Protein AF-0000000086682062 (afdb_homodimer)

Secondary structure (DSSP, 8-state):
-------TT-TTTT-GGGTTS-HHHHHHHHHHSEEEEE-TT-EEE-TTS---EEEEEEES-EEEEEE-TTS-EEEEEEE-TT-EE-HHHHHH-PPPSSEEEESS-EEEEEEEHHHHHHHHHH-HHHHHHHHHHHHHHHHHHHHHHHHHHH--HHHHHHHHHHHHHTT--SSSEEE---HHHHHHHHTS-HHHHHHHHHHHHHTTSEEEETTEEEES-HHHHHHHTT----/-------TT-TTTT-GGGTTS-HHHHHHHHHHSEEEEE-TT-EEE-TTS---EEEEEEES-EEEEEE-TTS-EEEEEEE-TT-EE-HHHHHH-PPPSSEEEESS-EEEEEEEHHHHHHHHHH-HHHHHHHHHHHHHHHHHHHHHHHHHHH--HHHHHHHHHHHHHTT--SSSEEE---HHHHHHHHTS-HHHHHHHHHHHHHTTSEEEETTEEEES-HHHHHHHTT----

Solvent-accessible surface area (backbone atoms only — not comparable to full-atom values): 23877 Å² total; per-residue (Å²): 134,77,80,72,70,65,56,95,80,44,84,59,46,79,17,61,50,54,64,77,48,52,70,70,56,47,51,50,50,57,70,65,29,43,82,45,76,39,49,56,70,35,66,77,47,46,54,64,36,82,39,55,41,36,37,37,33,66,38,45,32,33,38,32,29,42,71,46,95,86,63,53,59,26,33,76,47,74,46,44,56,46,40,69,45,49,57,51,17,53,45,46,71,41,46,24,84,42,24,32,29,20,73,27,62,23,37,31,35,36,32,38,36,68,58,50,54,51,50,42,73,76,30,66,70,35,46,51,30,43,32,29,51,48,28,51,50,46,50,50,42,50,49,54,44,35,40,62,49,76,36,55,66,55,23,32,44,26,38,49,52,49,60,70,49,54,86,59,81,57,74,60,39,77,39,88,51,36,67,61,54,47,8,24,50,39,43,48,50,49,66,60,41,50,49,37,50,49,55,36,32,77,71,55,33,27,47,74,58,87,64,30,36,35,38,55,30,64,68,61,32,32,52,57,37,70,42,77,82,126,132,80,80,73,70,66,55,95,80,44,85,59,49,79,18,59,50,54,64,79,49,52,71,71,56,48,50,50,51,57,68,65,27,43,82,44,77,38,50,57,70,34,67,79,47,47,55,64,35,81,38,54,40,34,38,37,33,66,39,47,32,34,38,30,28,41,70,45,96,86,65,52,59,26,32,77,48,76,46,42,56,44,40,70,46,50,58,50,16,54,43,47,70,41,46,24,85,42,23,32,29,20,73,27,63,24,36,30,35,38,31,39,37,68,58,51,53,51,49,43,71,75,31,65,73,38,45,52,29,43,33,31,51,48,28,50,50,46,50,49,43,50,50,56,45,36,41,61,50,76,37,55,66,54,24,32,42,26,38,48,52,49,58,68,48,54,87,59,82,58,71,59,39,78,40,90,50,37,66,60,54,47,9,25,51,39,44,48,50,49,69,60,41,50,49,36,50,50,53,37,31,78,69,54,34,28,46,75,59,88,65,30,36,34,37,54,28,62,69,62,31,31,52,57,37,69,40,76,80,126

pLDDT: mean 86.31, std 11.51, range [27.45, 97.81]

InterPro domains:
  IPR000595 Cyclic nucleotide-binding domain [PF00027] (36-121)
  IPR000595 Cyclic nucleotide-binding domain [PS50042] (17-120)
  IPR000595 Cyclic nucleotide-binding domain [SM00100] (17-135)
  IPR000595 Cyclic nucleotide-binding domain [cd00038] (17-131)
  IPR012318 Crp-type HTH domain [PF13545] (155-223)
  IPR012318 Crp-type HTH domain [PS51063] (151-219)
  IPR012318 Crp-type HTH domain [SM00419] (169-217)
  IPR014710 RmlC-like jelly roll fold [G3DSA:2.60.120.10] (9-152)
  IPR018490 Cyclic nucleotide-binding domain superfamily [SSF51206] (10-145)
  IPR036388 Winged helix-like DNA-binding domain superfamily [G3DSA:1.10.10.10] (153-226)
  IPR036390 Winged helix DNA-binding domain superfamily [SSF46785] (153-226)
  IPR050397 Global Transcriptional Regulators in Environmental Response [PTHR24567] (16-218)

Organism: NCBI:txid175570

Nearest PDB structures (foldseek):
  4cyd-assembly2_C  TM=9.426E-01  e=1.698E-22  Corynebacterium glutamicum
  4cyd-assembly2_A  TM=9.479E-01  e=8.596E-22  Corynebacterium glutamicum
  7pza-assembly1_A  TM=8.512E-01  e=4.227E-19  Sinorhizobium meliloti 1021
  4byy-assembly1_B  TM=8.714E-01  e=4.047E-18  Corynebacterium glutamicum
  3h3z-assembly1_A  TM=6.942E-01  e=2.621E-16  Ruegeria pomeroyi DSS-3

Foldseek 3Di:
DDQPDPDPPQQLPPPLLCSPPDPVLSVVQQVQWDKDKDAAFDWPDAFQAFLWWKKAWRAAKKWKWDADPVRDIATADIDGPRYIDSVVCLVPVGHHHIIMGTNHTTMIIIHTSVRVVVSCVVDVVSVVSVVVVVVVVVVSVVVLVVLVVVADLLLLLLVRVLVQQPPDPDLKGKRSAFLCNSCSNSVHDSVVSVVSLVVCVVVVQWDDDPRMIMGRNNPVSCVSNVHDDD/DDQPDPDPPQQLPPPQLCSPPDPVLSVVQQVQWDKDKDAAFDWPDAFQAFLWWKKAWRAAKKWKWDADPVRDIATADIDGPRYIDSVVCLVVVGHHHIIMGTNHTTMIIIHTSVRVVVSCVVDVVSVVSVVVVVVVVVVSVVVLVVLVVVADLLLLLLVNVLVQQPPDPDLKGKRSAFLCRSCSNSVHDSVVSVVSLVVCVVVVQWDDDVRMIMGRNNPVSCVSNVHDDD

Sequence (460 aa):
MEARLPDPGDALSGVDMFATLEPEIRQRVVAAAVPRTYRKGQLLFVENDPGESLIVLRRGAIMVFRTAPTGERAVLSVMRPPEVLGEVSLLDGLPRSLSAEAIEDTTALALSRGAFIELLHLNPRILDAVMRSFGALVRRLTEQNADHVFLDLPGRVAKTLVRLAGDSSAPMVTIELNQSQLAEMAGGSRQSVNQAIGSFSSRGWLRTEGRRIVVTDLPALRRRAGMTDRMEARLPDPGDALSGVDMFATLEPEIRQRVVAAAVPRTYRKGQLLFVENDPGESLIVLRRGAIMVFRTAPTGERAVLSVMRPPEVLGEVSLLDGLPRSLSAEAIEDTTALALSRGAFIELLHLNPRILDAVMRSFGALVRRLTEQNADHVFLDLPGRVAKTLVRLAGDSSAPMVTIELNQSQLAEMAGGSRQSVNQAIGSFSSRGWLRTEGRRIVVTDLPALRRRAGMTDR

Radius of gyration: 22.85 Å; Cα contacts (8 Å, |Δi|>4): 878; chains: 2; bounding box: 53×56×52 Å

Structure (mmCIF, N/CA/C/O backbone):
data_AF-0000000086682062-model_v1
#
loop_
_entity.id
_entity.type
_entity.pdbx_description
1 polymer 'Crp/Fnr family transcriptional regulator'
#
loop_
_atom_site.group_PDB
_atom_site.id
_atom_site.type_symbol
_atom_site.label_atom_id
_atom_site.label_alt_id
_atom_site.label_comp_id
_atom_site.label_asym_id
_atom_site.label_entity_id
_atom_site.label_seq_id
_atom_site.pdbx_PDB_ins_code
_atom_site.Cartn_x
_atom_site.Cartn_y
_atom_site.Cartn_z
_atom_site.occupancy
_atom_site.B_iso_or_equiv
_atom_site.auth_seq_id
_atom_site.auth_comp_id
_atom_site.auth_asym_id
_atom_site.auth_atom_id
_atom_site.pdbx_PDB_model_num
ATOM 1 N N . MET A 1 1 ? 21.266 -3 -27.672 1 27.45 1 MET A N 1
ATOM 2 C CA . MET A 1 1 ? 21.703 -3.744 -26.484 1 27.45 1 MET A CA 1
ATOM 3 C C . MET A 1 1 ? 20.797 -4.953 -26.25 1 27.45 1 MET A C 1
ATOM 5 O O . MET A 1 1 ? 19.594 -4.801 -26.031 1 27.45 1 MET A O 1
ATOM 9 N N . GLU A 1 2 ? 21.078 -6.152 -26.625 1 27.64 2 GLU A N 1
ATOM 10 C CA . GLU A 1 2 ? 20.297 -7.379 -26.812 1 27.64 2 GLU A CA 1
ATOM 11 C C . GLU A 1 2 ? 19.781 -7.91 -25.484 1 27.64 2 GLU A C 1
ATOM 13 O O . GLU A 1 2 ? 20.531 -8.062 -24.531 1 27.64 2 GLU A O 1
ATOM 18 N N . ALA A 1 3 ? 18.641 -7.605 -25.078 1 35.91 3 ALA A N 1
ATOM 19 C CA . ALA A 1 3 ? 17.984 -8.266 -23.938 1 35.91 3 ALA A CA 1
ATOM 20 C C . ALA A 1 3 ? 18.359 -9.742 -23.875 1 35.91 3 ALA A C 1
ATOM 22 O O . ALA A 1 3 ? 18.016 -10.516 -24.781 1 35.91 3 ALA A O 1
ATOM 23 N N . ARG A 1 4 ? 19.547 -10.094 -23.422 1 38.75 4 ARG A N 1
ATOM 24 C CA . ARG A 1 4 ? 19.938 -11.5 -23.391 1 38.75 4 ARG A CA 1
ATOM 25 C C . ARG A 1 4 ? 18.844 -12.359 -22.781 1 38.75 4 ARG A C 1
ATOM 27 O O . ARG A 1 4 ? 18.25 -11.984 -21.766 1 38.75 4 ARG A O 1
ATOM 34 N N . LEU A 1 5 ? 18.281 -13.305 -23.391 1 40.25 5 LEU A N 1
ATOM 35 C CA . LEU A 1 5 ? 17.312 -14.32 -23.031 1 40.25 5 LEU A CA 1
ATOM 36 C C . LEU A 1 5 ? 17.719 -15.031 -21.734 1 40.25 5 LEU A C 1
ATOM 38 O O . LEU A 1 5 ? 18.906 -15.336 -21.547 1 40.25 5 LEU A O 1
ATOM 42 N N . PRO A 1 6 ? 16.969 -14.859 -20.594 1 46.38 6 PRO A N 1
ATOM 43 C CA . PRO A 1 6 ? 17.344 -15.594 -19.391 1 46.38 6 PRO A CA 1
ATOM 44 C C . PRO A 1 6 ? 17.844 -17.016 -19.688 1 46.38 6 PRO A C 1
ATOM 46 O O . PRO A 1 6 ? 17.406 -17.609 -20.672 1 46.38 6 PRO A O 1
ATOM 49 N N . ASP A 1 7 ? 19.047 -17.359 -19.484 1 48.03 7 ASP A N 1
ATOM 50 C CA . ASP A 1 7 ? 19.547 -18.734 -19.531 1 48.03 7 ASP A CA 1
ATOM 51 C C . ASP A 1 7 ? 18.547 -19.703 -18.906 1 48.03 7 ASP A C 1
ATOM 53 O O . ASP A 1 7 ? 18.016 -19.438 -17.828 1 48.03 7 ASP A O 1
ATOM 57 N N . PRO A 1 8 ? 17.844 -20.562 -19.625 1 52.31 8 PRO A N 1
ATOM 58 C CA . PRO A 1 8 ? 16.891 -21.547 -19.125 1 52.31 8 PRO A CA 1
ATOM 59 C C . PRO A 1 8 ? 17.219 -22.016 -17.703 1 52.31 8 PRO A C 1
ATOM 61 O O . PRO A 1 8 ? 16.328 -22.391 -16.953 1 52.31 8 PRO A O 1
ATOM 64 N N . GLY A 1 9 ? 18.422 -21.891 -17.25 1 61.31 9 GLY A N 1
ATOM 65 C CA . GLY A 1 9 ? 18.891 -22.328 -15.945 1 61.31 9 GLY A CA 1
ATOM 66 C C . GLY A 1 9 ? 18.906 -21.219 -14.906 1 61.31 9 GLY A C 1
ATOM 67 O O . GLY A 1 9 ? 19.25 -21.469 -13.75 1 61.31 9 GLY A O 1
ATOM 68 N N . ASP A 1 10 ? 18.547 -20.094 -15.32 1 73.12 10 ASP A N 1
ATOM 69 C CA . ASP A 1 10 ? 18.656 -18.984 -14.375 1 73.12 10 ASP A CA 1
ATOM 70 C C . ASP A 1 10 ? 17.422 -18.906 -13.484 1 73.12 10 ASP A C 1
ATOM 72 O O . ASP A 1 10 ? 16.344 -18.484 -13.93 1 73.12 10 ASP A O 1
ATOM 76 N N . ALA A 1 11 ? 17.594 -19.328 -12.297 1 79.5 11 ALA A N 1
ATOM 77 C CA . ALA A 1 11 ? 16.516 -19.422 -11.305 1 79.5 11 ALA A CA 1
ATOM 78 C C . ALA A 1 11 ? 15.945 -18.047 -10.992 1 79.5 11 ALA A C 1
ATOM 80 O O . ALA A 1 11 ? 14.859 -17.922 -10.43 1 79.5 11 ALA A O 1
ATOM 81 N N . LEU A 1 12 ? 16.641 -16.984 -11.445 1 83.94 12 LEU A N 1
ATOM 82 C CA . LEU A 1 12 ? 16.188 -15.633 -11.133 1 83.94 12 LEU A CA 1
ATOM 83 C C . LEU A 1 12 ? 15.617 -14.945 -12.375 1 83.94 12 LEU A C 1
ATOM 85 O O . LEU A 1 12 ? 15.297 -13.75 -12.336 1 83.94 12 LEU A O 1
ATOM 89 N N . SER A 1 13 ? 15.508 -15.766 -13.414 1 81.06 13 SER A N 1
ATOM 90 C CA . SER A 1 13 ? 15.008 -15.195 -14.656 1 81.06 13 SER A CA 1
ATOM 91 C C . SER A 1 13 ? 13.633 -14.57 -14.469 1 81.06 13 SER A C 1
ATOM 93 O O . SER A 1 13 ? 12.742 -15.18 -13.875 1 81.06 13 SER A O 1
ATOM 95 N N . GLY A 1 14 ? 13.508 -13.305 -14.867 1 81.56 14 GLY A N 1
ATOM 96 C CA . GLY A 1 14 ? 12.219 -12.633 -14.836 1 81.56 14 GLY A CA 1
ATOM 97 C C . GLY A 1 14 ? 11.945 -11.922 -13.531 1 81.56 14 GLY A C 1
ATOM 98 O O . GLY A 1 14 ? 10.945 -11.211 -13.391 1 81.56 14 GLY A O 1
ATOM 99 N N . VAL A 1 15 ? 12.82 -12.141 -12.594 1 86.5 15 VAL A N 1
ATOM 100 C CA . VAL A 1 15 ? 12.641 -11.461 -11.312 1 86.5 15 VAL A CA 1
ATOM 101 C C . VAL A 1 15 ? 13.117 -10.016 -11.422 1 86.5 15 VAL A C 1
ATOM 103 O O . VAL A 1 15 ? 14.32 -9.758 -11.484 1 86.5 15 VAL A O 1
ATOM 106 N N . ASP A 1 16 ? 12.203 -9.117 -11.312 1 81.81 16 ASP A N 1
ATOM 107 C CA . ASP A 1 16 ? 12.469 -7.703 -11.586 1 81.81 16 ASP A CA 1
ATOM 108 C C . ASP A 1 16 ? 13.578 -7.172 -10.68 1 81.81 16 ASP A C 1
ATOM 110 O O . ASP A 1 16 ? 14.477 -6.469 -11.141 1 81.81 16 ASP A O 1
ATOM 114 N N . MET A 1 17 ? 13.547 -7.539 -9.5 1 82.44 17 MET A N 1
ATOM 115 C CA . MET A 1 17 ? 14.477 -7.004 -8.516 1 82.44 17 MET A CA 1
ATOM 116 C C . MET A 1 17 ? 15.914 -7.367 -8.875 1 82.44 17 MET A C 1
ATOM 118 O O . MET A 1 17 ? 16.859 -6.656 -8.5 1 82.44 17 MET A O 1
ATOM 122 N N . PHE A 1 18 ? 16.047 -8.414 -9.711 1 86.25 18 PHE A N 1
ATOM 123 C CA . PHE A 1 18 ? 17.391 -8.883 -10.023 1 86.25 18 PHE A CA 1
ATOM 124 C C . PHE A 1 18 ? 17.703 -8.719 -11.508 1 86.25 18 PHE A C 1
ATOM 126 O O . PHE A 1 18 ? 18.703 -9.234 -12 1 86.25 18 PHE A O 1
ATOM 133 N N . ALA A 1 19 ? 16.812 -8.078 -12.172 1 81.44 19 ALA A N 1
ATOM 134 C CA . ALA A 1 19 ? 16.875 -8.023 -13.633 1 81.44 19 ALA A CA 1
ATOM 135 C C . ALA A 1 19 ? 18.125 -7.305 -14.109 1 81.44 19 ALA A C 1
ATOM 137 O O . ALA A 1 19 ? 18.656 -7.602 -15.188 1 81.44 19 ALA A O 1
ATOM 138 N N . THR A 1 20 ? 18.672 -6.43 -13.344 1 77.88 20 THR A N 1
ATOM 139 C CA . THR A 1 20 ? 19.766 -5.605 -13.828 1 77.88 20 THR A CA 1
ATOM 140 C C . THR A 1 20 ? 21.109 -6.16 -13.352 1 77.88 20 THR A C 1
ATOM 142 O O . THR A 1 20 ? 22.156 -5.605 -13.664 1 77.88 20 THR A O 1
ATOM 145 N N . LEU A 1 21 ? 21.047 -7.18 -12.633 1 82.88 21 LEU A N 1
ATOM 146 C CA . LEU A 1 21 ? 22.297 -7.754 -12.117 1 82.88 21 LEU A CA 1
ATOM 147 C C . LEU A 1 21 ? 23.062 -8.461 -13.219 1 82.88 21 LEU A C 1
ATOM 149 O O . LEU A 1 21 ? 22.469 -9.102 -14.094 1 82.88 21 LEU A O 1
ATOM 153 N N . GLU A 1 22 ? 24.359 -8.312 -13.141 1 84.5 22 GLU A N 1
ATOM 154 C CA . GLU A 1 22 ? 25.219 -9.078 -14.031 1 84.5 22 GLU A CA 1
ATOM 155 C C . GLU A 1 22 ? 25.062 -10.578 -13.797 1 84.5 22 GLU A C 1
ATOM 157 O O . GLU A 1 22 ? 24.797 -11.008 -12.68 1 84.5 22 GLU A O 1
ATOM 162 N N . PRO A 1 23 ? 25.312 -11.328 -14.859 1 86.25 23 PRO A N 1
ATOM 163 C CA . PRO A 1 23 ? 25.125 -12.781 -14.758 1 86.25 23 PRO A CA 1
ATOM 164 C C . PRO A 1 23 ? 25.938 -13.406 -13.625 1 86.25 23 PRO A C 1
ATOM 166 O O . PRO A 1 23 ? 25.438 -14.289 -12.93 1 86.25 23 PRO A O 1
ATOM 169 N N . GLU A 1 24 ? 27.125 -12.898 -13.422 1 86.56 24 GLU A N 1
ATOM 170 C CA . GLU A 1 24 ? 27.969 -13.469 -12.375 1 86.56 24 GLU A CA 1
ATOM 171 C C . GLU A 1 24 ? 27.391 -13.203 -10.992 1 86.56 24 GLU A C 1
ATOM 173 O O . GLU A 1 24 ? 27.438 -14.07 -10.117 1 86.56 24 GLU A O 1
ATOM 178 N N . ILE A 1 25 ? 26.844 -12.078 -10.828 1 85.25 25 ILE A N 1
ATOM 179 C CA . ILE A 1 25 ? 26.25 -11.711 -9.555 1 85.25 25 ILE A CA 1
ATOM 180 C C . ILE A 1 25 ? 24.953 -12.5 -9.344 1 85.25 25 ILE A C 1
ATOM 182 O O . ILE A 1 25 ? 24.672 -12.961 -8.234 1 85.25 25 ILE A O 1
ATOM 186 N N . ARG A 1 26 ? 24.203 -12.672 -10.359 1 87.31 26 ARG A N 1
ATOM 187 C CA . ARG A 1 26 ? 22.984 -13.461 -10.281 1 87.31 26 ARG A CA 1
ATOM 188 C C . ARG A 1 26 ? 23.281 -14.891 -9.828 1 87.31 26 ARG A C 1
ATOM 190 O O . ARG A 1 26 ? 22.562 -15.445 -8.992 1 87.31 26 ARG A O 1
ATOM 197 N N . GLN A 1 27 ? 24.328 -15.398 -10.406 1 87.62 27 GLN A N 1
ATOM 198 C CA . GLN A 1 27 ? 24.719 -16.75 -10.039 1 87.62 27 GLN A CA 1
ATOM 199 C C . GLN A 1 27 ? 25.109 -16.828 -8.562 1 87.62 27 GLN A C 1
ATOM 201 O O . GLN A 1 27 ? 24.828 -17.828 -7.891 1 87.62 27 GLN A O 1
ATOM 206 N N . ARG A 1 28 ? 25.688 -15.828 -8.086 1 85.94 28 ARG A N 1
ATOM 207 C CA . ARG A 1 28 ? 26.062 -15.781 -6.672 1 85.94 28 ARG A CA 1
ATOM 208 C C . ARG A 1 28 ? 24.812 -15.734 -5.781 1 85.94 28 ARG A C 1
ATOM 210 O O . ARG A 1 28 ? 24.797 -16.359 -4.715 1 85.94 28 ARG A O 1
ATOM 217 N N . VAL A 1 29 ? 23.859 -15 -6.238 1 87.19 29 VAL A N 1
ATOM 218 C CA . VAL A 1 29 ? 22.609 -14.914 -5.492 1 87.19 29 VAL A CA 1
ATOM 219 C C . VAL A 1 29 ? 21.953 -16.297 -5.418 1 87.19 29 VAL A C 1
ATOM 221 O O . VAL A 1 29 ? 21.531 -16.734 -4.348 1 87.19 29 VAL A O 1
ATOM 224 N N . VAL A 1 30 ? 21.922 -16.938 -6.531 1 89.06 30 VAL A N 1
ATOM 225 C CA . VAL A 1 30 ? 21.312 -18.266 -6.594 1 89.06 30 VAL A CA 1
ATOM 226 C C . VAL A 1 30 ? 22.078 -19.219 -5.691 1 89.06 30 VAL A C 1
ATOM 228 O O . VAL A 1 30 ? 21.484 -20.016 -4.969 1 89.06 30 VAL A O 1
ATOM 231 N N . ALA A 1 31 ? 23.344 -19.078 -5.73 1 89.62 31 ALA A N 1
ATOM 232 C CA . ALA A 1 31 ? 24.188 -19.969 -4.938 1 89.62 31 ALA A CA 1
ATOM 233 C C . ALA A 1 31 ? 23.984 -19.719 -3.445 1 89.62 31 ALA A C 1
ATOM 235 O O . ALA A 1 31 ? 24.109 -20.656 -2.639 1 89.62 31 ALA A O 1
ATOM 236 N N . ALA A 1 32 ? 23.656 -18.562 -3.111 1 91.19 32 ALA A N 1
ATOM 237 C CA . ALA A 1 32 ? 23.484 -18.203 -1.708 1 91.19 32 ALA A CA 1
ATOM 238 C C . ALA A 1 32 ? 22.078 -18.547 -1.219 1 91.19 32 ALA A C 1
ATOM 240 O O . ALA A 1 32 ? 21.828 -18.562 -0.012 1 91.19 32 ALA A O 1
ATOM 241 N N . ALA A 1 33 ? 21.203 -18.75 -2.146 1 94.5 33 ALA A N 1
ATOM 242 C CA . ALA A 1 33 ? 19.812 -19.016 -1.787 1 94.5 33 ALA A CA 1
ATOM 243 C C . ALA A 1 33 ? 19.594 -20.5 -1.471 1 94.5 33 ALA A C 1
ATOM 245 O O . ALA A 1 33 ? 20.375 -21.359 -1.91 1 94.5 33 ALA A O 1
ATOM 246 N N . VAL A 1 34 ? 18.609 -20.859 -0.681 1 96.12 34 VAL A N 1
ATOM 247 C CA . VAL A 1 34 ? 18.266 -22.219 -0.288 1 96.12 34 VAL A CA 1
ATOM 248 C C . VAL A 1 34 ? 16.953 -22.641 -0.953 1 96.12 34 VAL A C 1
ATOM 250 O O . VAL A 1 34 ? 15.938 -21.969 -0.813 1 96.12 34 VAL A O 1
ATOM 253 N N . PRO A 1 35 ? 16.953 -23.766 -1.627 1 96.06 35 PRO A N 1
ATOM 254 C CA . PRO A 1 35 ? 15.695 -24.25 -2.201 1 96.06 35 PRO A CA 1
ATOM 255 C C . PRO A 1 35 ? 14.68 -24.672 -1.138 1 96.06 35 PRO A C 1
ATOM 257 O O . PRO A 1 35 ? 15.055 -25.25 -0.113 1 96.06 35 PRO A O 1
ATOM 260 N N . ARG A 1 36 ? 13.43 -24.266 -1.349 1 97.12 36 ARG A N 1
ATOM 261 C CA . ARG A 1 36 ? 12.32 -24.625 -0.469 1 97.12 36 ARG A CA 1
ATOM 262 C C . ARG A 1 36 ? 11.156 -25.203 -1.264 1 97.12 36 ARG A C 1
ATOM 264 O O . ARG A 1 36 ? 10.906 -24.781 -2.398 1 97.12 36 ARG A O 1
ATOM 271 N N . THR A 1 37 ? 10.469 -26.156 -0.654 1 97.81 37 THR A N 1
ATOM 272 C CA . THR A 1 37 ? 9.234 -26.703 -1.202 1 97.81 37 THR A CA 1
ATOM 273 C C . THR A 1 37 ? 8.094 -26.594 -0.19 1 97.81 37 THR A C 1
ATOM 275 O O . THR A 1 37 ? 8.297 -26.828 1.005 1 97.81 37 THR A O 1
ATOM 278 N N . TYR A 1 38 ? 6.977 -26.25 -0.687 1 97.5 38 TYR A N 1
ATOM 279 C CA . TYR A 1 38 ? 5.766 -26.141 0.121 1 97.5 38 TYR A CA 1
ATOM 280 C C . TYR A 1 38 ? 4.605 -26.891 -0.531 1 97.5 38 TYR A C 1
ATOM 282 O O . TYR A 1 38 ? 4.359 -26.734 -1.73 1 97.5 38 TYR A O 1
ATOM 290 N N . ARG A 1 39 ? 3.922 -27.641 0.26 1 97.44 39 ARG A N 1
ATOM 291 C CA . ARG A 1 39 ? 2.713 -28.297 -0.234 1 97.44 39 ARG A CA 1
ATOM 292 C C . ARG A 1 39 ? 1.53 -27.344 -0.232 1 97.44 39 ARG A C 1
ATOM 294 O O . ARG A 1 39 ? 1.5 -26.391 0.55 1 97.44 39 ARG A O 1
ATOM 301 N N . LYS A 1 40 ? 0.621 -27.656 -1.102 1 93.19 40 LYS A N 1
ATOM 302 C CA . LYS A 1 40 ? -0.631 -26.906 -1.058 1 93.19 40 LYS A CA 1
ATOM 303 C C . LYS A 1 40 ? -1.188 -26.859 0.362 1 93.19 40 LYS A C 1
ATOM 305 O O . LYS A 1 40 ? -1.26 -27.875 1.047 1 93.19 40 LYS A O 1
ATOM 310 N N . GLY A 1 41 ? -1.478 -25.656 0.777 1 93.25 41 GLY A N 1
ATOM 311 C CA . GLY A 1 41 ? -2.062 -25.469 2.096 1 93.25 41 GLY A CA 1
ATOM 312 C C . GLY A 1 41 ? -1.035 -25.141 3.162 1 93.25 41 GLY A C 1
ATOM 313 O O . GLY A 1 41 ? -1.39 -24.719 4.266 1 93.25 41 GLY A O 1
ATOM 314 N N . GLN A 1 42 ? 0.194 -25.328 2.822 1 97.38 42 GLN A N 1
ATOM 315 C CA . GLN A 1 42 ? 1.252 -25.109 3.801 1 97.38 42 GLN A CA 1
ATOM 316 C C . GLN A 1 42 ? 1.561 -23.609 3.941 1 97.38 42 GLN A C 1
ATOM 318 O O . GLN A 1 42 ? 1.635 -22.891 2.945 1 97.38 42 GLN A O 1
ATOM 323 N N . LEU A 1 43 ? 1.703 -23.156 5.199 1 97 43 LEU A N 1
ATOM 324 C CA . LEU A 1 43 ? 2.121 -21.781 5.48 1 97 43 LEU A CA 1
ATOM 325 C C . LEU A 1 43 ? 3.625 -21.625 5.289 1 97 43 LEU A C 1
ATOM 327 O O . LEU A 1 43 ? 4.41 -22.422 5.801 1 97 43 LEU A O 1
ATOM 331 N N . LEU A 1 44 ? 3.959 -20.672 4.504 1 96.88 44 LEU A N 1
ATOM 332 C CA . LEU A 1 44 ? 5.371 -20.312 4.418 1 96.88 44 LEU A CA 1
ATOM 333 C C . LEU A 1 44 ? 5.816 -19.562 5.672 1 96.88 44 LEU A C 1
ATOM 335 O O . LEU A 1 44 ? 6.902 -19.812 6.195 1 96.88 44 LEU A O 1
ATOM 339 N N . PHE A 1 45 ? 5.074 -18.625 6.137 1 96.12 45 PHE A N 1
ATOM 340 C CA . PHE A 1 45 ? 5.273 -17.859 7.355 1 96.12 45 PHE A CA 1
ATOM 341 C C . PHE A 1 45 ? 3.967 -17.219 7.812 1 96.12 45 PHE A C 1
ATOM 343 O O . PHE A 1 45 ? 2.996 -17.172 7.051 1 96.12 45 PHE A O 1
ATOM 350 N N . VAL A 1 46 ? 4 -16.781 9.047 1 95.56 46 VAL A N 1
ATOM 351 C CA . VAL A 1 46 ? 2.824 -16.156 9.641 1 95.56 46 VAL A CA 1
ATOM 352 C C . VAL A 1 46 ? 3.162 -14.742 10.086 1 95.56 46 VAL A C 1
ATOM 354 O O . VAL A 1 46 ? 4.312 -14.445 10.414 1 95.56 46 VAL A O 1
ATOM 357 N N . GLU A 1 47 ? 2.133 -13.922 9.945 1 93.94 47 GLU A N 1
ATOM 358 C CA . GLU A 1 47 ? 2.277 -12.555 10.43 1 93.94 47 GLU A CA 1
ATOM 359 C C . GLU A 1 47 ? 2.984 -12.523 11.789 1 93.94 47 GLU A C 1
ATOM 361 O O . GLU A 1 47 ? 2.709 -13.352 12.656 1 93.94 47 GLU A O 1
ATOM 366 N N . ASN A 1 48 ? 3.963 -11.586 11.945 1 93.81 48 ASN A N 1
ATOM 367 C CA . ASN A 1 48 ? 4.703 -11.305 13.164 1 93.81 48 ASN A CA 1
ATOM 368 C C . ASN A 1 48 ? 5.852 -12.289 13.367 1 93.81 48 ASN A C 1
ATOM 370 O O . ASN A 1 48 ? 6.641 -12.148 14.305 1 93.81 48 ASN A O 1
ATOM 374 N N . ASP A 1 49 ? 5.938 -13.312 12.523 1 93.88 49 ASP A N 1
ATOM 375 C CA . ASP A 1 49 ? 7.176 -14.086 12.484 1 93.88 49 ASP A CA 1
ATOM 376 C C . ASP A 1 49 ? 8.367 -13.195 12.156 1 93.88 49 ASP A C 1
ATOM 378 O O . ASP A 1 49 ? 8.211 -12.148 11.516 1 93.88 49 ASP A O 1
ATOM 382 N N . PRO A 1 50 ? 9.547 -13.609 12.609 1 93.12 50 PRO A N 1
ATOM 383 C CA . PRO A 1 50 ? 10.719 -12.883 12.117 1 93.12 50 PRO A CA 1
ATOM 384 C C . PRO A 1 50 ? 10.859 -12.945 10.594 1 93.12 50 PRO A C 1
ATOM 386 O O . PRO A 1 50 ? 10.602 -13.984 9.992 1 93.12 50 PRO A O 1
ATOM 389 N N . GLY A 1 51 ? 11.039 -11.812 9.992 1 90.94 51 GLY A N 1
ATOM 390 C CA . GLY A 1 51 ? 11.305 -11.742 8.562 1 90.94 51 GLY A CA 1
ATOM 391 C C . GLY A 1 51 ? 12.766 -11.945 8.219 1 90.94 51 GLY A C 1
ATOM 392 O O . GLY A 1 51 ? 13.539 -10.984 8.188 1 90.94 51 GLY A O 1
ATOM 393 N N . GLU A 1 52 ? 13.188 -13.172 7.82 1 91.19 52 GLU A N 1
ATOM 394 C CA . GLU A 1 52 ? 14.617 -13.461 7.723 1 91.19 52 GLU A CA 1
ATOM 395 C C . GLU A 1 52 ? 15 -13.883 6.309 1 91.19 52 GLU A C 1
ATOM 397 O O . GLU A 1 52 ? 16.156 -14.227 6.051 1 91.19 52 GLU A O 1
ATOM 402 N N . SER A 1 53 ? 14.023 -13.867 5.473 1 94.44 53 SER A N 1
ATOM 403 C CA . SER A 1 53 ? 14.383 -14.328 4.137 1 94.44 53 SER A CA 1
ATOM 404 C C . SER A 1 53 ? 13.484 -13.695 3.078 1 94.44 53 SER A C 1
ATOM 406 O O . SER A 1 53 ? 12.328 -13.375 3.35 1 94.44 53 SER A O 1
ATOM 408 N N . LEU A 1 54 ? 14.07 -13.43 1.957 1 94.25 54 LEU A N 1
ATOM 409 C CA . LEU A 1 54 ? 13.352 -13.156 0.72 1 94.25 54 LEU A CA 1
ATOM 410 C C . LEU A 1 54 ? 12.977 -14.453 0.009 1 94.25 54 LEU A C 1
ATOM 412 O O . LEU A 1 54 ? 13.82 -15.328 -0.185 1 94.25 54 LEU A O 1
ATOM 416 N N . ILE A 1 55 ? 11.758 -14.578 -0.379 1 95.75 55 ILE A N 1
ATOM 417 C CA . ILE A 1 55 ? 11.305 -15.789 -1.056 1 95.75 55 ILE A CA 1
ATOM 418 C C . ILE A 1 55 ? 11.078 -15.492 -2.537 1 95.75 55 ILE A C 1
ATOM 420 O O . ILE A 1 55 ? 10.234 -14.672 -2.895 1 95.75 55 ILE A O 1
ATOM 424 N N . VAL A 1 56 ? 11.836 -16.141 -3.361 1 94.81 56 VAL A N 1
ATOM 425 C CA . VAL A 1 56 ? 11.688 -16.047 -4.812 1 94.81 56 VAL A CA 1
ATOM 426 C C . VAL A 1 56 ? 10.914 -17.25 -5.336 1 94.81 56 VAL A C 1
ATOM 428 O O . VAL A 1 56 ? 11.398 -18.375 -5.285 1 94.81 56 VAL A O 1
ATOM 431 N N . LEU A 1 57 ? 9.766 -16.953 -5.906 1 95 57 LEU A N 1
ATOM 432 C CA . LEU A 1 57 ? 8.922 -18.047 -6.359 1 95 57 LEU A CA 1
ATOM 433 C C . LEU A 1 57 ? 9.43 -18.625 -7.684 1 95 57 LEU A C 1
ATOM 435 O O . LEU A 1 57 ? 9.727 -17.859 -8.609 1 95 57 LEU A O 1
ATOM 439 N N . ARG A 1 58 ? 9.484 -19.922 -7.715 1 93.62 58 ARG A N 1
ATOM 440 C CA . ARG A 1 58 ? 9.906 -20.594 -8.938 1 93.62 58 ARG A C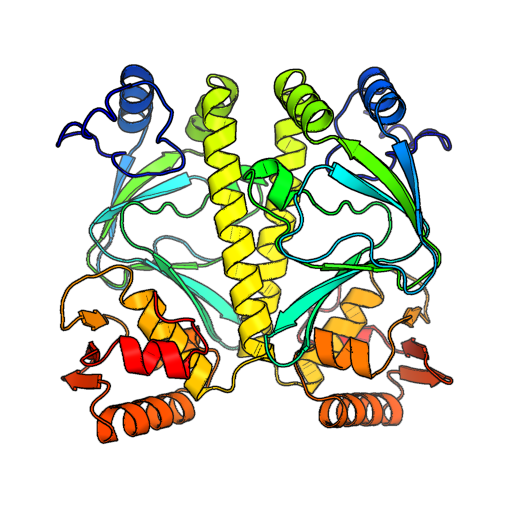A 1
ATOM 441 C C . ARG A 1 58 ? 8.727 -21.297 -9.602 1 93.62 58 ARG A C 1
ATOM 443 O O . ARG A 1 58 ? 8.641 -21.344 -10.836 1 93.62 58 ARG A O 1
ATOM 450 N N . ARG A 1 59 ? 7.949 -21.938 -8.82 1 93.38 59 ARG A N 1
ATOM 451 C CA . ARG A 1 59 ? 6.727 -22.609 -9.258 1 93.38 59 ARG A CA 1
ATOM 452 C C . ARG A 1 59 ? 5.637 -22.5 -8.203 1 93.38 59 ARG A C 1
ATOM 454 O O . ARG A 1 59 ? 5.934 -22.422 -7.004 1 93.38 59 ARG A O 1
ATOM 461 N N . GLY A 1 60 ? 4.375 -22.562 -8.734 1 92.12 60 GLY A N 1
ATOM 462 C CA . GLY A 1 60 ? 3.248 -22.594 -7.82 1 92.12 60 GLY A CA 1
ATOM 463 C C . GLY A 1 60 ? 2.617 -21.234 -7.598 1 92.12 60 GLY A C 1
ATOM 464 O O . GLY A 1 60 ? 2.672 -20.375 -8.477 1 92.12 60 GLY A O 1
ATOM 465 N N . ALA A 1 61 ? 1.864 -21.094 -6.461 1 91.06 61 ALA A N 1
ATOM 466 C CA . ALA A 1 61 ? 1.139 -19.859 -6.145 1 91.06 61 ALA A CA 1
ATOM 467 C C . ALA A 1 61 ? 0.995 -19.688 -4.637 1 91.06 61 ALA A C 1
ATOM 469 O O . ALA A 1 61 ? 0.746 -20.656 -3.91 1 91.06 61 ALA A O 1
ATOM 470 N N . ILE A 1 62 ? 1.229 -18.484 -4.211 1 93.62 62 ILE A N 1
ATOM 471 C CA . ILE A 1 62 ? 1.172 -18.156 -2.791 1 93.62 62 ILE A CA 1
ATOM 472 C C . ILE A 1 62 ? 0.112 -17.078 -2.551 1 93.62 62 ILE A C 1
ATOM 474 O O . ILE A 1 62 ? 0.053 -16.094 -3.273 1 93.62 62 ILE A O 1
ATOM 478 N N . MET A 1 63 ? -0.694 -17.328 -1.604 1 92.5 63 MET A N 1
ATOM 479 C CA . MET A 1 63 ? -1.652 -16.328 -1.14 1 92.5 63 MET A CA 1
ATOM 480 C C . MET A 1 63 ? -1.116 -15.586 0.079 1 92.5 63 MET A C 1
ATOM 482 O O . MET A 1 63 ? -0.635 -16.219 1.028 1 92.5 63 MET A O 1
ATOM 486 N N . VAL A 1 64 ? -1.156 -14.281 0.003 1 94.19 64 VAL A N 1
ATOM 487 C CA . VAL A 1 64 ? -0.725 -13.477 1.138 1 94.19 64 VAL A CA 1
ATOM 488 C C . VAL A 1 64 ? -1.93 -12.773 1.757 1 94.19 64 VAL A C 1
ATOM 490 O O . VAL A 1 64 ? -2.795 -12.258 1.04 1 94.19 64 VAL A O 1
ATOM 493 N N . PHE A 1 65 ? -1.968 -12.805 3.115 1 93.12 65 PHE A N 1
ATOM 494 C CA . PHE A 1 65 ? -3.174 -12.305 3.766 1 93.12 65 PHE A CA 1
ATOM 495 C C . PHE A 1 65 ? -2.867 -11.828 5.18 1 93.12 65 PHE A C 1
ATOM 497 O O . PHE A 1 65 ? -1.818 -12.156 5.738 1 93.12 65 PHE A O 1
ATOM 504 N N . ARG A 1 66 ? -3.707 -11 5.652 1 92.94 66 ARG A N 1
ATOM 505 C CA . ARG A 1 66 ? -3.742 -10.602 7.055 1 92.94 66 ARG A CA 1
ATOM 506 C C . ARG A 1 66 ? -4.863 -11.32 7.801 1 92.94 66 ARG A C 1
ATOM 508 O O . ARG A 1 66 ? -5.898 -11.641 7.211 1 92.94 66 ARG A O 1
ATOM 515 N N . THR A 1 67 ? -4.625 -11.531 9.062 1 91.25 67 THR A N 1
ATOM 516 C CA . THR A 1 67 ? -5.652 -12.164 9.891 1 91.25 67 THR A CA 1
ATOM 517 C C . THR A 1 67 ? -6.113 -11.211 10.992 1 91.25 67 THR A C 1
ATOM 519 O O . THR A 1 67 ? -5.293 -10.648 11.719 1 91.25 67 THR A O 1
ATOM 522 N N . ALA A 1 68 ? -7.387 -11.023 11.102 1 87.5 68 ALA A N 1
ATOM 523 C CA . ALA A 1 68 ? -7.949 -10.242 12.195 1 87.5 68 ALA A CA 1
ATOM 524 C C . ALA A 1 68 ? -7.969 -11.055 13.492 1 87.5 68 ALA A C 1
ATOM 526 O O . ALA A 1 68 ? -7.859 -12.281 13.469 1 87.5 68 ALA A O 1
ATOM 527 N N . PRO A 1 69 ? -8.156 -10.328 14.586 1 83.5 69 PRO A N 1
ATOM 528 C CA . PRO A 1 69 ? -8.273 -11.062 15.844 1 83.5 69 PRO A CA 1
ATOM 529 C C . PRO A 1 69 ? -9.43 -12.047 15.852 1 83.5 69 PRO A C 1
ATOM 531 O O . PRO A 1 69 ? -9.375 -13.07 16.547 1 83.5 69 PRO A O 1
ATOM 534 N N . THR A 1 70 ? -10.453 -11.844 15.125 1 84.12 70 THR A N 1
ATOM 535 C CA . THR A 1 70 ? -11.625 -12.711 15.039 1 84.12 70 THR A CA 1
ATOM 536 C C . THR A 1 70 ? -11.312 -13.961 14.219 1 84.12 70 THR A C 1
ATOM 538 O O . THR A 1 70 ? -12.102 -14.898 14.188 1 84.12 70 THR A O 1
ATOM 541 N N . GLY A 1 71 ? -10.164 -13.938 13.5 1 86.56 71 GLY A N 1
ATOM 542 C CA . GLY A 1 71 ? -9.805 -15.055 12.648 1 86.56 71 GLY A CA 1
ATOM 543 C C . GLY A 1 71 ? -10.109 -14.82 11.188 1 86.56 71 GLY A C 1
ATOM 544 O O . GLY A 1 71 ? -9.68 -15.586 10.32 1 86.56 71 GLY A O 1
ATOM 545 N N . GLU A 1 72 ? -10.898 -13.773 10.938 1 86.5 72 GLU A N 1
ATOM 546 C CA . GLU A 1 72 ? -11.195 -13.422 9.547 1 86.5 72 GLU A CA 1
ATOM 547 C C . GLU A 1 72 ? -9.922 -13.062 8.789 1 86.5 72 GLU A C 1
ATOM 5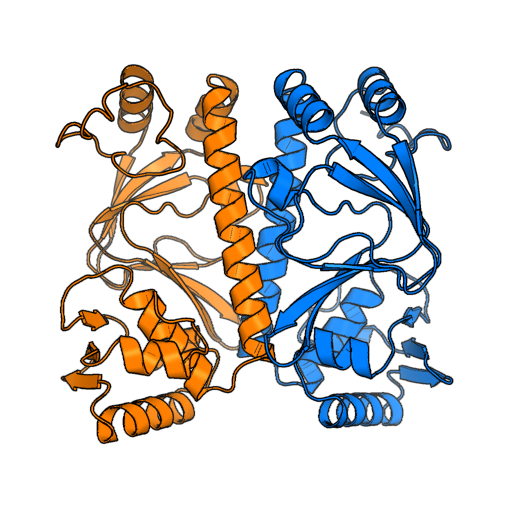49 O O . GLU A 1 72 ? -9.023 -12.422 9.336 1 86.5 72 GLU A O 1
ATOM 554 N N . ARG A 1 73 ? -9.938 -13.469 7.488 1 89 73 ARG A N 1
ATOM 555 C CA . ARG A 1 73 ? -8.758 -13.203 6.664 1 89 73 ARG A CA 1
ATOM 556 C C . ARG A 1 73 ? -9.062 -12.141 5.609 1 89 73 ARG A C 1
ATOM 558 O O . ARG A 1 73 ? -10.156 -12.109 5.043 1 89 73 ARG A O 1
ATOM 565 N N . ALA A 1 74 ? -8.133 -11.273 5.445 1 89.19 74 ALA A N 1
ATOM 566 C CA . ALA A 1 74 ? -8.109 -10.352 4.312 1 89.19 74 ALA A CA 1
ATOM 567 C C . ALA A 1 74 ? -6.973 -10.695 3.352 1 89.19 74 ALA A C 1
ATOM 569 O O . ALA A 1 74 ? -5.805 -10.445 3.646 1 89.19 74 ALA A O 1
ATOM 570 N N . VAL A 1 75 ? -7.352 -11.258 2.209 1 89.56 75 VAL A N 1
ATOM 571 C CA . VAL A 1 75 ? -6.352 -11.625 1.212 1 89.56 75 VAL A CA 1
ATOM 572 C C . VAL A 1 75 ? -5.957 -10.398 0.396 1 89.56 75 VAL A C 1
ATOM 574 O O . VAL A 1 75 ? -6.824 -9.695 -0.139 1 89.56 75 VAL A O 1
ATOM 577 N N . LEU A 1 76 ? -4.703 -10.188 0.29 1 88.31 76 LEU A N 1
ATOM 578 C CA . LEU A 1 76 ? -4.227 -8.992 -0.398 1 88.31 76 LEU A CA 1
ATOM 579 C C . LEU A 1 76 ? -3.791 -9.32 -1.821 1 88.31 76 LEU A C 1
ATOM 581 O O . LEU A 1 76 ? -3.969 -8.516 -2.734 1 88.31 76 LEU A O 1
ATOM 585 N N . SER A 1 77 ? -3.184 -10.484 -1.983 1 88.56 77 SER A N 1
ATOM 586 C CA . SER A 1 77 ? -2.682 -10.828 -3.311 1 88.56 77 SER A CA 1
ATOM 587 C C . SER A 1 77 ? -2.393 -12.32 -3.424 1 88.56 77 SER A C 1
ATOM 589 O O . SER A 1 77 ? -2.33 -13.023 -2.414 1 88.56 77 SER A O 1
ATOM 591 N N . VAL A 1 78 ? -2.357 -12.734 -4.637 1 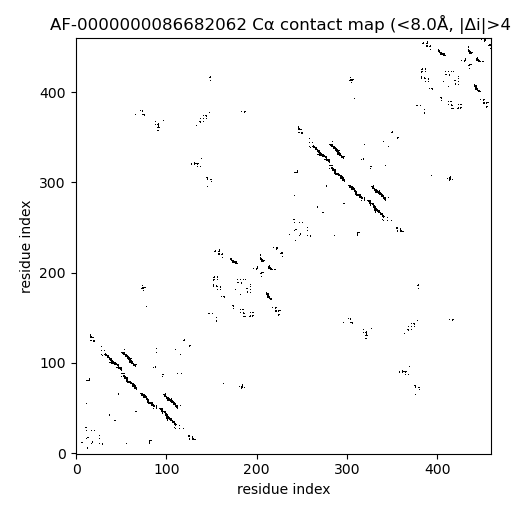88.38 78 VAL A N 1
ATOM 592 C CA . VAL A 1 78 ? -1.8 -14.031 -5.008 1 88.38 78 VAL A CA 1
ATOM 593 C C . VAL A 1 78 ? -0.534 -13.828 -5.84 1 88.38 78 VAL A C 1
ATOM 595 O O . VAL A 1 78 ? -0.554 -13.125 -6.852 1 88.38 78 VAL A O 1
ATOM 598 N N . MET A 1 79 ? 0.455 -14.453 -5.355 1 90 79 MET A N 1
ATOM 599 C CA . MET A 1 79 ? 1.751 -14.289 -6.004 1 90 79 MET A CA 1
ATOM 600 C C . MET A 1 79 ? 2.107 -15.523 -6.828 1 90 79 MET A C 1
ATOM 602 O O . MET A 1 79 ? 1.852 -16.656 -6.406 1 90 79 MET A O 1
ATOM 606 N N . ARG A 1 80 ? 2.693 -15.227 -7.973 1 88.38 80 ARG A N 1
ATOM 607 C CA . ARG A 1 80 ? 3.174 -16.266 -8.883 1 88.38 80 ARG A CA 1
ATOM 608 C C . ARG A 1 80 ? 4.566 -15.93 -9.406 1 88.38 80 ARG A C 1
ATOM 610 O O . ARG A 1 80 ? 4.977 -14.766 -9.391 1 88.38 80 ARG A O 1
ATOM 617 N N . PRO A 1 81 ? 5.301 -17.016 -9.836 1 88.75 81 PRO A N 1
ATOM 618 C CA . PRO A 1 81 ? 6.574 -16.688 -10.484 1 88.75 81 PRO A CA 1
ATOM 619 C C . PRO A 1 81 ? 6.43 -15.672 -11.609 1 88.75 81 PRO A C 1
ATOM 621 O O . PRO A 1 81 ? 5.414 -15.656 -12.305 1 88.75 81 PRO A O 1
ATOM 624 N N . PRO A 1 82 ? 7.402 -14.844 -11.695 1 88.94 82 PRO A N 1
ATOM 625 C CA . PRO A 1 82 ? 8.688 -14.773 -10.992 1 88.94 82 PRO A CA 1
ATOM 626 C C . PRO A 1 82 ? 8.68 -13.758 -9.852 1 88.94 82 PRO A C 1
ATOM 628 O O . PRO A 1 82 ? 9.672 -13.055 -9.641 1 88.94 82 PRO A O 1
ATOM 631 N N . GLU A 1 83 ? 7.566 -13.625 -9.141 1 88.94 83 GLU A N 1
ATOM 632 C CA . GLU A 1 83 ? 7.41 -12.625 -8.086 1 88.94 83 GLU A CA 1
ATOM 633 C C . GLU A 1 83 ? 8.164 -13.031 -6.824 1 88.94 83 GLU A C 1
ATOM 635 O O . GLU A 1 83 ? 8.508 -14.203 -6.652 1 88.94 83 GLU A O 1
ATOM 640 N N . VAL A 1 84 ? 8.453 -12.031 -6.012 1 91.75 84 VAL A N 1
ATOM 641 C CA . VAL A 1 84 ? 9.164 -12.211 -4.75 1 91.75 84 VAL A CA 1
ATOM 642 C C . VAL A 1 84 ? 8.281 -11.766 -3.588 1 91.75 84 VAL A C 1
ATOM 644 O O . VAL A 1 84 ? 7.418 -10.906 -3.754 1 91.75 84 VAL A O 1
ATOM 647 N N . LEU A 1 85 ? 8.461 -12.5 -2.461 1 91.88 85 LEU A N 1
ATOM 648 C CA . LEU A 1 85 ? 7.734 -12.062 -1.273 1 91.88 85 LEU A CA 1
ATOM 649 C C . LEU A 1 85 ? 8.664 -11.977 -0.069 1 91.88 85 LEU A C 1
ATOM 651 O O . LEU A 1 85 ? 9.711 -12.625 -0.038 1 91.88 85 LEU A O 1
ATOM 655 N N . GLY A 1 86 ? 8.25 -11.141 0.872 1 90.06 86 GLY A N 1
ATOM 656 C CA . GLY A 1 86 ? 8.969 -10.977 2.123 1 90.06 86 GLY A CA 1
ATOM 657 C C . GLY A 1 86 ? 9.898 -9.773 2.119 1 90.06 86 GLY A C 1
ATOM 658 O O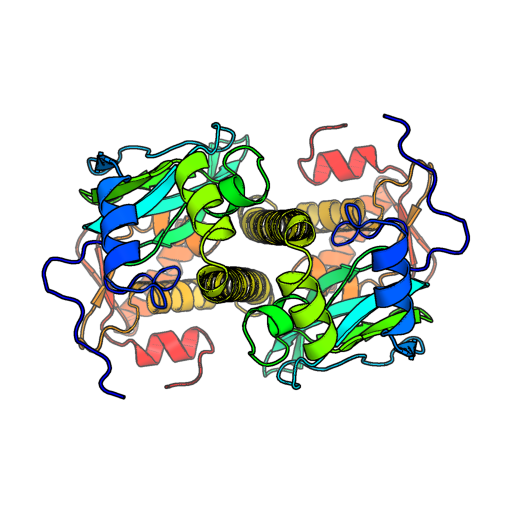 . GLY A 1 86 ? 10.625 -9.547 3.086 1 90.06 86 GLY A O 1
ATOM 659 N N . GLU A 1 87 ? 9.867 -9.016 1.128 1 87.06 87 GLU A N 1
ATOM 660 C CA . GLU A 1 87 ? 10.836 -7.941 0.935 1 87.06 87 GLU A CA 1
ATOM 661 C C . GLU A 1 87 ? 10.641 -6.832 1.968 1 87.06 87 GLU A C 1
ATOM 663 O O . GLU A 1 87 ? 11.609 -6.176 2.367 1 87.06 87 GLU A O 1
ATOM 668 N N . VAL A 1 88 ? 9.43 -6.656 2.404 1 88.62 88 VAL A N 1
ATOM 669 C CA . VAL A 1 88 ? 9.141 -5.535 3.295 1 88.62 88 VAL A CA 1
ATOM 670 C C . VAL A 1 88 ? 9.867 -5.723 4.621 1 88.62 88 VAL A C 1
ATOM 672 O O . VAL A 1 88 ? 10.562 -4.816 5.09 1 88.62 88 VAL A O 1
ATOM 675 N N . SER A 1 89 ? 9.781 -6.863 5.203 1 90.5 89 SER A N 1
ATOM 676 C CA . SER A 1 89 ? 10.438 -7.145 6.477 1 90.5 89 SER A CA 1
ATOM 677 C C . SER A 1 89 ? 11.953 -7.051 6.355 1 90.5 89 SER A C 1
ATOM 679 O O . SER A 1 89 ? 12.633 -6.672 7.309 1 90.5 89 SER A O 1
ATOM 681 N N . LEU A 1 90 ? 12.477 -7.414 5.246 1 85.5 90 LEU A N 1
ATOM 682 C CA . LEU A 1 90 ? 13.922 -7.348 5.047 1 85.5 90 LEU A CA 1
ATOM 683 C C . LEU A 1 90 ? 14.398 -5.898 5.012 1 85.5 90 LEU A C 1
ATOM 685 O O . LEU A 1 90 ? 15.508 -5.598 5.453 1 85.5 90 LEU A O 1
ATOM 689 N N . LEU A 1 91 ? 13.602 -5.129 4.523 1 78.5 91 LEU A N 1
ATOM 690 C CA . LEU A 1 91 ? 13.992 -3.742 4.301 1 78.5 91 LEU A CA 1
ATOM 691 C C . LEU A 1 91 ? 13.836 -2.918 5.574 1 78.5 91 LEU A C 1
ATOM 693 O O . LEU A 1 91 ? 14.656 -2.035 5.852 1 78.5 91 LEU A O 1
ATOM 697 N N . ASP A 1 92 ? 12.797 -3.207 6.332 1 82.5 92 ASP A N 1
ATOM 698 C CA . ASP A 1 92 ? 12.57 -2.34 7.484 1 82.5 92 ASP A CA 1
ATOM 699 C C . ASP A 1 92 ? 12.992 -3.027 8.781 1 82.5 92 ASP A C 1
ATOM 701 O O . ASP A 1 92 ? 12.992 -2.41 9.844 1 82.5 92 ASP A O 1
ATOM 705 N N . GLY A 1 93 ? 13.297 -4.289 8.742 1 85.5 93 GLY A N 1
ATOM 706 C CA . GLY A 1 93 ? 13.812 -5.023 9.891 1 85.5 93 GLY A CA 1
ATOM 707 C C . GLY A 1 93 ? 12.734 -5.422 10.875 1 85.5 93 GLY A C 1
ATOM 708 O O . GLY A 1 93 ? 13.031 -5.883 11.977 1 85.5 93 GLY A O 1
ATOM 709 N N . LEU A 1 94 ? 11.516 -5.223 10.547 1 90.44 94 LEU A N 1
ATOM 710 C CA . LEU A 1 94 ? 10.391 -5.574 11.406 1 90.44 94 LEU A CA 1
ATOM 711 C C . LEU A 1 94 ? 9.867 -6.965 11.07 1 90.44 94 LEU A C 1
ATOM 713 O O . LEU A 1 94 ? 10.227 -7.539 10.039 1 90.44 94 LEU A O 1
ATOM 717 N N . PRO A 1 95 ? 9.062 -7.535 11.953 1 94.75 95 PRO A N 1
ATOM 718 C CA . PRO A 1 95 ? 8.5 -8.859 11.688 1 94.75 95 PRO A CA 1
ATOM 719 C C . PRO A 1 95 ? 7.621 -8.891 10.445 1 94.75 95 PRO A C 1
ATOM 721 O O . PRO A 1 95 ? 7.266 -7.836 9.906 1 94.75 95 PRO A O 1
ATOM 724 N N . ARG A 1 96 ? 7.316 -10.133 10 1 95.56 96 ARG A N 1
ATOM 725 C CA . ARG A 1 96 ? 6.457 -10.312 8.836 1 95.56 96 ARG A CA 1
ATOM 726 C C . ARG A 1 96 ? 5.152 -9.539 8.992 1 95.56 96 ARG A C 1
ATOM 728 O O . ARG A 1 96 ? 4.5 -9.617 10.031 1 95.56 96 ARG A O 1
ATOM 735 N N . SER A 1 97 ? 4.824 -8.812 7.965 1 92.31 97 SER A N 1
ATOM 736 C CA . SER A 1 97 ? 3.617 -7.996 8.016 1 92.31 97 SER A CA 1
ATOM 737 C C . SER A 1 97 ? 2.387 -8.805 7.613 1 92.31 97 SER A C 1
ATOM 739 O O . SER A 1 97 ? 1.257 -8.414 7.922 1 92.31 97 SER A O 1
ATOM 741 N N . LEU A 1 98 ? 2.598 -9.844 6.891 1 94.88 98 LEU A N 1
ATOM 742 C CA . LEU A 1 98 ? 1.531 -10.688 6.355 1 94.88 98 LEU A CA 1
ATOM 743 C C . LEU A 1 98 ? 1.858 -12.164 6.547 1 94.88 98 LEU A C 1
ATOM 745 O O . LEU A 1 98 ? 3.01 -12.516 6.805 1 94.88 98 LEU A O 1
ATOM 749 N N . SER A 1 99 ? 0.792 -12.938 6.469 1 96.44 99 SER A N 1
ATOM 750 C CA . SER A 1 99 ? 0.965 -14.383 6.34 1 96.44 99 SER A CA 1
ATOM 751 C C . SER A 1 99 ? 0.989 -14.812 4.879 1 96.44 99 SER A C 1
ATOM 753 O O . SER A 1 99 ? 0.484 -14.102 4.008 1 96.44 99 SER A O 1
ATOM 755 N N . ALA A 1 100 ? 1.649 -15.906 4.633 1 96.75 100 ALA A N 1
ATOM 756 C CA . ALA A 1 100 ? 1.741 -16.469 3.287 1 96.75 100 ALA A CA 1
ATOM 757 C C . ALA A 1 100 ? 1.439 -17.953 3.291 1 96.75 100 ALA A C 1
ATOM 759 O O . ALA A 1 100 ? 1.991 -18.703 4.102 1 96.75 100 ALA A O 1
ATOM 760 N N . GLU A 1 101 ? 0.552 -18.359 2.439 1 95.75 101 GLU A N 1
ATOM 761 C CA . GLU A 1 101 ? 0.141 -19.75 2.332 1 95.75 101 GLU A CA 1
ATOM 762 C C . GLU A 1 101 ? 0.222 -20.25 0.89 1 95.75 101 GLU A C 1
ATOM 764 O O . GLU A 1 101 ? -0.201 -19.547 -0.034 1 95.75 101 GLU A O 1
ATOM 769 N N . ALA A 1 102 ? 0.81 -21.469 0.711 1 95.69 102 ALA A N 1
ATOM 770 C CA . ALA A 1 102 ? 0.808 -22.078 -0.618 1 95.69 102 ALA A CA 1
ATOM 771 C C . ALA A 1 102 ? -0.593 -22.547 -1.006 1 95.69 102 ALA A C 1
ATOM 773 O O . ALA A 1 102 ? -1.22 -23.312 -0.278 1 95.69 102 ALA A O 1
ATOM 774 N N . ILE A 1 103 ? -1.019 -22.047 -2.172 1 89.81 103 ILE A N 1
ATOM 775 C CA . ILE A 1 103 ? -2.336 -22.484 -2.613 1 89.81 103 ILE A CA 1
ATOM 776 C C . ILE A 1 103 ? -2.184 -23.516 -3.73 1 89.81 103 ILE A C 1
ATOM 778 O O . ILE A 1 103 ? -3.178 -24.047 -4.242 1 89.81 103 ILE A O 1
ATOM 782 N N . GLU A 1 104 ? -1.018 -23.766 -4.176 1 89.75 104 GLU A N 1
ATOM 783 C CA . GLU A 1 104 ? -0.533 -24.859 -5.02 1 89.75 104 GLU A CA 1
ATOM 784 C C . GLU A 1 104 ? 0.786 -25.422 -4.496 1 89.75 104 GLU A C 1
ATOM 786 O O . GLU A 1 104 ? 1.466 -24.766 -3.693 1 89.75 104 GLU A O 1
ATOM 791 N N . ASP A 1 105 ? 1.058 -26.672 -4.941 1 95.44 105 ASP A N 1
ATOM 792 C CA . ASP A 1 105 ? 2.43 -27.109 -4.695 1 95.44 105 ASP A CA 1
ATOM 793 C C . ASP A 1 105 ? 3.43 -26.094 -5.242 1 95.44 105 ASP A C 1
ATOM 795 O O . ASP A 1 105 ? 3.342 -25.688 -6.402 1 95.44 105 ASP A O 1
ATOM 799 N N . THR A 1 106 ? 4.316 -25.641 -4.293 1 95.69 106 THR A N 1
ATOM 800 C CA . THR A 1 106 ? 5.137 -24.484 -4.613 1 95.69 106 THR A CA 1
ATOM 801 C C . THR A 1 106 ? 6.613 -24.781 -4.371 1 95.69 106 THR A C 1
ATOM 803 O O . THR A 1 106 ? 6.969 -25.422 -3.383 1 95.69 106 THR A O 1
ATOM 806 N N . THR A 1 107 ? 7.43 -24.391 -5.344 1 96.88 107 THR A N 1
ATOM 807 C CA . THR A 1 107 ? 8.875 -24.375 -5.152 1 96.88 107 THR A CA 1
ATOM 808 C C . THR A 1 107 ? 9.398 -22.938 -5.164 1 96.88 107 THR A C 1
ATOM 810 O O . THR A 1 107 ? 8.883 -22.094 -5.895 1 96.88 107 THR A O 1
ATOM 813 N N . ALA A 1 108 ? 10.43 -22.672 -4.297 1 96.31 108 ALA A N 1
ATOM 814 C CA . ALA A 1 108 ? 10.961 -21.312 -4.152 1 96.31 108 ALA A CA 1
ATOM 815 C C . ALA A 1 108 ? 12.445 -21.344 -3.775 1 96.31 108 ALA A C 1
ATOM 817 O O . ALA A 1 108 ? 13 -22.406 -3.508 1 96.31 108 ALA A O 1
ATOM 818 N N . LEU A 1 109 ? 13.102 -20.234 -3.938 1 95.62 109 LEU A N 1
ATOM 819 C CA . LEU A 1 109 ? 14.43 -19.969 -3.389 1 95.62 109 LEU A CA 1
ATOM 820 C C . LEU A 1 109 ? 14.352 -18.969 -2.244 1 95.62 109 LEU A C 1
ATOM 822 O O . LEU A 1 109 ? 13.734 -17.906 -2.381 1 95.62 109 LEU A O 1
ATOM 826 N N . ALA A 1 110 ? 14.906 -19.359 -1.145 1 96.19 110 ALA A N 1
ATOM 827 C CA . ALA A 1 110 ? 14.953 -18.453 0.005 1 96.19 110 ALA A CA 1
ATOM 828 C C . ALA A 1 110 ? 16.328 -17.812 0.143 1 96.19 110 ALA A C 1
ATOM 830 O O . ALA A 1 110 ? 17.344 -18.516 0.272 1 96.19 110 ALA A O 1
ATOM 831 N N . LEU A 1 111 ? 16.359 -16.531 0.026 1 94.75 111 LEU A N 1
ATOM 832 C CA . LEU A 1 111 ? 17.578 -15.758 0.234 1 94.75 111 LEU A CA 1
ATOM 833 C C . LEU A 1 111 ? 17.578 -15.102 1.61 1 94.75 111 LEU A C 1
ATOM 835 O O . LEU A 1 111 ? 16.656 -14.359 1.948 1 94.75 111 LEU A O 1
ATOM 839 N N . SER A 1 112 ? 18.594 -15.367 2.406 1 94.5 112 SER A N 1
ATOM 840 C CA . SER A 1 112 ? 18.641 -14.812 3.756 1 94.5 112 SER A CA 1
ATOM 841 C C . SER A 1 112 ? 18.703 -13.289 3.727 1 94.5 112 SER A C 1
ATOM 843 O O . SER A 1 112 ? 19.203 -12.703 2.768 1 94.5 112 SER A O 1
ATOM 845 N N . ARG A 1 113 ? 18.141 -12.688 4.809 1 90.94 113 ARG A N 1
ATOM 846 C CA . ARG A 1 113 ? 18.219 -11.234 4.93 1 90.94 113 ARG A CA 1
ATOM 847 C C . ARG A 1 113 ? 19.656 -10.75 4.809 1 90.94 113 ARG A C 1
ATOM 849 O O . ARG A 1 113 ? 19.922 -9.773 4.109 1 90.94 113 ARG A O 1
ATOM 856 N N . GLY A 1 114 ? 20.578 -11.414 5.512 1 88.81 114 GLY A N 1
ATOM 857 C CA . GLY A 1 114 ? 21.969 -11.039 5.441 1 88.81 114 GLY A CA 1
ATOM 858 C C . GLY A 1 114 ? 22.531 -11.055 4.027 1 88.81 114 GLY A C 1
ATOM 859 O O . GLY A 1 114 ? 23.188 -10.102 3.605 1 88.81 114 GLY A O 1
ATOM 860 N N . ALA A 1 115 ? 22.219 -12.094 3.287 1 89.75 115 ALA A N 1
ATOM 861 C CA . ALA A 1 115 ? 22.672 -12.211 1.904 1 89.75 115 ALA A CA 1
ATOM 862 C C . ALA A 1 115 ? 22.062 -11.117 1.031 1 89.75 115 ALA A C 1
ATOM 864 O O . ALA A 1 115 ? 22.734 -10.547 0.169 1 89.75 115 ALA A O 1
ATOM 865 N N . PHE A 1 116 ? 20.844 -10.859 1.262 1 88.75 116 PHE A N 1
ATOM 866 C CA . PHE A 1 116 ? 20.125 -9.852 0.493 1 88.75 116 PHE A CA 1
ATOM 867 C C . PHE A 1 116 ? 20.703 -8.461 0.754 1 88.75 116 PHE A C 1
ATOM 869 O O . PHE A 1 116 ? 20.953 -7.707 -0.184 1 88.75 116 PHE A O 1
ATOM 876 N N . ILE A 1 117 ? 20.891 -8.148 1.967 1 82.44 117 ILE A N 1
ATOM 877 C CA . ILE A 1 117 ? 21.422 -6.844 2.342 1 82.44 117 ILE A CA 1
ATOM 878 C C . ILE A 1 117 ? 22.844 -6.691 1.797 1 82.44 117 ILE A C 1
ATOM 880 O O . ILE A 1 117 ? 23.219 -5.625 1.303 1 82.44 117 ILE A O 1
ATOM 884 N N . GLU A 1 118 ? 23.641 -7.73 1.884 1 84.88 118 GLU A N 1
ATOM 885 C CA . GLU A 1 118 ? 24.984 -7.715 1.32 1 84.88 118 GLU A CA 1
ATOM 886 C C . GLU A 1 118 ? 24.953 -7.469 -0.185 1 84.88 118 GLU A C 1
ATOM 888 O O . GLU A 1 118 ? 25.766 -6.703 -0.711 1 84.88 118 GLU A O 1
ATOM 893 N N . LEU A 1 119 ? 24.047 -8.148 -0.81 1 84.56 119 LEU A N 1
ATOM 894 C CA . LEU A 1 119 ? 23.875 -7.973 -2.248 1 84.56 119 LEU A CA 1
ATOM 895 C C . LEU A 1 119 ? 23.562 -6.52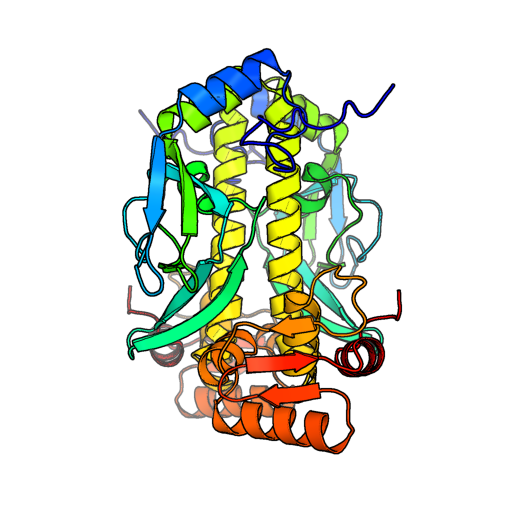3 -2.582 1 84.56 119 LEU A C 1
ATOM 897 O O . LEU A 1 119 ? 24.109 -5.961 -3.529 1 84.56 119 LEU A O 1
ATOM 901 N N . LEU A 1 120 ? 22.734 -5.91 -1.831 1 80.69 120 LEU A N 1
ATOM 902 C CA . LEU A 1 120 ? 22.328 -4.523 -2.039 1 80.69 120 LEU A CA 1
ATOM 903 C C . LEU A 1 120 ? 23.516 -3.576 -1.844 1 80.69 120 LEU A C 1
ATOM 905 O O . LEU A 1 120 ? 23.703 -2.639 -2.623 1 80.69 120 LEU A O 1
ATOM 909 N N . HIS A 1 121 ? 24.281 -3.824 -0.875 1 78.19 121 HIS A N 1
ATOM 910 C CA . HIS A 1 121 ? 25.391 -2.943 -0.535 1 78.19 121 HIS A CA 1
ATOM 911 C C . HIS A 1 121 ? 26.531 -3.074 -1.543 1 78.19 121 HIS A C 1
ATOM 913 O O . HIS A 1 121 ? 27.219 -2.098 -1.832 1 78.19 121 HIS A O 1
ATOM 919 N N . LEU A 1 122 ? 26.703 -4.258 -2.088 1 80.25 122 LEU A N 1
ATOM 920 C CA . LEU A 1 122 ? 27.828 -4.516 -2.979 1 80.25 122 LEU A CA 1
ATOM 921 C C . LEU A 1 122 ? 27.484 -4.164 -4.418 1 80.25 122 LEU A C 1
ATOM 923 O O . LEU A 1 122 ? 28.359 -4.012 -5.262 1 80.25 122 LEU A O 1
ATOM 927 N N . ASN A 1 123 ? 26.219 -4.07 -4.645 1 80.25 123 ASN A N 1
ATOM 928 C CA . ASN A 1 123 ? 25.781 -3.824 -6.012 1 80.25 123 ASN A CA 1
ATOM 929 C C . ASN A 1 123 ? 24.75 -2.705 -6.07 1 80.25 123 ASN A C 1
ATOM 931 O O . ASN A 1 123 ? 23.547 -2.969 -6.148 1 80.25 123 ASN A O 1
ATOM 935 N N . PRO A 1 124 ? 25.234 -1.479 -6.184 1 74.5 124 PRO A N 1
ATOM 936 C CA . PRO A 1 124 ? 24.297 -0.348 -6.145 1 74.5 124 PRO A CA 1
ATOM 937 C C . PRO A 1 124 ? 23.281 -0.384 -7.277 1 74.5 124 PRO A C 1
ATOM 939 O O . PRO A 1 124 ? 22.203 0.205 -7.16 1 74.5 124 PRO A O 1
ATOM 942 N N . ARG A 1 125 ? 23.625 -1.021 -8.328 1 74.62 125 ARG A N 1
ATOM 943 C CA . ARG A 1 125 ? 22.719 -1.078 -9.477 1 74.62 125 ARG A CA 1
ATOM 944 C C . ARG A 1 125 ? 21.453 -1.85 -9.133 1 74.62 125 ARG A C 1
ATOM 946 O O . ARG A 1 125 ? 20.406 -1.646 -9.766 1 74.62 125 ARG A O 1
ATOM 953 N N . ILE A 1 126 ? 21.547 -2.719 -8.125 1 78.94 126 ILE A N 1
ATOM 954 C CA . ILE A 1 126 ? 20.375 -3.512 -7.738 1 78.94 126 ILE A CA 1
ATOM 955 C C . ILE A 1 126 ? 19.375 -2.629 -7.004 1 78.94 126 ILE A C 1
ATOM 957 O O . ILE A 1 126 ? 18.188 -2.955 -6.938 1 78.94 126 ILE A O 1
ATOM 961 N N . LEU A 1 127 ? 19.922 -1.55 -6.516 1 76.69 127 LEU A N 1
ATOM 962 C CA . LEU A 1 127 ? 19.078 -0.646 -5.738 1 76.69 127 LEU A CA 1
ATOM 963 C C . LEU A 1 127 ? 17.953 -0.076 -6.594 1 76.69 127 LEU A C 1
ATOM 965 O O . LEU A 1 127 ? 16.812 0.006 -6.145 1 76.69 127 LEU A O 1
ATOM 969 N N . ASP A 1 128 ? 18.281 0.181 -7.789 1 78.38 128 ASP A N 1
ATOM 970 C CA . ASP A 1 128 ? 17.266 0.734 -8.688 1 78.38 128 ASP A CA 1
ATOM 971 C C . ASP A 1 128 ? 16.156 -0.269 -8.938 1 78.38 128 ASP A C 1
ATOM 973 O O . ASP A 1 128 ? 14.969 0.095 -8.938 1 78.38 128 ASP A O 1
ATOM 977 N N . ALA A 1 129 ? 16.531 -1.479 -9.109 1 82.12 129 ALA A N 1
ATOM 978 C CA . ALA A 1 129 ? 15.555 -2.525 -9.375 1 82.12 129 ALA A CA 1
ATOM 979 C C . ALA A 1 129 ? 14.68 -2.775 -8.148 1 82.12 129 ALA A C 1
ATOM 981 O O . ALA A 1 129 ? 13.469 -2.959 -8.266 1 82.12 129 ALA A O 1
ATOM 982 N N . VAL A 1 130 ? 15.305 -2.717 -7.035 1 82 130 VAL A N 1
ATOM 983 C CA . VAL A 1 130 ? 14.578 -2.922 -5.789 1 82 130 VAL A CA 1
ATOM 984 C C . VAL A 1 130 ? 13.602 -1.77 -5.562 1 82 130 VAL A C 1
ATOM 986 O O . VAL A 1 130 ? 12.438 -1.991 -5.207 1 82 130 VAL A O 1
ATOM 989 N N . MET A 1 131 ? 14.039 -0.62 -5.855 1 81.44 131 MET A N 1
ATOM 990 C CA . MET A 1 131 ? 13.195 0.56 -5.695 1 81.44 131 MET A CA 1
ATOM 991 C C . MET A 1 131 ? 12.016 0.521 -6.66 1 81.44 131 MET A C 1
ATOM 993 O O . MET A 1 131 ? 10.891 0.863 -6.289 1 81.44 131 MET A O 1
ATOM 997 N N . ARG A 1 132 ? 12.25 0.078 -7.816 1 84.12 132 ARG A N 1
ATOM 998 C CA . ARG A 1 132 ? 11.18 -0.051 -8.805 1 84.12 132 ARG A CA 1
ATOM 999 C C . ARG A 1 132 ? 10.148 -1.079 -8.352 1 84.12 132 ARG A C 1
ATOM 1001 O O . ARG A 1 132 ? 8.938 -0.857 -8.492 1 84.12 132 ARG A O 1
ATOM 1008 N N . SER A 1 133 ? 10.656 -2.133 -7.875 1 83.81 133 SER A N 1
ATOM 1009 C CA . SER A 1 133 ? 9.758 -3.174 -7.387 1 83.81 133 SER A CA 1
ATOM 1010 C C . SER A 1 133 ? 8.898 -2.666 -6.234 1 83.81 133 SER A C 1
ATOM 1012 O O . SER A 1 133 ? 7.703 -2.943 -6.176 1 83.81 133 SER A O 1
ATOM 1014 N N . PHE A 1 134 ? 9.469 -1.873 -5.383 1 83.81 134 PHE A N 1
ATOM 1015 C CA . PHE A 1 134 ? 8.734 -1.309 -4.258 1 83.81 134 PHE A CA 1
ATOM 1016 C C . PHE A 1 134 ? 7.719 -0.28 -4.734 1 83.81 134 PHE A C 1
ATOM 1018 O O . PHE A 1 134 ? 6.598 -0.226 -4.227 1 83.81 134 PHE A O 1
ATOM 1025 N N . GLY A 1 135 ? 8.195 0.476 -5.637 1 87.38 135 GLY A N 1
ATOM 1026 C CA . GLY A 1 135 ? 7.27 1.427 -6.227 1 87.38 135 GLY A CA 1
ATOM 1027 C C . GLY A 1 135 ? 6.039 0.768 -6.824 1 87.38 135 GLY A C 1
ATOM 1028 O O . GLY A 1 135 ? 4.918 1.23 -6.613 1 87.38 135 GLY A O 1
ATOM 1029 N N . ALA A 1 136 ? 6.242 -0.346 -7.508 1 87.62 136 ALA A N 1
ATOM 1030 C CA . ALA A 1 136 ? 5.141 -1.089 -8.117 1 87.62 136 ALA A CA 1
ATOM 1031 C C . ALA A 1 136 ? 4.203 -1.643 -7.047 1 87.62 136 ALA A C 1
ATOM 1033 O O . ALA A 1 136 ? 2.98 -1.63 -7.215 1 87.62 136 ALA A O 1
ATOM 1034 N N . LEU A 1 137 ? 4.832 -2.092 -5.988 1 87.94 137 LEU A N 1
ATOM 1035 C CA . LEU A 1 137 ? 4.031 -2.619 -4.887 1 87.94 137 LEU A CA 1
ATOM 1036 C C . LEU A 1 137 ? 3.184 -1.518 -4.258 1 87.94 137 LEU A C 1
ATOM 1038 O O . LEU A 1 137 ? 1.992 -1.713 -4.008 1 87.94 137 LEU A O 1
ATOM 1042 N N . VAL A 1 138 ? 3.746 -0.389 -4.016 1 91.19 138 VAL A N 1
ATOM 1043 C CA . VAL A 1 138 ? 3.031 0.738 -3.424 1 91.19 138 VAL A CA 1
ATOM 1044 C C . VAL A 1 138 ? 1.891 1.167 -4.344 1 91.19 138 VAL A C 1
ATOM 1046 O O . VAL A 1 138 ? 0.769 1.395 -3.885 1 91.19 138 VAL A O 1
ATOM 1049 N N . ARG A 1 139 ? 2.18 1.249 -5.57 1 91.56 139 ARG A N 1
ATOM 1050 C CA . ARG A 1 139 ? 1.154 1.65 -6.527 1 91.56 139 ARG A CA 1
ATOM 1051 C C . ARG A 1 139 ? 0.008 0.646 -6.555 1 91.56 139 ARG A C 1
ATOM 1053 O O . ARG A 1 139 ? -1.161 1.032 -6.621 1 91.56 139 ARG A O 1
ATOM 1060 N N . ARG A 1 140 ? 0.329 -0.585 -6.543 1 88.19 140 ARG A N 1
ATOM 1061 C CA . ARG A 1 140 ? -0.698 -1.622 -6.527 1 88.19 140 ARG A CA 1
ATOM 1062 C C . ARG A 1 140 ? -1.574 -1.505 -5.285 1 88.19 140 ARG A C 1
ATOM 1064 O O . ARG A 1 140 ? -2.803 -1.568 -5.375 1 88.19 140 ARG A O 1
ATOM 1071 N N . LEU A 1 141 ? -0.974 -1.39 -4.148 1 89.75 141 LEU A N 1
ATOM 1072 C CA . LEU A 1 141 ? -1.712 -1.279 -2.895 1 89.75 141 LEU A CA 1
ATOM 1073 C C . LEU A 1 141 ? -2.568 -0.018 -2.877 1 89.75 141 LEU A C 1
ATOM 1075 O O . LEU A 1 141 ? -3.688 -0.03 -2.361 1 89.75 141 LEU A O 1
ATOM 1079 N N . THR A 1 142 ? -2.029 1.048 -3.4 1 90.88 142 THR A N 1
ATOM 1080 C CA . THR A 1 142 ? -2.77 2.299 -3.518 1 90.88 142 THR A CA 1
ATOM 1081 C C . THR A 1 142 ? -4.012 2.115 -4.387 1 90.88 142 THR A C 1
ATOM 1083 O O . THR A 1 142 ? -5.105 2.533 -4.008 1 90.88 142 THR A O 1
ATOM 1086 N N . GLU A 1 143 ? -3.795 1.484 -5.473 1 89.88 143 GLU A N 1
ATOM 1087 C CA . GLU A 1 143 ? -4.922 1.215 -6.363 1 89.88 143 GLU A CA 1
ATOM 1088 C C . GLU A 1 143 ? -5.98 0.365 -5.672 1 89.88 143 GLU A C 1
ATOM 1090 O O . GLU A 1 143 ? -7.18 0.623 -5.812 1 89.88 143 GLU A O 1
ATOM 1095 N N . GLN A 1 144 ? -5.562 -0.603 -5.02 1 88.25 144 GLN A N 1
ATOM 1096 C CA . GLN A 1 144 ? -6.496 -1.479 -4.316 1 88.25 144 GLN A CA 1
ATOM 1097 C C . GLN A 1 144 ? -7.281 -0.711 -3.256 1 88.25 144 GLN A C 1
ATOM 1099 O O . GLN A 1 144 ? -8.484 -0.915 -3.098 1 88.25 144 GLN A O 1
ATOM 1104 N N . ASN A 1 145 ? -6.609 0.134 -2.541 1 88.75 145 ASN A N 1
ATOM 1105 C CA . ASN A 1 145 ? -7.293 0.987 -1.575 1 88.75 145 ASN A CA 1
ATOM 1106 C C . ASN A 1 145 ? -8.336 1.873 -2.25 1 88.75 145 ASN A C 1
ATOM 1108 O O . ASN A 1 145 ? -9.469 1.988 -1.766 1 88.75 145 ASN A O 1
ATOM 1112 N N . ALA A 1 146 ? -7.973 2.445 -3.348 1 89 146 ALA A N 1
ATOM 1113 C CA . ALA A 1 146 ? -8.883 3.322 -4.082 1 89 146 ALA A CA 1
ATOM 1114 C C . ALA A 1 146 ? -10.078 2.543 -4.617 1 89 146 ALA A C 1
ATOM 1116 O O . ALA A 1 146 ? -11.195 3.07 -4.676 1 89 146 ALA A O 1
ATOM 1117 N N . ASP A 1 147 ? -9.898 1.327 -5.023 1 88.69 147 ASP A N 1
ATOM 1118 C CA . ASP A 1 147 ? -10.969 0.494 -5.559 1 88.69 147 ASP A CA 1
ATOM 1119 C C . ASP A 1 147 ? -12.102 0.334 -4.547 1 88.69 147 ASP A C 1
ATOM 1121 O O . ASP A 1 147 ? -13.273 0.244 -4.922 1 88.69 147 ASP A O 1
ATOM 1125 N N . HIS A 1 148 ? -11.766 0.28 -3.312 1 84.19 148 HIS A N 1
ATOM 1126 C CA . HIS A 1 148 ? -12.781 0.134 -2.277 1 84.19 148 HIS A CA 1
ATOM 1127 C C . HIS A 1 148 ? -13.688 1.358 -2.219 1 84.19 148 HIS A C 1
ATOM 1129 O O . HIS A 1 148 ? -14.812 1.28 -1.719 1 84.19 148 HIS A O 1
ATOM 1135 N N . VAL A 1 149 ? -13.188 2.422 -2.711 1 83.06 149 VAL A N 1
ATOM 1136 C CA . VAL A 1 149 ? -13.953 3.662 -2.734 1 83.06 149 VAL A CA 1
ATOM 1137 C C . VAL A 1 149 ? -14.695 3.789 -4.066 1 83.06 149 VAL A C 1
ATOM 1139 O O . VAL A 1 149 ? -15.859 4.18 -4.098 1 83.06 149 VAL A O 1
ATOM 1142 N N . PHE A 1 150 ? -14.133 3.383 -5.156 1 87.19 150 PHE A N 1
ATOM 1143 C CA . PHE A 1 150 ? -14.617 3.689 -6.496 1 87.19 150 PHE A CA 1
ATOM 1144 C C . PHE A 1 150 ? -15.547 2.594 -7 1 87.19 150 PHE A C 1
ATOM 1146 O O . PHE A 1 150 ? -16.406 2.842 -7.848 1 87.19 150 PHE A O 1
ATOM 1153 N N . LEU A 1 151 ? -15.375 1.437 -6.508 1 88 151 LEU A N 1
ATOM 1154 C CA . LEU A 1 151 ? -16.094 0.301 -7.074 1 88 151 LEU A CA 1
ATOM 1155 C C . LEU A 1 151 ? -17.047 -0.307 -6.047 1 88 151 LEU A C 1
ATOM 1157 O O . LEU A 1 151 ? -16.734 -0.343 -4.855 1 88 151 LEU A O 1
ATOM 1161 N N . ASP A 1 152 ? -18.172 -0.807 -6.594 1 88.62 152 ASP A N 1
ATOM 1162 C CA . ASP A 1 152 ? -19 -1.694 -5.777 1 88.62 152 ASP A CA 1
ATOM 1163 C C . ASP A 1 152 ? -18.391 -3.1 -5.723 1 88.62 152 ASP A C 1
ATOM 1165 O O . ASP A 1 152 ? -17.375 -3.373 -6.363 1 88.62 152 ASP A O 1
ATOM 1169 N N . LEU A 1 153 ? -19.016 -3.947 -4.945 1 88.75 153 LEU A N 1
ATOM 1170 C CA . LEU A 1 153 ? -18.453 -5.273 -4.711 1 88.75 153 LEU A CA 1
ATOM 1171 C C . LEU A 1 153 ? -18.328 -6.047 -6.02 1 88.75 153 LEU A C 1
ATOM 1173 O O . LEU A 1 153 ? -17.281 -6.621 -6.305 1 88.75 153 LEU A O 1
ATOM 1177 N N . PRO A 1 154 ? -19.375 -6.043 -6.93 1 92.69 154 PRO A N 1
ATOM 1178 C CA . PRO A 1 154 ? -19.203 -6.746 -8.203 1 92.69 154 PRO A CA 1
ATOM 1179 C C . PRO A 1 154 ? -18.031 -6.195 -9.023 1 92.69 154 PRO A C 1
ATOM 1181 O O . PRO A 1 154 ? -17.328 -6.961 -9.68 1 92.69 154 PRO A O 1
ATOM 1184 N N . GLY A 1 155 ? -17.891 -4.918 -9.008 1 93.88 155 GLY A N 1
ATOM 1185 C CA . GLY A 1 155 ? -16.75 -4.32 -9.695 1 93.88 155 GLY A CA 1
ATOM 1186 C C . GLY A 1 155 ? -15.422 -4.785 -9.141 1 93.88 155 GLY A C 1
ATOM 1187 O O . GLY A 1 155 ? -14.5 -5.078 -9.906 1 93.88 155 GLY A O 1
ATOM 1188 N N . ARG A 1 156 ? -15.32 -4.816 -7.855 1 91.75 156 ARG A N 1
ATOM 1189 C CA . ARG A 1 156 ? -14.086 -5.285 -7.234 1 91.75 156 ARG A CA 1
ATOM 1190 C C . ARG A 1 156 ? -13.844 -6.762 -7.539 1 91.75 156 ARG A C 1
ATOM 1192 O O . ARG A 1 156 ? -12.703 -7.18 -7.746 1 91.75 156 ARG A O 1
ATOM 1199 N N . VAL A 1 157 ? -14.891 -7.555 -7.539 1 93.19 157 VAL A N 1
ATOM 1200 C CA . VAL A 1 157 ? -14.773 -8.961 -7.902 1 93.19 157 VAL A CA 1
ATOM 1201 C C . VAL A 1 157 ? -14.258 -9.086 -9.336 1 93.19 157 VAL A C 1
ATOM 1203 O O . VAL A 1 157 ? -13.328 -9.852 -9.602 1 93.19 157 VAL A O 1
ATOM 1206 N N . ALA A 1 158 ? -14.852 -8.32 -10.211 1 94 158 ALA A N 1
ATOM 1207 C CA . ALA A 1 158 ? -14.414 -8.328 -11.609 1 94 158 ALA A CA 1
ATOM 1208 C C . ALA A 1 158 ? -12.938 -7.969 -11.719 1 94 158 ALA A C 1
ATOM 1210 O O . ALA A 1 158 ? -12.18 -8.648 -12.414 1 94 158 ALA A O 1
ATOM 1211 N N . LYS A 1 159 ? -12.578 -6.973 -11.047 1 92.69 159 LYS A N 1
ATOM 1212 C CA . LYS A 1 159 ? -11.195 -6.52 -11.109 1 92.69 159 LYS A CA 1
ATOM 1213 C C . LYS A 1 159 ? -10.242 -7.574 -10.555 1 92.69 159 LYS A C 1
ATOM 1215 O O . LYS A 1 159 ? -9.164 -7.797 -11.109 1 92.69 159 LYS A O 1
ATOM 1220 N N . THR A 1 160 ? -10.633 -8.156 -9.445 1 90.25 160 THR A N 1
ATOM 1221 C CA . THR A 1 160 ? -9.836 -9.227 -8.859 1 90.25 160 THR A CA 1
ATOM 1222 C C . THR A 1 160 ? -9.648 -10.375 -9.844 1 90.25 160 THR A C 1
ATOM 1224 O O . THR A 1 160 ? -8.539 -10.891 -10.008 1 90.25 160 THR A O 1
ATOM 1227 N N . LEU A 1 161 ? -10.695 -10.734 -10.539 1 91.12 161 LEU A N 1
ATOM 1228 C CA . LEU A 1 161 ? -10.633 -11.812 -11.516 1 91.12 161 LEU A CA 1
ATOM 1229 C C . LEU A 1 161 ? -9.703 -11.453 -12.672 1 91.12 161 LEU A C 1
ATOM 1231 O O . LEU A 1 161 ? -8.914 -12.289 -13.125 1 91.12 161 LEU A O 1
ATOM 1235 N N . VAL A 1 162 ? -9.758 -10.227 -13.109 1 90.25 162 VAL A N 1
ATOM 1236 C CA . VAL A 1 162 ? -8.898 -9.766 -14.188 1 90.25 162 VAL A CA 1
ATOM 1237 C C . VAL A 1 162 ? -7.434 -9.836 -13.75 1 90.25 162 VAL A C 1
ATOM 1239 O O . VAL A 1 162 ? -6.578 -10.305 -14.5 1 90.25 162 VAL A O 1
ATOM 1242 N N . ARG A 1 163 ? -7.223 -9.398 -12.539 1 86.06 163 ARG A N 1
ATOM 1243 C CA . ARG A 1 163 ? -5.863 -9.414 -12.008 1 86.06 163 ARG A CA 1
ATOM 1244 C C . ARG A 1 163 ? -5.324 -10.836 -11.922 1 86.06 163 ARG A C 1
ATOM 1246 O O . ARG A 1 163 ? -4.164 -11.086 -12.258 1 86.06 163 ARG A O 1
ATOM 1253 N N . LEU A 1 164 ? -6.141 -11.719 -11.477 1 85.5 164 LEU A N 1
ATOM 1254 C CA . LEU A 1 164 ? -5.719 -13.109 -11.32 1 85.5 164 LEU A CA 1
ATOM 1255 C C . LEU A 1 164 ? -5.488 -13.758 -12.68 1 85.5 164 LEU A C 1
ATOM 1257 O O . LEU A 1 164 ? -4.641 -14.648 -12.812 1 85.5 164 LEU A O 1
ATOM 1261 N N . ALA A 1 165 ? -6.219 -13.344 -13.648 1 85.62 165 ALA A N 1
ATOM 1262 C CA . ALA A 1 165 ? -6.043 -13.859 -15 1 85.62 165 ALA A CA 1
ATOM 1263 C C . ALA A 1 165 ? -4.715 -13.398 -15.594 1 85.62 165 ALA A C 1
ATOM 1265 O O . ALA A 1 165 ? -4.145 -14.078 -16.453 1 85.62 165 ALA A O 1
ATOM 1266 N N . GLY A 1 166 ? -4.234 -12.289 -15.023 1 77.56 166 GLY A N 1
ATOM 1267 C CA . GLY A 1 166 ? -2.953 -11.773 -15.484 1 77.56 166 GLY A CA 1
ATOM 1268 C C . GLY A 1 166 ? -2.945 -11.414 -16.953 1 77.56 166 GLY A C 1
ATOM 1269 O O . GLY A 1 166 ? -3.941 -10.914 -17.484 1 77.56 166 GLY A O 1
ATOM 1270 N N . ASP A 1 167 ? -1.752 -11.508 -17.516 1 71.25 167 ASP A N 1
ATOM 1271 C CA . ASP A 1 167 ? -1.57 -11.125 -18.906 1 71.25 167 ASP A CA 1
ATOM 1272 C C . ASP A 1 167 ? -1.772 -12.312 -19.844 1 71.25 167 ASP A C 1
ATOM 1274 O O . ASP A 1 167 ? -1.239 -12.336 -20.953 1 71.25 167 ASP A O 1
ATOM 1278 N N . SER A 1 168 ? -2.537 -13.172 -19.359 1 74.56 168 SER A N 1
ATOM 1279 C CA . SER A 1 168 ? -2.748 -14.344 -20.219 1 74.56 168 SER A CA 1
ATOM 1280 C C . SER A 1 168 ? -3.432 -13.953 -21.516 1 74.56 168 SER A C 1
ATOM 1282 O O . SER A 1 168 ? -4.359 -13.141 -21.531 1 74.56 168 SER A O 1
ATOM 1284 N N . SER A 1 169 ? -2.902 -14.383 -22.578 1 75.94 169 SER A N 1
ATOM 1285 C CA . SER A 1 169 ? -3.514 -14.188 -23.891 1 75.94 169 SER A CA 1
ATOM 1286 C C . SER A 1 169 ? -4.5 -15.305 -24.203 1 75.94 169 SER A C 1
ATOM 1288 O O . SER A 1 169 ? -5.16 -15.273 -25.25 1 75.94 169 SER A O 1
ATOM 1290 N N . ALA A 1 170 ? -4.574 -16.219 -23.328 1 79.31 170 ALA A N 1
ATOM 1291 C CA . ALA A 1 170 ? -5.492 -17.328 -23.562 1 79.31 170 ALA A CA 1
ATOM 1292 C C . ALA A 1 170 ? -6.945 -16.859 -23.516 1 79.31 170 ALA A C 1
ATOM 1294 O O . ALA A 1 170 ? -7.293 -15.961 -22.734 1 79.31 170 ALA A O 1
ATOM 1295 N N . PRO A 1 171 ? -7.684 -17.422 -24.484 1 79.5 171 PRO A N 1
ATOM 1296 C CA . PRO A 1 171 ? -9.094 -17.016 -24.516 1 79.5 171 PRO A CA 1
ATOM 1297 C C . PRO A 1 171 ? -9.82 -17.328 -23.203 1 79.5 171 PRO A C 1
ATOM 1299 O O . PRO A 1 171 ? -10.789 -16.656 -22.859 1 79.5 171 PRO A O 1
ATOM 1302 N N . MET A 1 172 ? -9.344 -18.438 -22.641 1 85.38 172 MET A N 1
ATOM 1303 C CA . MET A 1 172 ? -9.906 -18.812 -21.344 1 85.38 172 MET A CA 1
ATOM 1304 C C . MET A 1 172 ? -8.812 -18.984 -20.297 1 85.38 172 MET A C 1
ATOM 1306 O O . MET A 1 172 ? -7.734 -19.5 -20.594 1 85.38 172 MET A O 1
ATOM 1310 N N . VAL A 1 173 ? -9.148 -18.375 -19.141 1 87.38 173 VAL A N 1
ATOM 1311 C CA . VAL A 1 173 ? -8.172 -18.469 -18.062 1 87.38 173 VAL A CA 1
ATOM 1312 C C . VAL A 1 173 ? -8.82 -19.078 -16.812 1 87.38 173 VAL A C 1
ATOM 1314 O O . VAL A 1 173 ? -9.906 -18.656 -16.406 1 87.38 173 VAL A O 1
ATOM 1317 N N . THR A 1 174 ? -8.188 -20.047 -16.297 1 85.06 174 THR A N 1
ATOM 1318 C CA . THR A 1 174 ? -8.68 -20.672 -15.07 1 85.06 174 THR A CA 1
ATOM 1319 C C . THR A 1 174 ? -8.086 -20 -13.844 1 85.06 174 THR A C 1
ATOM 1321 O O . THR A 1 174 ? -6.867 -19.828 -13.75 1 85.06 174 THR A O 1
ATOM 1324 N N . ILE A 1 175 ? -9 -19.562 -12.961 1 83.25 175 ILE A N 1
ATOM 1325 C CA . ILE A 1 175 ? -8.602 -18.953 -11.695 1 83.25 175 ILE A CA 1
ATOM 1326 C C . ILE A 1 175 ? -8.562 -20.031 -10.602 1 83.25 175 ILE A C 1
ATOM 1328 O O . ILE A 1 175 ? -9.523 -20.781 -10.438 1 83.25 175 ILE A O 1
ATOM 1332 N N . GLU A 1 176 ? -7.5 -20.047 -9.859 1 77.5 176 GLU A N 1
ATOM 1333 C CA . GLU A 1 176 ? -7.285 -21.125 -8.906 1 77.5 176 GLU A CA 1
ATOM 1334 C C . GLU A 1 176 ? -7.773 -20.75 -7.516 1 77.5 176 GLU A C 1
ATOM 1336 O O . GLU A 1 176 ? -7.449 -21.422 -6.531 1 77.5 176 GLU A O 1
ATOM 1341 N N . LEU A 1 177 ? -8.477 -19.734 -7.379 1 79.94 177 LEU A N 1
ATOM 1342 C CA . LEU A 1 177 ? -9.047 -19.359 -6.09 1 79.94 177 LEU A CA 1
ATOM 1343 C C . LEU A 1 177 ? -10.484 -19.844 -5.965 1 79.94 177 LEU A C 1
ATOM 1345 O O . LEU A 1 177 ? -11.25 -19.797 -6.93 1 79.94 177 LEU A O 1
ATOM 1349 N N . ASN A 1 178 ? -10.727 -20.344 -4.715 1 78.19 178 ASN A N 1
ATOM 1350 C CA . ASN A 1 178 ? -12.133 -20.641 -4.445 1 78.19 178 ASN A CA 1
ATOM 1351 C C . ASN A 1 178 ? -12.914 -19.391 -4.07 1 78.19 178 ASN A C 1
ATOM 1353 O O . ASN A 1 178 ? -12.344 -18.297 -3.982 1 78.19 178 ASN A O 1
ATOM 1357 N N . GLN A 1 179 ? -14.242 -19.594 -3.928 1 79.5 179 GLN A N 1
ATOM 1358 C CA . GLN A 1 179 ? -15.133 -18.453 -3.734 1 79.5 179 GLN A CA 1
ATOM 1359 C C . GLN A 1 179 ? -14.836 -17.734 -2.422 1 79.5 179 GLN A C 1
ATOM 1361 O O . GLN A 1 179 ? -14.969 -16.516 -2.332 1 79.5 179 GLN A O 1
ATOM 1366 N N . SER A 1 180 ? -14.391 -18.5 -1.452 1 81.06 180 SER A N 1
ATOM 1367 C CA . SER A 1 180 ? -14.047 -17.891 -0.173 1 81.06 180 SER A CA 1
ATOM 1368 C C . SER A 1 180 ? -12.797 -17.016 -0.291 1 81.06 180 SER A C 1
ATOM 1370 O O . SER A 1 180 ? -12.766 -15.898 0.219 1 81.06 180 SER A O 1
ATOM 1372 N N . GLN A 1 181 ? -11.859 -17.547 -0.991 1 80.75 181 GLN A N 1
ATOM 1373 C CA . GLN A 1 181 ? -10.617 -16.797 -1.214 1 80.75 181 GLN A CA 1
ATOM 1374 C C . GLN A 1 181 ? -10.867 -15.555 -2.064 1 80.75 181 GLN A C 1
ATOM 1376 O O . GLN A 1 181 ? -10.305 -14.492 -1.799 1 80.75 181 GLN A O 1
ATOM 1381 N N . LEU A 1 182 ? -11.68 -15.688 -3.016 1 84.06 182 LEU A N 1
ATOM 1382 C CA . LEU A 1 182 ? -12.039 -14.547 -3.85 1 84.06 182 LEU A CA 1
ATOM 1383 C C . LEU A 1 182 ? -12.766 -13.484 -3.029 1 84.06 182 LEU A C 1
ATOM 1385 O O . LEU A 1 182 ? -12.547 -12.289 -3.229 1 84.06 182 LEU A O 1
ATOM 1389 N N . ALA A 1 183 ? -13.617 -13.961 -2.148 1 80.31 183 ALA A N 1
ATOM 1390 C CA . ALA A 1 183 ? -14.328 -13.039 -1.265 1 80.31 183 ALA A CA 1
ATOM 1391 C C . ALA A 1 183 ? -13.359 -12.266 -0.382 1 80.31 183 ALA A C 1
ATOM 1393 O O . ALA A 1 183 ? -13.469 -11.039 -0.244 1 80.31 183 ALA A O 1
ATOM 1394 N N . GLU A 1 184 ? -12.406 -12.969 0.077 1 79.31 184 GLU A N 1
ATOM 1395 C CA . GLU A 1 184 ? -11.383 -12.359 0.928 1 79.31 184 GLU A CA 1
ATOM 1396 C C . GLU A 1 184 ? -10.57 -11.32 0.164 1 79.31 184 GLU A C 1
ATOM 1398 O O . GLU A 1 184 ? -10.164 -10.305 0.733 1 79.31 184 GLU A O 1
ATOM 1403 N N . MET A 1 185 ? -10.359 -11.492 -1.065 1 80.62 185 MET A N 1
ATOM 1404 C CA . MET A 1 185 ? -9.555 -10.594 -1.891 1 80.62 185 MET A CA 1
ATOM 1405 C C . MET A 1 185 ? -10.359 -9.375 -2.318 1 80.62 185 MET A C 1
ATOM 1407 O O . MET A 1 185 ? -9.836 -8.258 -2.354 1 80.62 185 MET A O 1
ATOM 1411 N N . ALA A 1 186 ? -11.586 -9.633 -2.623 1 81.56 186 ALA A N 1
ATOM 1412 C CA . ALA A 1 186 ? -12.445 -8.562 -3.115 1 81.56 186 ALA A CA 1
ATOM 1413 C C . ALA A 1 186 ? -13 -7.73 -1.963 1 81.56 186 ALA A C 1
ATOM 1415 O O . ALA A 1 186 ? -13.562 -6.652 -2.18 1 81.56 186 ALA A O 1
ATOM 1416 N N . GLY A 1 187 ? -12.766 -8.195 -0.77 1 77.88 187 GLY A N 1
ATOM 1417 C CA . GLY A 1 187 ? -13.25 -7.488 0.407 1 77.88 187 GLY A CA 1
ATOM 1418 C C . GLY A 1 187 ? -14.75 -7.57 0.576 1 77.88 187 GLY A C 1
ATOM 1419 O O . GLY A 1 187 ? -15.414 -6.551 0.799 1 77.88 187 GLY A O 1
ATOM 1420 N N . GLY A 1 188 ? -15.281 -8.602 0.364 1 77.44 188 GLY A N 1
ATOM 1421 C CA . GLY A 1 188 ? -16.703 -8.828 0.547 1 77.44 188 GLY A CA 1
ATOM 1422 C C . GLY A 1 188 ? -17.031 -10.156 1.2 1 77.44 188 GLY A C 1
ATOM 1423 O O . GLY A 1 188 ? -16.109 -10.938 1.5 1 77.44 188 GLY A O 1
ATOM 1424 N N . SER A 1 189 ? -18.266 -10.258 1.535 1 78.56 189 SER A N 1
ATOM 1425 C CA . SER A 1 189 ? -18.719 -11.539 2.066 1 78.56 189 SER A CA 1
ATOM 1426 C C . SER A 1 189 ? -18.781 -12.602 0.971 1 78.56 189 SER A C 1
ATOM 1428 O O . SER A 1 189 ? -18.922 -12.273 -0.208 1 78.56 189 SER A O 1
ATOM 1430 N N . ARG A 1 190 ? -18.625 -13.844 1.431 1 83.25 190 ARG A N 1
ATOM 1431 C CA . ARG A 1 190 ? -18.75 -14.961 0.5 1 83.25 190 ARG A CA 1
ATOM 1432 C C . ARG A 1 190 ? -20.094 -14.906 -0.234 1 83.25 190 ARG A C 1
ATOM 1434 O O . ARG A 1 190 ? -20.141 -15.148 -1.442 1 83.25 190 ARG A O 1
ATOM 1441 N N . GLN A 1 191 ? -21.094 -14.562 0.486 1 87.12 191 GLN A N 1
ATOM 1442 C CA . GLN A 1 191 ? -22.438 -14.523 -0.103 1 87.12 191 GLN A CA 1
ATOM 1443 C C . GLN A 1 191 ? -22.516 -13.477 -1.208 1 87.12 191 GLN A C 1
ATOM 1445 O O . GLN A 1 191 ? -23.016 -13.758 -2.303 1 87.12 191 GLN A O 1
ATOM 1450 N N . SER A 1 192 ? -22.047 -12.336 -0.976 1 89.44 192 SER A N 1
ATOM 1451 C CA . SER A 1 192 ? -22.109 -11.242 -1.944 1 89.44 192 SER A CA 1
ATOM 1452 C C . SER A 1 192 ? -21.203 -11.523 -3.146 1 89.44 192 SER A C 1
ATOM 1454 O O . SER A 1 192 ? -21.562 -11.211 -4.281 1 89.44 192 SER A O 1
ATOM 1456 N N . VAL A 1 193 ? -20.156 -12.117 -2.936 1 90.19 193 VAL A N 1
ATOM 1457 C CA . VAL A 1 193 ? -19.234 -12.461 -4.02 1 90.19 193 VAL A CA 1
ATOM 1458 C C . VAL A 1 193 ? -19.844 -13.555 -4.891 1 90.19 193 VAL A C 1
ATOM 1460 O O . VAL A 1 193 ? -19.75 -13.5 -6.117 1 90.19 193 VAL A O 1
ATOM 1463 N N . ASN A 1 194 ? -20.438 -14.492 -4.258 1 91.5 194 ASN A N 1
ATOM 1464 C CA . ASN A 1 194 ? -21.109 -15.539 -5.012 1 91.5 194 ASN A CA 1
ATOM 1465 C C . ASN A 1 194 ? -22.219 -14.961 -5.895 1 91.5 194 ASN A C 1
ATOM 1467 O O . ASN A 1 194 ? -22.438 -15.43 -7.012 1 91.5 194 ASN A O 1
ATOM 1471 N N . GLN A 1 195 ? -22.844 -13.969 -5.371 1 94 195 GLN A N 1
ATOM 1472 C CA . GLN A 1 195 ? -23.859 -13.305 -6.172 1 94 195 GLN A CA 1
ATOM 1473 C C . GLN A 1 195 ? -23.25 -12.633 -7.398 1 94 195 GLN A C 1
ATOM 1475 O O . GLN A 1 195 ? -23.797 -12.727 -8.5 1 94 195 GLN A O 1
ATOM 1480 N N . ALA A 1 196 ? -22.203 -12.016 -7.184 1 95 196 ALA A N 1
ATOM 1481 C CA . ALA A 1 196 ? -21.516 -11.383 -8.297 1 95 196 ALA A CA 1
ATOM 1482 C C . ALA A 1 196 ? -21.047 -12.414 -9.32 1 95 196 ALA A C 1
ATOM 1484 O O . ALA A 1 196 ? -21.25 -12.234 -10.523 1 95 196 ALA A O 1
ATOM 1485 N N . ILE A 1 197 ? -20.531 -13.438 -8.852 1 93.56 197 ILE A N 1
ATOM 1486 C CA . ILE A 1 197 ? -20.062 -14.523 -9.711 1 93.56 197 ILE A CA 1
ATOM 1487 C C . ILE A 1 197 ? -21.234 -15.086 -10.5 1 93.56 197 ILE A C 1
ATOM 1489 O O . ILE A 1 197 ? -21.125 -15.352 -11.703 1 93.56 197 ILE A O 1
ATOM 1493 N N . GLY A 1 198 ? -22.312 -15.312 -9.773 1 94.56 198 GLY A N 1
ATOM 1494 C CA . GLY A 1 198 ? -23.516 -15.773 -10.445 1 94.56 198 GLY A CA 1
ATOM 1495 C C . GLY A 1 198 ? -23.969 -14.844 -11.555 1 94.56 198 GLY A C 1
ATOM 1496 O O . GLY A 1 198 ? -24.328 -15.297 -12.648 1 94.56 198 GLY A O 1
ATOM 1497 N N . SER A 1 199 ? -23.953 -13.617 -11.242 1 96.56 199 SER A N 1
ATOM 1498 C CA . SER A 1 199 ? -24.344 -12.617 -12.234 1 96.56 199 SER A CA 1
ATOM 1499 C C . SER A 1 199 ? -23.406 -12.648 -13.445 1 96.56 199 SER A C 1
ATOM 1501 O O . SER A 1 199 ? -23.875 -12.602 -14.586 1 96.56 199 SER A O 1
ATOM 1503 N N . PHE A 1 200 ? -22.156 -12.742 -13.227 1 96.75 200 PHE A N 1
ATOM 1504 C CA . PHE A 1 200 ? -21.172 -12.805 -14.305 1 96.75 200 PHE A CA 1
ATOM 1505 C C . PHE A 1 200 ? -21.359 -14.078 -15.125 1 96.75 200 PHE A C 1
ATOM 1507 O O . PHE A 1 200 ? -21.219 -14.055 -16.344 1 96.75 200 PHE A O 1
ATOM 1514 N N . SER A 1 201 ? -21.656 -15.141 -14.422 1 95.75 201 SER A N 1
ATOM 1515 C CA . SER A 1 201 ? -21.875 -16.422 -15.094 1 95.75 201 SER A CA 1
ATOM 1516 C C . SER A 1 201 ? -23.094 -16.359 -16 1 95.75 201 SER A C 1
ATOM 1518 O O . SER A 1 201 ? -23.047 -16.828 -17.141 1 95.75 201 SER A O 1
ATOM 1520 N N . SER A 1 202 ? -24.156 -15.812 -15.492 1 96.88 202 SER A N 1
ATOM 1521 C CA . SER A 1 202 ? -25.391 -15.719 -16.266 1 96.88 202 SER A CA 1
ATOM 1522 C C . SER A 1 202 ? -25.188 -14.883 -17.531 1 96.88 202 SER A C 1
ATOM 1524 O O . SER A 1 202 ? -25.891 -15.07 -18.531 1 96.88 202 SER A O 1
ATOM 1526 N N . ARG A 1 203 ? -24.219 -14.031 -17.531 1 96.81 203 ARG A N 1
ATOM 1527 C CA . ARG A 1 203 ? -23.922 -13.156 -18.672 1 96.81 203 ARG A CA 1
ATOM 1528 C C . ARG A 1 203 ? -22.891 -13.789 -19.594 1 96.81 203 ARG A C 1
ATOM 1530 O O . ARG A 1 203 ? -22.516 -13.203 -20.609 1 96.81 203 ARG A O 1
ATOM 1537 N N . GLY A 1 204 ? -22.359 -14.938 -19.141 1 96 204 GLY A N 1
ATOM 1538 C CA . GLY A 1 204 ? -21.406 -15.672 -19.953 1 96 204 GLY A CA 1
ATOM 1539 C C . GLY A 1 204 ? -19.984 -15.164 -19.797 1 96 204 GLY A C 1
ATOM 1540 O O . GLY A 1 204 ? -19.125 -15.477 -20.625 1 96 204 GLY A O 1
ATOM 1541 N N . TRP A 1 205 ? -19.688 -14.305 -18.828 1 96.44 205 TRP A N 1
ATOM 1542 C CA . TRP A 1 205 ? -18.359 -13.727 -18.656 1 96.44 205 TRP A CA 1
ATOM 1543 C C . TRP A 1 205 ? -17.406 -14.734 -18.031 1 96.44 205 TRP A C 1
ATOM 1545 O O . TRP A 1 205 ? -16.188 -14.625 -18.172 1 96.44 205 TRP A O 1
ATOM 1555 N N . LEU A 1 206 ? -18.016 -15.672 -17.25 1 95.81 206 LEU A N 1
ATOM 1556 C CA . LEU A 1 206 ? -17.266 -16.75 -16.609 1 95.81 206 LEU A CA 1
ATOM 1557 C C . LEU A 1 206 ? -18.156 -17.969 -16.359 1 95.81 206 LEU A C 1
ATOM 1559 O O . LEU A 1 206 ? -19.375 -17.891 -16.531 1 95.81 206 LEU A O 1
ATOM 1563 N N . ARG A 1 207 ? -17.562 -19.078 -16.031 1 94.38 207 ARG A N 1
ATOM 1564 C CA . ARG A 1 207 ? -18.281 -20.25 -15.562 1 94.38 207 ARG A CA 1
ATOM 1565 C C . ARG A 1 207 ? -17.562 -20.906 -14.391 1 94.38 207 ARG A C 1
ATOM 1567 O O . ARG A 1 207 ? -16.344 -20.75 -14.234 1 94.38 207 ARG A O 1
ATOM 1574 N N . THR A 1 208 ? -18.297 -21.547 -13.57 1 89.5 208 THR A N 1
ATOM 1575 C CA . THR A 1 208 ? -17.734 -22.25 -12.422 1 89.5 208 THR A CA 1
ATOM 1576 C C . THR A 1 208 ? -17.641 -23.75 -12.703 1 89.5 208 THR A C 1
ATOM 1578 O O . THR A 1 208 ? -18.562 -24.344 -13.242 1 89.5 208 THR A O 1
ATOM 1581 N N . GLU A 1 209 ? -16.484 -24.328 -12.492 1 86.81 209 GLU A N 1
ATOM 1582 C CA . GLU A 1 209 ? -16.234 -25.766 -12.578 1 86.81 209 GLU A CA 1
ATOM 1583 C C . GLU A 1 209 ? -15.711 -26.312 -11.25 1 86.81 209 GLU A C 1
ATOM 1585 O O . GLU A 1 209 ? -14.5 -26.344 -11.023 1 86.81 209 GLU A O 1
ATOM 1590 N N . GLY A 1 210 ? -16.656 -26.828 -10.492 1 80.62 210 GLY A N 1
ATOM 1591 C CA . GLY A 1 210 ? -16.266 -27.203 -9.141 1 80.62 210 GLY A CA 1
ATOM 1592 C C . GLY A 1 210 ? -15.812 -26.016 -8.305 1 80.62 210 GLY A C 1
ATOM 1593 O O . GLY A 1 210 ? -16.562 -25.062 -8.117 1 80.62 210 GLY A O 1
ATOM 1594 N N . ARG A 1 211 ? -14.594 -26.109 -7.922 1 76.25 211 ARG A N 1
ATOM 1595 C CA . ARG A 1 211 ? -14.055 -25.031 -7.09 1 76.25 211 ARG A CA 1
ATOM 1596 C C . ARG A 1 211 ? -13.281 -24.031 -7.93 1 76.25 211 ARG A C 1
ATOM 1598 O O . ARG A 1 211 ? -12.797 -23.016 -7.406 1 76.25 211 ARG A O 1
ATOM 1605 N N . ARG A 1 212 ? -13.328 -24.25 -9.188 1 82.31 212 ARG A N 1
ATOM 1606 C CA . ARG A 1 212 ? -12.547 -23.375 -10.055 1 82.31 212 ARG A CA 1
ATOM 1607 C C . ARG A 1 212 ? -13.445 -22.406 -10.805 1 82.31 212 ARG A C 1
ATOM 1609 O O . ARG A 1 212 ? -14.617 -22.703 -11.055 1 82.31 212 ARG A O 1
ATOM 1616 N N . ILE A 1 213 ? -12.922 -21.281 -11.062 1 90.69 213 ILE A N 1
ATOM 1617 C CA . ILE A 1 213 ? -13.578 -20.281 -11.891 1 90.69 213 ILE A CA 1
ATOM 1618 C C . ILE A 1 213 ? -12.844 -20.156 -13.227 1 90.69 213 ILE A C 1
ATOM 1620 O O . ILE A 1 213 ? -11.617 -20.047 -13.266 1 90.69 213 ILE A O 1
ATOM 1624 N N . VAL A 1 214 ? -13.555 -20.312 -14.297 1 93 214 VAL A N 1
ATOM 1625 C CA . VAL A 1 214 ? -12.992 -20.156 -15.633 1 93 214 VAL A CA 1
ATOM 1626 C C . VAL A 1 214 ? -13.508 -18.859 -16.25 1 93 214 VAL A C 1
ATOM 1628 O O . VAL A 1 214 ? -14.703 -18.719 -16.516 1 93 214 VAL A O 1
ATOM 1631 N N . VAL A 1 215 ? -12.617 -17.953 -16.516 1 94.56 215 VAL A N 1
ATOM 1632 C CA . VAL A 1 215 ? -12.969 -16.688 -17.141 1 94.56 215 VAL A CA 1
ATOM 1633 C C . VAL A 1 215 ? -13.086 -16.859 -18.656 1 94.56 215 VAL A C 1
ATOM 1635 O O . VAL A 1 215 ? -12.141 -17.328 -19.312 1 94.56 215 VAL A O 1
ATOM 1638 N N . THR A 1 216 ? -14.211 -16.5 -19.25 1 95.12 216 THR A N 1
ATOM 1639 C CA . THR A 1 216 ? -14.477 -16.75 -20.656 1 95.12 216 THR A CA 1
ATOM 1640 C C . THR A 1 216 ? -14.555 -15.43 -21.438 1 95.12 216 THR A C 1
ATOM 1642 O O . THR A 1 216 ? -14.492 -15.422 -22.656 1 95.12 216 THR A O 1
ATOM 1645 N N . ASP A 1 217 ? -14.758 -14.367 -20.828 1 94.19 217 ASP A N 1
ATOM 1646 C CA . ASP A 1 217 ? -14.836 -13.047 -21.453 1 94.19 217 ASP A CA 1
ATOM 1647 C C . ASP A 1 217 ? -14.086 -12.008 -20.625 1 94.19 217 ASP A C 1
ATOM 1649 O O . ASP A 1 217 ? -14.703 -11.188 -19.938 1 94.19 217 ASP A O 1
ATOM 1653 N N . LEU A 1 218 ? -12.797 -11.922 -20.781 1 93 218 LEU A N 1
ATOM 1654 C CA . LEU A 1 218 ? -11.93 -11.047 -19.984 1 93 218 LEU A CA 1
ATOM 1655 C C . LEU A 1 218 ? -12.227 -9.578 -20.297 1 93 218 LEU A C 1
ATOM 1657 O O . LEU A 1 218 ? -12.305 -8.758 -19.375 1 93 218 LEU A O 1
ATOM 1661 N N . PRO A 1 219 ? -12.508 -9.242 -21.531 1 92.56 219 PRO A N 1
ATOM 1662 C CA . PRO A 1 219 ? -12.836 -7.848 -21.828 1 92.56 219 PRO A CA 1
ATOM 1663 C C . PRO A 1 219 ? -14.078 -7.367 -21.094 1 92.56 219 PRO A C 1
ATOM 1665 O O . PRO A 1 219 ? -14.117 -6.23 -20.609 1 92.56 219 PRO A O 1
ATOM 1668 N N . ALA A 1 220 ? -15.078 -8.211 -20.984 1 94.69 220 ALA A N 1
ATOM 1669 C CA . ALA A 1 220 ? -16.297 -7.824 -20.266 1 94.69 220 ALA A CA 1
ATOM 1670 C C . ALA A 1 220 ? -16 -7.57 -18.797 1 94.69 220 ALA A C 1
ATOM 1672 O O . ALA A 1 220 ? -16.531 -6.617 -18.219 1 94.69 220 ALA A O 1
ATOM 1673 N N . LEU A 1 221 ? -15.164 -8.391 -18.219 1 94.75 221 LEU A N 1
ATOM 1674 C CA . LEU A 1 221 ? -14.797 -8.211 -16.828 1 94.75 221 LEU A CA 1
ATOM 1675 C C . LEU A 1 221 ? -13.969 -6.945 -16.641 1 94.75 221 LEU A C 1
ATOM 1677 O O . LEU A 1 221 ? -14.117 -6.242 -15.633 1 94.75 221 LEU A O 1
ATOM 1681 N N . ARG A 1 222 ? -13.133 -6.648 -17.562 1 93.44 222 ARG A N 1
ATOM 1682 C CA . ARG A 1 222 ? -12.344 -5.422 -17.516 1 93.44 222 ARG A CA 1
ATOM 1683 C C . ARG A 1 222 ? -13.242 -4.191 -17.531 1 93.44 222 ARG A C 1
ATOM 1685 O O . ARG A 1 222 ? -13.016 -3.248 -16.766 1 93.44 222 ARG A O 1
ATOM 1692 N N . ARG A 1 223 ? -14.273 -4.258 -18.359 1 93.25 223 ARG A N 1
ATOM 1693 C CA . ARG A 1 223 ? -15.219 -3.152 -18.422 1 93.25 223 ARG A CA 1
ATOM 1694 C C . ARG A 1 223 ? -15.961 -2.994 -17.094 1 93.25 223 ARG A C 1
ATOM 1696 O O . ARG A 1 223 ? -16.109 -1.88 -16.578 1 93.25 223 ARG A O 1
ATOM 1703 N N . ARG A 1 224 ? -16.359 -4.125 -16.531 1 93.38 224 ARG A N 1
ATOM 1704 C CA . ARG A 1 224 ? -17.062 -4.094 -15.25 1 93.38 224 ARG A CA 1
ATOM 1705 C C . ARG A 1 224 ? -16.172 -3.562 -14.133 1 93.38 224 ARG A C 1
ATOM 1707 O O . ARG A 1 224 ? -16.641 -2.904 -13.211 1 93.38 224 ARG A O 1
ATOM 1714 N N . ALA A 1 225 ? -14.883 -3.822 -14.289 1 91.88 225 ALA A N 1
ATOM 1715 C CA . ALA A 1 225 ? -13.883 -3.402 -13.297 1 91.88 225 ALA A CA 1
ATOM 1716 C C . ALA A 1 225 ? -13.492 -1.944 -13.508 1 91.88 225 ALA A C 1
ATOM 1718 O O . ALA A 1 225 ? -12.703 -1.392 -12.734 1 91.88 225 ALA A O 1
ATOM 1719 N N . GLY A 1 226 ? -14.039 -1.292 -14.57 1 86.75 226 GLY A N 1
ATOM 1720 C CA . GLY A 1 226 ? -13.672 0.082 -14.867 1 86.75 226 GLY A CA 1
ATOM 1721 C C . GLY A 1 226 ? -12.297 0.211 -15.492 1 86.75 226 GLY A C 1
ATOM 1722 O O . GLY A 1 226 ? -11.648 1.254 -15.367 1 86.75 226 GLY A O 1
ATOM 1723 N N . MET A 1 227 ? -11.82 -0.862 -15.977 1 85.5 227 MET A N 1
ATOM 1724 C CA . MET A 1 227 ? -10.5 -0.86 -16.594 1 85.5 227 MET A CA 1
ATOM 1725 C C . MET A 1 227 ? -10.602 -0.607 -18.094 1 85.5 227 MET A C 1
ATOM 1727 O O . MET A 1 227 ? -11.586 -0.992 -18.734 1 85.5 227 MET A O 1
ATOM 1731 N N . THR A 1 228 ? -9.766 0.392 -18.562 1 70.56 228 THR A N 1
ATOM 1732 C CA . THR A 1 228 ? -9.789 0.676 -19.984 1 70.56 228 THR A CA 1
ATOM 1733 C C . THR A 1 228 ? -9.281 -0.521 -20.781 1 70.56 228 THR A C 1
ATOM 1735 O O . THR A 1 228 ? -8.391 -1.244 -20.328 1 70.56 228 THR A O 1
ATOM 1738 N N . ASP A 1 229 ? -10.047 -0.925 -21.734 1 58.28 229 ASP A N 1
ATOM 1739 C CA . ASP A 1 229 ? -9.633 -1.996 -22.641 1 58.28 229 ASP A CA 1
ATOM 1740 C C . ASP A 1 229 ? -8.195 -1.783 -23.125 1 58.28 229 ASP A C 1
ATOM 1742 O O . ASP A 1 229 ? -7.805 -0.658 -23.438 1 58.28 229 ASP A O 1
ATOM 1746 N N . ARG A 1 230 ? -7.262 -2.658 -22.703 1 45.84 230 ARG A N 1
ATOM 1747 C CA . ARG A 1 230 ? -5.988 -2.564 -23.406 1 45.84 230 ARG A CA 1
ATOM 1748 C C . ARG A 1 230 ? -6.191 -2.662 -24.906 1 45.84 230 ARG A C 1
ATOM 1750 O O . ARG A 1 230 ? -7.152 -3.273 -25.375 1 45.84 230 ARG A O 1
ATOM 1757 N N . MET B 1 1 ? 25.203 6.93 23.422 1 28.34 1 MET B N 1
ATOM 1758 C CA . MET B 1 1 ? 25.312 7.754 22.219 1 28.34 1 MET B CA 1
ATOM 1759 C C . MET B 1 1 ? 24.156 8.758 22.141 1 28.34 1 MET B C 1
ATOM 1761 O O . MET B 1 1 ? 23 8.375 22.094 1 28.34 1 MET B O 1
ATOM 1765 N N . GLU B 1 2 ? 24.266 10 22.484 1 27.45 2 GLU B N 1
ATOM 1766 C CA . GLU B 1 2 ? 23.312 11.062 22.812 1 27.45 2 GLU B CA 1
ATOM 1767 C C . GLU B 1 2 ? 22.484 11.445 21.594 1 27.45 2 GLU B C 1
ATOM 1769 O O . GLU B 1 2 ? 23.031 11.711 20.516 1 27.45 2 GLU B O 1
ATOM 1774 N N . ALA B 1 3 ? 21.375 10.914 21.422 1 36.5 3 ALA B N 1
ATOM 1775 C CA . ALA B 1 3 ? 20.438 11.398 20.422 1 36.5 3 ALA B CA 1
ATOM 1776 C C . ALA B 1 3 ? 20.5 12.922 20.281 1 36.5 3 ALA B C 1
ATOM 1778 O O . ALA B 1 3 ? 20.141 13.648 21.219 1 36.5 3 ALA B O 1
ATOM 1779 N N . ARG B 1 4 ? 21.531 13.5 19.609 1 39.06 4 ARG B N 1
ATOM 1780 C CA . ARG B 1 4 ? 21.641 14.953 19.5 1 39.06 4 ARG B CA 1
ATOM 1781 C C . ARG B 1 4 ? 20.312 15.57 19.062 1 39.06 4 ARG B C 1
ATOM 1783 O O . ARG B 1 4 ? 19.656 15.062 18.141 1 39.06 4 ARG B O 1
ATOM 1790 N N . LEU B 1 5 ? 19.688 16.391 19.734 1 40.06 5 LEU B N 1
ATOM 1791 C CA . LEU B 1 5 ? 18.484 17.203 19.5 1 40.06 5 LEU B CA 1
ATOM 1792 C C . LEU B 1 5 ? 18.578 17.938 18.172 1 40.06 5 LEU B C 1
ATOM 1794 O O . LEU B 1 5 ? 19.625 18.438 17.797 1 40.06 5 LEU B O 1
ATOM 1798 N N . PRO B 1 6 ? 17.688 17.578 17.141 1 46.22 6 PRO B N 1
ATOM 1799 C CA . PRO B 1 6 ? 17.75 18.344 15.891 1 46.22 6 PRO B CA 1
ATOM 1800 C C . PRO B 1 6 ? 18.031 19.828 16.109 1 46.22 6 PRO B C 1
ATOM 1802 O O . PRO B 1 6 ? 17.656 20.391 17.156 1 46.22 6 PRO B O 1
ATOM 1805 N N . ASP B 1 7 ? 19.094 20.375 15.68 1 47.72 7 ASP B N 1
ATOM 1806 C CA . ASP B 1 7 ? 19.359 21.812 15.664 1 47.72 7 ASP B CA 1
ATOM 1807 C C . ASP B 1 7 ? 18.125 22.594 15.234 1 47.72 7 ASP B C 1
ATOM 1809 O O . ASP B 1 7 ? 17.453 22.234 14.266 1 47.72 7 ASP B O 1
ATOM 1813 N N . PRO B 1 8 ? 17.422 23.328 16.078 1 52.34 8 PRO B N 1
ATOM 1814 C CA . PRO B 1 8 ? 16.25 24.156 15.758 1 52.34 8 PRO B CA 1
ATOM 1815 C C . PRO B 1 8 ? 16.234 24.641 14.305 1 52.34 8 PRO B C 1
ATOM 1817 O O . PRO B 1 8 ? 15.172 24.844 13.727 1 52.34 8 PRO B O 1
ATOM 1820 N N . GLY B 1 9 ? 17.328 24.672 13.617 1 61.31 9 GLY B N 1
ATOM 1821 C CA . GLY B 1 9 ? 17.5 25.156 12.258 1 61.31 9 GLY B CA 1
ATOM 1822 C C . GLY B 1 9 ? 17.516 24.047 11.227 1 61.31 9 GLY B C 1
ATOM 1823 O O . GLY B 1 9 ? 17.594 24.312 10.023 1 61.31 9 GLY B O 1
ATOM 1824 N N . ASP B 1 10 ? 17.422 22.875 11.688 1 72.94 10 ASP B N 1
ATOM 1825 C CA . ASP B 1 10 ? 17.531 21.781 10.727 1 72.94 10 ASP B CA 1
ATOM 1826 C C . ASP B 1 10 ? 16.188 21.484 10.078 1 72.94 10 ASP B C 1
ATOM 1828 O O . ASP B 1 10 ? 15.305 20.891 10.703 1 72.94 10 ASP B O 1
ATOM 1832 N N . ALA B 1 11 ? 16.062 21.906 8.891 1 79.12 11 ALA B N 1
ATOM 1833 C CA . ALA B 1 11 ? 14.836 21.797 8.109 1 79.12 11 ALA B CA 1
ATOM 1834 C C . ALA B 1 11 ? 14.453 20.328 7.883 1 79.12 11 ALA B C 1
ATOM 1836 O O . ALA B 1 11 ? 13.312 20.031 7.531 1 79.12 11 ALA B O 1
ATOM 1837 N N . LEU B 1 12 ? 15.375 19.422 8.188 1 83.56 12 LEU B N 1
ATOM 1838 C CA . LEU B 1 12 ? 15.109 18 7.945 1 83.56 12 LEU B CA 1
ATOM 1839 C C . LEU B 1 12 ? 14.898 17.25 9.258 1 83.56 12 LEU B C 1
ATOM 1841 O O . LEU B 1 12 ? 14.781 16.031 9.266 1 83.56 12 LEU B O 1
ATOM 1845 N N . SER B 1 13 ? 14.852 18.062 10.297 1 81.12 13 SER B N 1
ATOM 1846 C CA . SER B 1 13 ? 14.688 17.438 11.609 1 81.12 13 SER B CA 1
ATOM 1847 C C . SER B 1 13 ? 13.422 16.594 11.664 1 81.12 13 SER B C 1
ATOM 1849 O O . SER B 1 13 ? 12.352 17.047 11.25 1 81.12 13 SER B O 1
ATOM 1851 N N . GLY B 1 14 ? 13.578 15.336 12.07 1 81.62 14 GLY B N 1
ATOM 1852 C CA . GLY B 1 14 ? 12.438 14.461 12.266 1 81.62 14 GLY B CA 1
ATOM 1853 C C . GLY B 1 14 ? 12.055 13.688 11.016 1 81.62 14 GLY B C 1
ATOM 1854 O O . GLY B 1 14 ? 11.172 12.82 11.055 1 81.62 14 GLY B O 1
ATOM 1855 N N . VAL B 1 15 ? 12.695 14.023 9.938 1 86.44 15 VAL B N 1
ATOM 1856 C CA . VAL B 1 15 ? 12.391 13.297 8.703 1 86.44 15 VAL B CA 1
ATOM 1857 C C . VAL B 1 15 ? 13.117 11.953 8.711 1 86.44 15 VAL B C 1
ATOM 1859 O O . VAL B 1 15 ? 14.344 11.898 8.562 1 86.44 15 VAL B O 1
ATOM 1862 N N . ASP B 1 16 ? 12.352 10.906 8.758 1 82 16 ASP B N 1
ATOM 1863 C CA . ASP B 1 16 ? 12.891 9.57 8.953 1 82 16 ASP B CA 1
ATOM 1864 C C . ASP B 1 16 ? 13.891 9.211 7.859 1 82 16 ASP B C 1
ATOM 1866 O O . ASP B 1 16 ? 14.969 8.672 8.141 1 82 16 ASP B O 1
ATOM 1870 N N . MET B 1 17 ? 13.594 9.547 6.719 1 82.25 17 MET B N 1
ATOM 1871 C CA . MET B 1 17 ? 14.414 9.156 5.57 1 82.25 17 MET B CA 1
ATOM 1872 C C . MET B 1 17 ? 15.812 9.75 5.668 1 82.25 17 MET B C 1
ATOM 1874 O O . MET B 1 17 ? 16.766 9.195 5.133 1 82.25 17 MET B O 1
ATOM 1878 N N . PHE B 1 18 ? 15.922 10.828 6.469 1 86 18 PHE B N 1
ATOM 1879 C CA . PHE B 1 18 ? 17.203 11.516 6.539 1 86 18 PHE B CA 1
ATOM 1880 C C . PHE B 1 18 ? 17.781 11.43 7.945 1 86 18 PHE B C 1
ATOM 1882 O O . PHE B 1 18 ? 18.766 12.109 8.258 1 86 18 PHE B O 1
ATOM 1889 N N . ALA B 1 19 ? 17.156 10.672 8.758 1 81.19 19 ALA B N 1
ATOM 1890 C CA . ALA B 1 19 ? 17.469 10.656 10.188 1 81.19 19 ALA B CA 1
ATOM 1891 C C . ALA B 1 19 ? 18.906 10.164 10.422 1 81.19 19 ALA B C 1
ATOM 1893 O O . ALA B 1 19 ? 19.547 10.57 11.391 1 81.19 19 ALA B O 1
ATOM 1894 N N . THR B 1 20 ? 19.438 9.375 9.578 1 77.94 20 THR B N 1
ATOM 1895 C CA . THR B 1 20 ? 20.719 8.758 9.844 1 77.94 20 THR B CA 1
ATOM 1896 C C . THR B 1 20 ? 21.844 9.516 9.133 1 77.94 20 THR B C 1
ATOM 1898 O O . THR B 1 20 ? 23.016 9.141 9.242 1 77.94 20 THR B O 1
ATOM 1901 N N . LEU B 1 21 ? 21.484 10.492 8.445 1 82.81 21 LEU B N 1
ATOM 1902 C CA . LEU B 1 21 ? 22.5 11.242 7.715 1 82.81 21 LEU B CA 1
ATOM 1903 C C . LEU B 1 21 ? 23.328 12.094 8.664 1 82.81 21 LEU B C 1
ATOM 1905 O O . LEU B 1 21 ? 22.812 12.641 9.641 1 82.81 21 LEU B O 1
ATOM 1909 N N . GLU B 1 22 ? 24.609 12.156 8.352 1 84.56 22 GLU B N 1
ATOM 1910 C CA . GLU B 1 22 ? 25.484 13.07 9.078 1 84.56 22 GLU B CA 1
ATOM 1911 C C . GLU B 1 22 ? 25.031 14.523 8.898 1 84.56 22 GLU B C 1
ATOM 1913 O O . GLU B 1 22 ? 24.5 14.883 7.848 1 84.56 22 GLU B O 1
ATOM 1918 N N . PRO B 1 23 ? 25.344 15.32 9.891 1 86.25 23 PRO B N 1
ATOM 1919 C CA . PRO B 1 23 ? 24.906 16.719 9.852 1 86.25 23 PRO B CA 1
ATOM 1920 C C . PRO B 1 23 ? 25.375 17.453 8.602 1 86.25 23 PRO B C 1
ATOM 1922 O O . PRO B 1 23 ? 24.625 18.234 8.008 1 86.25 23 PRO B O 1
ATOM 1925 N N . GLU B 1 24 ? 26.594 17.156 8.172 1 86.56 24 GLU B N 1
ATOM 1926 C CA . GLU B 1 24 ? 27.125 17.844 6.996 1 86.56 24 GLU B CA 1
ATOM 1927 C C . GLU B 1 24 ? 26.344 17.453 5.738 1 86.56 24 GLU B C 1
ATOM 1929 O O . GLU B 1 24 ? 26.094 18.297 4.879 1 86.56 24 GLU B O 1
ATOM 1934 N N . ILE B 1 25 ? 25.984 16.25 5.668 1 85.38 25 ILE B N 1
ATOM 1935 C CA . ILE B 1 25 ? 25.234 15.773 4.516 1 85.38 25 ILE B CA 1
ATOM 1936 C C . ILE B 1 25 ? 23.812 16.328 4.555 1 85.38 25 ILE B C 1
ATOM 1938 O O . ILE B 1 25 ? 23.266 16.719 3.52 1 85.38 25 ILE B O 1
ATOM 1942 N N . ARG B 1 26 ? 23.234 16.391 5.688 1 87.44 26 ARG B N 1
ATOM 1943 C CA . ARG B 1 26 ? 21.891 16.969 5.844 1 87.44 26 ARG B CA 1
ATOM 1944 C C . ARG B 1 26 ? 21.875 18.406 5.367 1 87.44 26 ARG B C 1
ATOM 1946 O O . ARG B 1 26 ? 20.938 18.828 4.68 1 87.44 26 ARG B O 1
ATOM 1953 N N . GLN B 1 27 ? 22.906 19.094 5.746 1 87.62 27 GLN B N 1
ATOM 1954 C CA . GLN B 1 27 ? 23 20.484 5.332 1 87.62 27 GLN B CA 1
ATOM 1955 C C . GLN B 1 27 ? 23.094 20.609 3.812 1 87.62 27 GLN B C 1
ATOM 1957 O O . GLN B 1 27 ? 22.531 21.531 3.217 1 87.62 27 GLN B O 1
ATOM 1962 N N . ARG B 1 28 ? 23.734 19.703 3.223 1 85.75 28 ARG B N 1
ATOM 1963 C CA . ARG B 1 28 ? 23.844 19.703 1.767 1 85.75 28 ARG B CA 1
ATOM 1964 C C . ARG B 1 28 ? 22.484 19.438 1.118 1 85.75 28 ARG B C 1
ATOM 1966 O O . ARG B 1 28 ? 22.172 20.031 0.081 1 85.75 28 ARG B O 1
ATOM 1973 N N . VAL B 1 29 ? 21.766 18.562 1.731 1 87.12 29 VAL B N 1
ATOM 1974 C CA . VAL B 1 29 ? 20.438 18.266 1.224 1 87.12 29 VAL B CA 1
ATOM 1975 C C . VAL B 1 29 ? 19.562 19.516 1.291 1 87.12 29 VAL B C 1
ATOM 1977 O O . VAL B 1 29 ? 18.875 19.859 0.32 1 87.12 29 VAL B O 1
ATOM 1980 N N . VAL B 1 30 ? 19.625 20.156 2.4 1 89.12 30 VAL B N 1
ATOM 1981 C CA . VAL B 1 30 ? 18.828 21.375 2.59 1 89.12 30 VAL B CA 1
ATOM 1982 C C . VAL B 1 30 ? 19.25 22.438 1.572 1 89.12 30 VAL B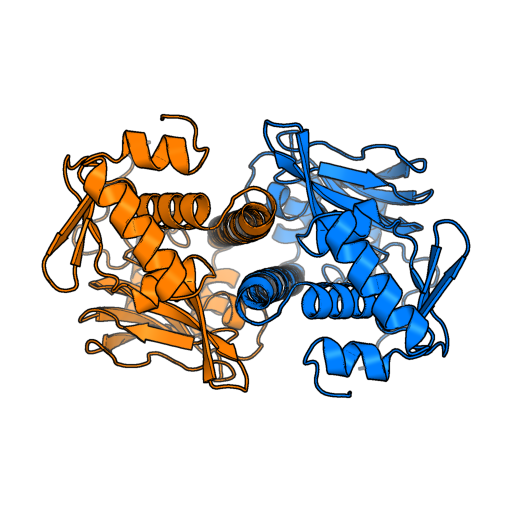 C 1
ATOM 1984 O O . VAL B 1 30 ? 18.406 23.109 0.983 1 89.12 30 VAL B O 1
ATOM 1987 N N . ALA B 1 31 ? 20.5 22.484 1.382 1 89.5 31 ALA B N 1
ATOM 1988 C CA . ALA B 1 31 ? 21.031 23.5 0.463 1 89.5 31 ALA B CA 1
ATOM 1989 C C . ALA B 1 31 ? 20.609 23.203 -0.974 1 89.5 31 ALA B C 1
ATOM 1991 O O . ALA B 1 31 ? 20.438 24.125 -1.777 1 89.5 31 ALA B O 1
ATOM 1992 N N . ALA B 1 32 ? 20.406 22 -1.269 1 91 32 ALA B N 1
ATOM 1993 C CA . ALA B 1 32 ? 20.047 21.594 -2.623 1 91 32 ALA B CA 1
ATOM 1994 C C . ALA B 1 32 ? 18.547 21.688 -2.844 1 91 32 ALA B C 1
ATOM 1996 O O . ALA B 1 32 ? 18.078 21.641 -3.984 1 91 32 ALA B O 1
ATOM 1997 N N . ALA B 1 33 ? 17.828 21.75 -1.766 1 94.44 33 ALA B N 1
ATOM 1998 C CA . ALA B 1 33 ? 16.375 21.781 -1.862 1 94.44 33 ALA B CA 1
ATOM 1999 C C . ALA B 1 33 ? 15.867 23.203 -2.117 1 94.44 33 ALA B C 1
ATOM 2001 O O . ALA B 1 33 ? 16.562 24.172 -1.817 1 94.44 33 ALA B O 1
ATOM 2002 N N . VAL B 1 34 ? 14.703 23.375 -2.697 1 96.06 34 VAL B N 1
ATOM 2003 C CA . VAL B 1 34 ? 14.078 24.656 -3.006 1 96.06 34 VAL B CA 1
ATOM 2004 C C . VAL B 1 34 ? 12.859 24.875 -2.105 1 96.06 34 VAL B C 1
ATOM 2006 O O . VAL B 1 34 ? 11.953 24.031 -2.068 1 96.06 34 VAL B O 1
ATOM 2009 N N . PRO B 1 35 ? 12.789 25.984 -1.419 1 96 35 PRO B N 1
ATOM 2010 C CA . PRO B 1 35 ? 11.594 26.266 -0.617 1 96 35 PRO B CA 1
ATOM 2011 C C . PRO B 1 35 ? 10.344 26.484 -1.472 1 96 35 PRO B C 1
ATOM 2013 O O . PRO B 1 35 ? 10.43 27.094 -2.537 1 96 35 PRO B O 1
ATOM 2016 N N . ARG B 1 36 ? 9.242 25.891 -1.051 1 97.12 36 ARG B N 1
ATOM 2017 C CA . ARG B 1 36 ? 7.945 26.047 -1.71 1 97.12 36 ARG B CA 1
ATOM 2018 C C . ARG B 1 36 ? 6.863 26.438 -0.708 1 97.12 36 ARG B C 1
ATOM 2020 O O . ARG B 1 36 ? 6.895 26 0.446 1 97.12 36 ARG B O 1
ATOM 2027 N N . THR B 1 37 ? 5.941 27.266 -1.176 1 97.75 37 THR B N 1
ATOM 2028 C CA . THR B 1 37 ? 4.754 27.609 -0.405 1 97.75 37 THR B CA 1
ATOM 2029 C C . THR B 1 37 ? 3.486 27.297 -1.196 1 97.75 37 THR B C 1
ATOM 2031 O O . THR B 1 37 ? 3.428 27.547 -2.404 1 97.75 37 THR B O 1
ATOM 2034 N N . TYR B 1 38 ? 2.541 26.781 -0.514 1 97.44 38 TYR B N 1
ATOM 2035 C CA . TYR B 1 38 ? 1.24 26.469 -1.092 1 97.44 38 TYR B CA 1
ATOM 2036 C C . TYR B 1 38 ? 0.112 27.016 -0.23 1 97.44 38 TYR B C 1
ATOM 2038 O O . TYR B 1 38 ? 0.116 26.859 0.992 1 97.44 38 TYR B O 1
ATOM 2046 N N . ARG B 1 39 ? -0.818 27.656 -0.865 1 97.44 39 ARG B N 1
ATOM 2047 C CA . ARG B 1 39 ? -2.008 28.109 -0.151 1 97.44 39 ARG B CA 1
ATOM 2048 C C . ARG B 1 39 ? -2.996 26.953 0.047 1 97.44 39 ARG B C 1
ATOM 2050 O O . ARG B 1 39 ? -3.012 26 -0.731 1 97.44 39 ARG B O 1
ATOM 2057 N N . LYS B 1 40 ? -3.775 27.125 1.074 1 93.19 40 LYS B N 1
ATOM 2058 C CA . LYS B 1 40 ? -4.871 26.188 1.248 1 93.19 40 LYS B CA 1
ATOM 2059 C C . LYS B 1 40 ? -5.664 26.016 -0.045 1 93.19 40 LYS B C 1
ATOM 2061 O O . LYS B 1 40 ? -6.027 27 -0.69 1 93.19 40 LYS B O 1
ATOM 2066 N N . GLY B 1 41 ? -5.824 24.781 -0.413 1 93.25 41 GLY B N 1
ATOM 2067 C CA . GLY B 1 41 ? -6.602 24.484 -1.607 1 93.25 41 GLY B CA 1
ATOM 2068 C C . GLY B 1 41 ? -5.742 24.312 -2.848 1 93.25 41 GLY B C 1
ATOM 2069 O O . GLY B 1 41 ? -6.215 23.812 -3.871 1 93.25 41 GLY B O 1
ATOM 2070 N N . GLN B 1 42 ? -4.527 24.703 -2.736 1 97.31 42 GLN B N 1
ATOM 2071 C CA . GLN B 1 42 ? -3.641 24.641 -3.893 1 97.31 42 GLN B CA 1
ATOM 2072 C C . GLN B 1 42 ? -3.121 23.234 -4.109 1 97.31 42 GLN B C 1
ATOM 2074 O O . GLN B 1 42 ? -2.752 22.547 -3.152 1 97.31 42 GLN B O 1
ATOM 2079 N N . LEU B 1 43 ? -3.127 22.766 -5.379 1 97 43 LEU B N 1
ATOM 2080 C CA . LEU B 1 43 ? -2.545 21.484 -5.75 1 97 43 LEU B CA 1
ATOM 2081 C C . LEU B 1 43 ? -1.024 21.578 -5.836 1 97 43 LEU B C 1
ATOM 2083 O O . LEU B 1 43 ? -0.49 22.5 -6.465 1 97 43 LEU B O 1
ATOM 2087 N N . LEU B 1 44 ? -0.412 20.703 -5.141 1 96.88 44 LEU B N 1
ATOM 2088 C CA . LEU B 1 44 ? 1.031 20.578 -5.316 1 96.88 44 LEU B CA 1
ATOM 2089 C C . LEU B 1 44 ? 1.361 19.906 -6.645 1 96.88 44 LEU B C 1
ATOM 2091 O O . LEU B 1 44 ? 2.279 20.328 -7.352 1 96.88 44 LEU B O 1
ATOM 2095 N N . PHE B 1 45 ? 0.704 18.859 -6.973 1 96.06 45 PHE B N 1
ATOM 2096 C CA . PHE B 1 45 ? 0.804 18.109 -8.219 1 96.06 45 PHE B CA 1
ATOM 2097 C C . PHE B 1 45 ? -0.439 17.266 -8.438 1 96.06 45 PHE B C 1
ATOM 2099 O O . PHE B 1 45 ? -1.239 17.062 -7.523 1 96.06 45 PHE B O 1
ATOM 2106 N N . VAL B 1 46 ? -0.545 16.828 -9.68 1 95.56 46 VAL B N 1
ATOM 2107 C CA . VAL B 1 46 ? -1.689 16 -10.055 1 95.56 46 VAL B CA 1
ATOM 2108 C C . VAL B 1 46 ? -1.207 14.648 -10.57 1 95.56 46 VAL B C 1
ATOM 2110 O O . VAL B 1 46 ? -0.101 14.531 -11.102 1 95.56 46 VAL B O 1
ATOM 2113 N N . GLU B 1 47 ? -2.041 13.672 -10.25 1 93.94 47 GLU B N 1
ATOM 2114 C CA . GLU B 1 47 ? -1.769 12.336 -10.773 1 93.94 47 GLU B CA 1
ATOM 2115 C C . GLU B 1 47 ? -1.33 12.391 -12.234 1 93.94 47 GLU B C 1
ATOM 2117 O O . GLU B 1 47 ? -1.893 13.148 -13.031 1 93.94 47 GLU B O 1
ATOM 2122 N N . ASN B 1 48 ? -0.255 11.633 -12.578 1 93.75 48 ASN B N 1
ATOM 2123 C CA . ASN B 1 48 ? 0.286 11.453 -13.922 1 93.75 48 ASN B CA 1
ATOM 2124 C C . ASN B 1 48 ? 1.202 12.602 -14.32 1 93.75 48 ASN B C 1
ATOM 2126 O O . ASN B 1 48 ? 1.81 12.578 -15.391 1 93.75 48 ASN B O 1
ATOM 2130 N N . ASP B 1 49 ? 1.261 13.641 -13.492 1 93.75 49 ASP B N 1
ATOM 2131 C CA . ASP B 1 49 ? 2.342 14.602 -13.672 1 93.75 49 ASP B CA 1
ATOM 2132 C C . ASP B 1 49 ? 3.705 13.93 -13.57 1 93.75 49 ASP B C 1
ATOM 2134 O O . ASP B 1 49 ? 3.838 12.883 -12.93 1 93.75 49 ASP B O 1
ATOM 2138 N N . PRO B 1 50 ? 4.703 14.516 -14.227 1 92.94 50 PRO B N 1
ATOM 2139 C CA . PRO B 1 50 ? 6.047 14 -13.969 1 92.94 50 PRO B CA 1
ATOM 2140 C C . PRO B 1 50 ? 6.449 14.117 -12.5 1 92.94 50 PRO B C 1
ATOM 2142 O O . PRO B 1 50 ? 6.137 15.117 -11.844 1 92.94 50 PRO B O 1
ATOM 2145 N N . GLY B 1 51 ? 6.926 13.031 -11.961 1 90.88 51 GLY B N 1
ATOM 2146 C CA . GLY B 1 51 ? 7.453 13.039 -10.609 1 90.88 51 GLY B CA 1
ATOM 2147 C C . GLY B 1 51 ? 8.906 13.477 -10.531 1 90.88 51 GLY B C 1
ATOM 2148 O O . GLY B 1 51 ? 9.812 12.656 -10.664 1 90.88 51 GLY B O 1
ATOM 2149 N N . GLU B 1 52 ? 9.172 14.773 -10.195 1 91.12 52 GLU B N 1
ATOM 2150 C CA . GLU B 1 52 ? 10.531 15.289 -10.352 1 91.12 52 GLU B CA 1
ATOM 2151 C C . GLU B 1 52 ? 11.086 15.797 -9.031 1 91.12 52 GLU B C 1
ATOM 2153 O O . GLU B 1 52 ? 12.203 16.328 -8.977 1 91.12 52 GLU B O 1
ATOM 2158 N N . SER B 1 53 ? 10.297 15.633 -8.039 1 94.44 53 SER B N 1
ATOM 2159 C CA . SER B 1 53 ? 10.812 16.172 -6.781 1 94.44 53 SER B CA 1
ATOM 2160 C C . SER B 1 53 ? 10.242 15.414 -5.586 1 94.44 53 SER B C 1
ATOM 2162 O O . SER B 1 53 ? 9.125 14.906 -5.648 1 94.44 53 SER B O 1
ATOM 2164 N N . LEU B 1 54 ? 11.062 15.273 -4.582 1 94.25 54 LEU B N 1
ATOM 2165 C CA . LEU B 1 54 ? 10.633 14.898 -3.238 1 94.25 54 LEU B CA 1
ATOM 2166 C C . LEU B 1 54 ? 10.188 16.125 -2.451 1 94.25 54 LEU B C 1
ATOM 2168 O O . LEU B 1 54 ? 10.898 17.141 -2.408 1 94.25 54 LEU B O 1
ATOM 2172 N N . ILE B 1 55 ? 9.055 16.047 -1.848 1 95.69 55 ILE B N 1
ATOM 2173 C CA . ILE B 1 55 ? 8.531 17.188 -1.085 1 95.69 55 ILE B CA 1
ATOM 2174 C C . ILE B 1 55 ? 8.633 16.891 0.41 1 95.69 55 ILE B C 1
ATOM 2176 O O . ILE B 1 55 ? 8.008 15.945 0.905 1 95.69 55 ILE B O 1
ATOM 2180 N N . VAL B 1 56 ? 9.398 17.656 1.095 1 94.81 56 VAL B N 1
ATOM 2181 C CA . VAL B 1 56 ? 9.547 17.562 2.545 1 94.81 56 VAL B CA 1
ATOM 2182 C C . VAL B 1 56 ? 8.688 18.625 3.219 1 94.81 56 VAL B C 1
ATOM 2184 O O . VAL B 1 56 ? 8.961 19.828 3.1 1 94.81 56 VAL B O 1
ATOM 2187 N N . LEU B 1 57 ? 7.727 18.156 3.98 1 95 57 LEU B N 1
ATOM 2188 C CA . LEU B 1 57 ? 6.805 19.109 4.598 1 95 57 LEU B CA 1
ATOM 2189 C C . LEU B 1 57 ? 7.441 19.766 5.812 1 95 57 LEU B C 1
ATOM 2191 O O . LEU B 1 57 ? 8.023 19.094 6.66 1 95 57 LEU B O 1
ATOM 2195 N N . ARG B 1 58 ? 7.289 21.062 5.859 1 93.62 58 ARG B N 1
ATOM 2196 C CA . ARG B 1 58 ? 7.809 21.812 7 1 93.62 58 ARG B CA 1
ATOM 2197 C C . ARG B 1 58 ? 6.676 22.328 7.879 1 93.62 58 ARG B C 1
ATOM 2199 O O . ARG B 1 58 ? 6.805 22.375 9.102 1 93.62 58 ARG B O 1
ATOM 2206 N N . ARG B 1 59 ? 5.676 22.812 7.258 1 93.38 59 ARG B N 1
ATOM 2207 C CA . ARG B 1 59 ? 4.465 23.281 7.926 1 93.38 59 ARG B CA 1
ATOM 2208 C C . ARG B 1 59 ? 3.229 22.984 7.078 1 93.38 59 ARG B C 1
ATOM 2210 O O . ARG B 1 59 ? 3.311 22.938 5.852 1 93.38 59 ARG B O 1
ATOM 2217 N N . GLY B 1 60 ? 2.088 22.844 7.836 1 92.06 60 GLY B N 1
ATOM 2218 C CA . GLY B 1 60 ? 0.822 22.672 7.141 1 92.06 60 GLY B CA 1
ATOM 2219 C C . GLY B 1 60 ? 0.397 21.219 7.02 1 92.06 60 GLY B C 1
ATOM 2220 O O . GLY B 1 60 ? 0.761 20.391 7.852 1 92.06 60 GLY B O 1
ATOM 2221 N N . ALA B 1 61 ? -0.521 20.938 6.035 1 91.12 61 ALA B N 1
ATOM 2222 C CA . ALA B 1 61 ? -1.077 19.609 5.84 1 91.12 61 ALA B CA 1
ATOM 2223 C C . ALA B 1 61 ? -1.464 19.391 4.379 1 91.12 61 ALA B C 1
ATOM 2225 O O . ALA B 1 61 ? -1.998 20.281 3.727 1 91.12 61 ALA B O 1
ATOM 2226 N N . ILE B 1 62 ? -1.114 18.234 3.896 1 93.5 62 ILE B N 1
ATOM 2227 C CA . ILE B 1 62 ? -1.376 17.875 2.506 1 93.5 62 ILE B CA 1
ATOM 2228 C C . ILE B 1 62 ? -2.27 16.641 2.447 1 93.5 62 ILE B C 1
ATOM 2230 O O . ILE B 1 62 ? -2.033 15.664 3.16 1 93.5 62 ILE B O 1
ATOM 2234 N N . MET B 1 63 ? -3.252 16.75 1.665 1 92.5 63 MET B N 1
ATOM 2235 C CA . MET B 1 63 ? -4.102 15.594 1.37 1 92.5 63 MET B CA 1
ATOM 2236 C C . MET B 1 63 ? -3.682 14.93 0.062 1 92.5 63 MET B C 1
ATOM 2238 O O . MET B 1 63 ? -3.486 15.609 -0.948 1 92.5 63 MET B O 1
ATOM 2242 N N . VAL B 1 64 ? -3.498 13.633 0.128 1 94.12 64 VAL B N 1
ATOM 2243 C CA . VAL B 1 64 ? -3.152 12.883 -1.079 1 94.12 64 VAL B CA 1
ATOM 2244 C C . VAL B 1 64 ? -4.316 11.977 -1.479 1 94.12 64 VAL B C 1
ATOM 2246 O O . VAL B 1 64 ? -4.941 11.352 -0.624 1 94.12 64 VAL B O 1
ATOM 2249 N N . PHE B 1 65 ? -4.602 11.992 -2.818 1 93.06 65 PHE B N 1
ATOM 2250 C CA . PHE B 1 65 ? -5.801 11.281 -3.244 1 93.06 65 PHE B CA 1
ATOM 2251 C C . PHE B 1 65 ? -5.684 10.836 -4.695 1 93.06 65 PHE B C 1
ATOM 2253 O O . PHE B 1 65 ? -4.824 11.328 -5.434 1 93.06 65 PHE B O 1
ATOM 2260 N N . ARG B 1 66 ? -6.453 9.875 -5.016 1 92.94 66 ARG B N 1
ATOM 2261 C CA . ARG B 1 66 ? -6.676 9.453 -6.395 1 92.94 66 ARG B CA 1
ATOM 2262 C C . ARG B 1 66 ? -8.023 9.961 -6.91 1 92.94 66 ARG B C 1
ATOM 2264 O O . ARG B 1 66 ? -8.969 10.125 -6.137 1 92.94 66 ARG B O 1
ATOM 2271 N N . THR B 1 67 ? -8.047 10.195 -8.203 1 91.25 67 THR B N 1
ATOM 2272 C CA . THR B 1 67 ? -9.297 10.633 -8.82 1 91.25 67 THR B CA 1
ATOM 2273 C C . THR B 1 67 ? -9.789 9.609 -9.836 1 91.25 67 THR B C 1
ATOM 2275 O O . THR B 1 67 ? -9.039 9.18 -10.711 1 91.25 67 THR B O 1
ATOM 2278 N N . ALA B 1 68 ? -11.016 9.219 -9.711 1 87.5 68 ALA B N 1
ATOM 2279 C CA . ALA B 1 68 ? -11.633 8.344 -10.695 1 87.5 68 ALA B CA 1
ATOM 2280 C C . ALA B 1 68 ? -12.016 9.109 -11.953 1 87.5 68 ALA B C 1
ATOM 2282 O O . ALA B 1 68 ? -12.109 10.344 -11.93 1 87.5 68 ALA B O 1
ATOM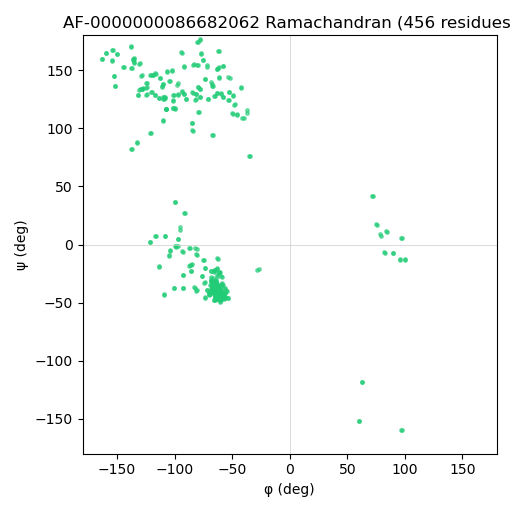 2283 N N . PRO B 1 69 ? -12.266 8.367 -13 1 83.5 69 PRO B N 1
ATOM 2284 C CA . PRO B 1 69 ? -12.734 9.047 -14.211 1 83.5 69 PRO B CA 1
ATOM 2285 C C . PRO B 1 69 ? -14.023 9.828 -13.984 1 83.5 69 PRO B C 1
ATOM 2287 O O . PRO B 1 69 ? -14.273 10.836 -14.664 1 83.5 69 PRO B O 1
ATOM 2290 N N . THR B 1 70 ? -14.844 9.453 -13.086 1 84.19 70 THR B N 1
ATOM 2291 C CA . THR B 1 70 ? -16.109 10.109 -12.773 1 84.19 70 THR B CA 1
ATOM 2292 C C . THR B 1 70 ? -15.867 11.414 -12.008 1 84.19 70 THR B C 1
ATOM 2294 O O . THR B 1 70 ? -16.781 12.203 -11.82 1 84.19 70 THR B O 1
ATOM 2297 N N . GLY B 1 71 ? -14.625 11.602 -11.523 1 86.56 71 GLY B N 1
ATOM 2298 C CA . GLY B 1 71 ? -14.305 12.781 -10.734 1 86.56 71 GLY B CA 1
ATOM 2299 C C . GLY B 1 71 ? -14.297 12.516 -9.242 1 86.56 71 GLY B C 1
ATOM 2300 O O . GLY B 1 71 ? -13.852 13.359 -8.453 1 86.56 71 GLY B O 1
ATOM 2301 N N . GLU B 1 72 ? -14.828 11.344 -8.859 1 86.44 72 GLU B N 1
ATOM 2302 C CA . GLU B 1 72 ? -14.805 10.961 -7.449 1 86.44 72 GLU B CA 1
ATOM 2303 C C . GLU B 1 72 ? -13.375 10.836 -6.934 1 86.44 72 GLU B C 1
ATOM 2305 O O . GLU B 1 72 ? -12.5 10.336 -7.641 1 86.44 72 GLU B O 1
ATOM 2310 N N . ARG B 1 73 ? -13.227 11.266 -5.645 1 89 73 ARG B N 1
ATOM 2311 C CA . ARG B 1 73 ? -11.898 11.211 -5.055 1 89 73 ARG B CA 1
ATOM 2312 C C . ARG B 1 73 ? -11.82 10.133 -3.979 1 89 73 ARG B C 1
ATOM 2314 O O . ARG B 1 73 ? -12.773 9.938 -3.219 1 89 73 ARG B O 1
ATOM 2321 N N . ALA B 1 74 ? -10.742 9.43 -4.004 1 89.25 74 ALA B N 1
ATOM 2322 C CA . ALA B 1 74 ? -10.367 8.539 -2.906 1 89.25 74 ALA B CA 1
ATOM 2323 C C . ALA B 1 74 ? -9.148 9.078 -2.16 1 89.25 74 ALA B C 1
ATOM 2325 O O . ALA B 1 74 ? -8.023 9.016 -2.662 1 89.25 74 ALA B O 1
ATOM 2326 N N . VAL B 1 75 ? -9.398 9.594 -0.961 1 89.56 75 VAL B N 1
ATOM 2327 C CA . VAL B 1 75 ? -8.305 10.133 -0.156 1 89.56 75 VAL B CA 1
ATOM 2328 C C . VAL B 1 75 ? -7.578 9 0.56 1 89.56 75 VAL B C 1
ATOM 2330 O O . VAL B 1 75 ? -8.203 8.18 1.235 1 89.56 75 VAL B O 1
ATOM 2333 N N . LEU B 1 76 ? -6.312 9 0.43 1 88.25 76 LEU B N 1
ATOM 2334 C CA . LEU B 1 76 ? -5.527 7.914 1.002 1 88.25 76 LEU B CA 1
ATOM 2335 C C . LEU B 1 76 ? -4.898 8.336 2.324 1 88.25 76 LEU B C 1
ATOM 2337 O O . LEU B 1 76 ? -4.762 7.516 3.24 1 88.25 76 LEU B O 1
ATOM 2341 N N . SER B 1 77 ? -4.469 9.578 2.385 1 88.56 77 SER B N 1
ATOM 2342 C CA . SER B 1 77 ? -3.791 10.023 3.6 1 88.56 77 SER B CA 1
ATOM 2343 C C . SER B 1 77 ? -3.738 11.547 3.684 1 88.56 77 SER B C 1
ATOM 2345 O O . SER B 1 77 ? -3.982 12.234 2.691 1 88.56 77 SER B O 1
ATOM 2347 N N . VAL B 1 78 ? -3.545 11.977 4.891 1 88.31 78 VAL B N 1
ATOM 2348 C CA . VAL B 1 78 ? -3.15 13.352 5.172 1 88.31 78 VAL B CA 1
ATOM 2349 C C . VAL B 1 78 ? -1.737 13.375 5.75 1 88.31 78 VAL B C 1
ATOM 2351 O O . VAL B 1 78 ? -1.453 12.703 6.742 1 88.31 78 VAL B O 1
ATOM 2354 N N . MET B 1 79 ? -0.977 14.141 5.105 1 89.94 79 MET B N 1
ATOM 2355 C CA . MET B 1 79 ? 0.426 14.211 5.504 1 89.94 79 MET B CA 1
ATOM 2356 C C . MET B 1 79 ? 0.714 15.492 6.27 1 89.94 79 MET B C 1
ATOM 2358 O O . MET B 1 79 ? 0.201 16.562 5.918 1 89.94 79 MET B O 1
ATOM 2362 N N . ARG B 1 80 ? 1.534 15.336 7.285 1 88.31 80 ARG B N 1
ATOM 2363 C CA . ARG B 1 80 ? 1.995 16.453 8.109 1 88.31 80 ARG B CA 1
ATOM 2364 C C . ARG B 1 80 ? 3.496 16.359 8.367 1 88.31 80 ARG B C 1
ATOM 2366 O O . ARG B 1 80 ? 4.082 15.273 8.266 1 88.31 80 ARG B O 1
ATOM 2373 N N . PRO B 1 81 ? 4.098 17.547 8.68 1 88.81 81 PRO B N 1
ATOM 2374 C CA . PRO B 1 81 ? 5.504 17.438 9.07 1 88.81 81 PRO B CA 1
ATOM 2375 C C . PRO B 1 81 ? 5.734 16.438 10.195 1 88.81 81 PRO B C 1
ATOM 2377 O O . PRO B 1 81 ? 4.879 16.266 11.062 1 88.81 81 PRO B O 1
ATOM 2380 N N . PRO B 1 82 ? 6.855 15.781 10.086 1 88.88 82 PRO B N 1
ATOM 2381 C CA . PRO B 1 82 ? 7.977 15.914 9.148 1 88.88 82 PRO B CA 1
ATOM 2382 C C . PRO B 1 82 ? 7.926 14.891 8.016 1 88.88 82 PRO B C 1
ATOM 2384 O O . PRO B 1 82 ? 8.969 14.359 7.613 1 88.88 82 PRO B O 1
ATOM 2387 N N . GLU B 1 83 ? 6.738 14.562 7.516 1 89 83 GLU B N 1
ATOM 2388 C CA . GLU B 1 83 ? 6.559 13.531 6.496 1 89 83 GLU B CA 1
ATOM 2389 C C . GLU B 1 83 ? 6.992 14.039 5.121 1 89 83 GLU B C 1
ATOM 2391 O O . GLU B 1 83 ? 7.105 15.242 4.902 1 89 83 GLU B O 1
ATOM 2396 N N . VAL B 1 84 ? 7.285 13.094 4.258 1 91.62 84 VAL B N 1
ATOM 2397 C CA . VAL B 1 84 ? 7.719 13.367 2.893 1 91.62 84 VAL B CA 1
ATOM 2398 C C . VAL B 1 84 ? 6.723 12.766 1.904 1 91.62 84 VAL B C 1
ATOM 2400 O O . VAL B 1 84 ? 6.055 11.773 2.213 1 91.62 84 VAL B O 1
ATOM 2403 N N . LEU B 1 85 ? 6.574 13.492 0.776 1 91.81 85 LEU B N 1
ATOM 2404 C CA . LEU B 1 85 ? 5.723 12.93 -0.267 1 91.81 85 LEU B CA 1
ATOM 2405 C C . LEU B 1 85 ? 6.426 12.961 -1.619 1 91.81 85 LEU B C 1
ATOM 2407 O O . LEU B 1 85 ? 7.336 13.773 -1.83 1 91.81 85 LEU B O 1
ATOM 2411 N N . GLY B 1 86 ? 5.984 12.078 -2.486 1 90 86 GLY B N 1
ATOM 2412 C CA . GLY B 1 86 ? 6.484 12.016 -3.852 1 90 86 GLY B CA 1
ATOM 2413 C C . GLY B 1 86 ? 7.578 10.977 -4.035 1 90 86 GLY B C 1
ATOM 2414 O O . GLY B 1 86 ? 8.156 10.859 -5.117 1 90 86 GLY B O 1
ATOM 2415 N N . GLU B 1 87 ? 7.848 10.234 -3.064 1 87.12 87 GLU B N 1
ATOM 2416 C CA . GLU B 1 87 ? 8.992 9.328 -3.066 1 87.12 87 GLU B CA 1
ATOM 2417 C C . GLU B 1 87 ? 8.805 8.195 -4.07 1 87.12 87 GLU B C 1
ATOM 2419 O O . GLU B 1 87 ? 9.773 7.703 -4.652 1 87.12 87 GLU B O 1
ATOM 2424 N N . VAL B 1 88 ? 7.578 7.809 -4.27 1 88.5 88 VAL B N 1
ATOM 2425 C CA . VAL B 1 88 ? 7.312 6.645 -5.109 1 88.5 88 VAL B CA 1
ATOM 2426 C C . VAL B 1 88 ? 7.746 6.93 -6.543 1 88.5 88 VAL B C 1
ATOM 2428 O O . VAL B 1 88 ? 8.477 6.137 -7.145 1 88.5 88 VAL B O 1
ATOM 2431 N N . SER B 1 89 ? 7.371 8.039 -7.078 1 90.44 89 SER B N 1
ATOM 2432 C CA . SER B 1 89 ? 7.719 8.398 -8.445 1 90.44 89 SER B CA 1
ATOM 2433 C C . SER B 1 89 ? 9.227 8.547 -8.609 1 90.44 89 SER B C 1
ATOM 2435 O O . SER B 1 89 ? 9.773 8.266 -9.68 1 90.44 89 SER B O 1
ATOM 2437 N N . LEU B 1 90 ? 9.883 9.016 -7.621 1 85.62 90 LEU B N 1
ATOM 2438 C CA . LEU B 1 90 ? 11.328 9.18 -7.695 1 85.62 90 LEU B CA 1
ATOM 2439 C C . LEU B 1 90 ? 12.031 7.828 -7.762 1 85.62 90 LEU B C 1
ATOM 2441 O O . LEU B 1 90 ? 13.078 7.699 -8.406 1 85.62 90 LEU B O 1
ATOM 2445 N N . LEU B 1 91 ? 11.477 6.941 -7.152 1 78.75 91 LEU B N 1
ATOM 2446 C CA . LEU B 1 91 ? 12.125 5.645 -7.016 1 78.75 91 LEU B CA 1
ATOM 2447 C C . LEU B 1 91 ? 11.875 4.781 -8.25 1 78.75 91 LEU B C 1
ATOM 2449 O O . LEU B 1 91 ? 12.758 4.023 -8.664 1 78.75 91 LEU B O 1
ATOM 2453 N N . ASP B 1 92 ? 10.688 4.891 -8.812 1 82.38 92 ASP B N 1
ATOM 245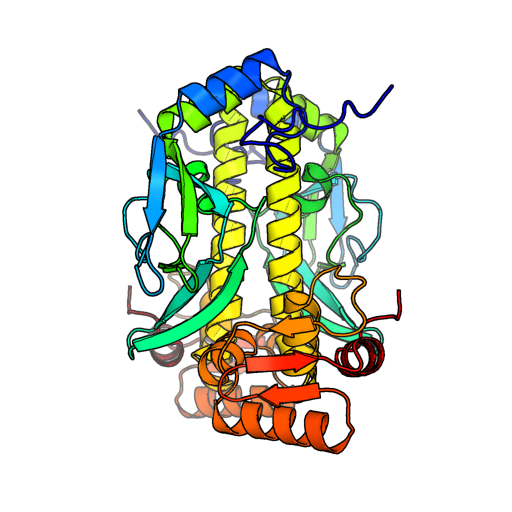4 C CA . ASP B 1 92 ? 10.406 3.98 -9.914 1 82.38 92 ASP B CA 1
ATOM 2455 C C . ASP B 1 92 ? 10.469 4.711 -11.258 1 82.38 92 ASP B C 1
ATOM 2457 O O . ASP B 1 92 ? 10.367 4.086 -12.312 1 82.38 92 ASP B O 1
ATOM 2461 N N . GLY B 1 93 ? 10.57 5.996 -11.242 1 85.31 93 GLY B N 1
ATOM 2462 C CA . GLY B 1 93 ? 10.742 6.789 -12.453 1 85.31 93 GLY B CA 1
ATOM 2463 C C . GLY B 1 93 ? 9.453 6.984 -13.227 1 85.31 93 GLY B C 1
ATOM 2464 O O . GLY B 1 93 ? 9.477 7.449 -14.367 1 85.31 93 GLY B O 1
ATOM 2465 N N . LEU B 1 94 ? 8.359 6.613 -12.68 1 90.38 94 LEU B N 1
ATOM 2466 C CA . LEU B 1 94 ? 7.055 6.766 -13.328 1 90.38 94 LEU B CA 1
ATOM 2467 C C . LEU B 1 94 ? 6.379 8.055 -12.883 1 90.38 94 LEU B C 1
ATOM 2469 O O . LEU B 1 94 ? 6.82 8.703 -11.93 1 90.38 94 LEU B O 1
ATOM 2473 N N . PRO B 1 95 ? 5.348 8.469 -13.586 1 94.81 95 PRO B N 1
ATOM 2474 C CA . PRO B 1 95 ? 4.633 9.688 -13.203 1 94.81 95 PRO B CA 1
ATOM 2475 C C . PRO B 1 95 ? 4 9.586 -11.82 1 94.81 95 PRO B C 1
ATOM 2477 O O . PRO B 1 95 ? 3.938 8.5 -11.242 1 94.81 95 PRO B O 1
ATOM 2480 N N . ARG B 1 96 ? 3.588 10.773 -11.312 1 95.56 96 ARG B N 1
ATOM 2481 C CA . ARG B 1 96 ? 2.939 10.828 -10.008 1 95.56 96 ARG B CA 1
ATOM 2482 C C . ARG B 1 96 ? 1.771 9.852 -9.938 1 95.56 96 ARG B C 1
ATOM 2484 O O . ARG B 1 96 ? 0.934 9.805 -10.836 1 95.56 96 ARG B O 1
ATOM 2491 N N . SER B 1 97 ? 1.767 9.094 -8.867 1 92.31 97 SER B N 1
ATOM 2492 C CA . SER B 1 97 ? 0.721 8.086 -8.711 1 92.31 97 SER B CA 1
ATOM 2493 C C . SER B 1 97 ? -0.531 8.688 -8.078 1 92.31 97 SER B C 1
ATOM 2495 O O . SER B 1 97 ? -1.619 8.117 -8.18 1 92.31 97 SER B O 1
ATOM 2497 N N . LEU B 1 98 ? -0.367 9.758 -7.395 1 94.88 98 LEU B N 1
ATOM 2498 C CA . LEU B 1 98 ? -1.441 10.422 -6.664 1 94.88 98 LEU B CA 1
ATOM 2499 C C . LEU B 1 98 ? -1.401 11.93 -6.891 1 94.88 98 LEU B C 1
ATOM 2501 O O . LEU B 1 98 ? -0.39 12.469 -7.348 1 94.88 98 LEU B O 1
ATOM 2505 N N . SER B 1 99 ? -2.549 12.523 -6.621 1 96.38 99 SER B N 1
ATOM 2506 C CA . SER B 1 99 ? -2.598 13.977 -6.508 1 96.38 99 SER B CA 1
ATOM 2507 C C . SER B 1 99 ? -2.379 14.43 -5.07 1 96.38 99 SER B C 1
ATOM 2509 O O . SER B 1 99 ? -2.594 13.656 -4.133 1 96.38 99 SER B O 1
ATOM 2511 N N . ALA B 1 100 ? -1.874 15.617 -4.926 1 96.69 100 ALA B N 1
ATOM 2512 C CA . ALA B 1 100 ? -1.632 16.203 -3.611 1 96.69 100 ALA B CA 1
ATOM 2513 C C . ALA B 1 100 ? -2.17 17.625 -3.541 1 96.69 100 ALA B C 1
ATOM 2515 O O . ALA B 1 100 ? -1.904 18.438 -4.426 1 96.69 100 ALA B O 1
ATOM 2516 N N . GLU B 1 101 ? -2.947 17.891 -2.533 1 95.62 101 GLU B N 1
ATOM 2517 C CA . GLU B 1 101 ? -3.559 19.203 -2.334 1 95.62 101 GLU B CA 1
ATOM 2518 C C . GLU B 1 101 ? -3.301 19.734 -0.923 1 95.62 101 GLU B C 1
ATOM 2520 O O . GLU B 1 101 ? -3.424 18.984 0.051 1 95.62 101 GLU B O 1
ATOM 2525 N N . ALA B 1 102 ? -2.898 21.031 -0.831 1 95.62 102 ALA B N 1
ATOM 2526 C CA . ALA B 1 102 ? -2.76 21.656 0.485 1 95.62 102 ALA B CA 1
ATOM 2527 C C . ALA B 1 102 ? -4.121 21.891 1.129 1 95.62 102 ALA B C 1
ATOM 2529 O O . ALA B 1 102 ? -4.992 22.531 0.538 1 95.62 102 ALA B O 1
ATOM 2530 N N . ILE B 1 103 ? -4.25 21.344 2.348 1 89.62 103 ILE B N 1
ATOM 2531 C CA . ILE B 1 103 ? -5.52 21.578 3.029 1 89.62 103 ILE B CA 1
ATOM 2532 C C . ILE B 1 103 ? -5.34 22.641 4.117 1 89.62 103 ILE B C 1
ATOM 2534 O O . ILE B 1 103 ? -6.289 22.984 4.82 1 89.62 103 ILE B O 1
ATOM 2538 N N . GLU B 1 104 ? -4.172 23.078 4.336 1 89.75 104 GLU B N 1
ATOM 2539 C CA . GLU B 1 104 ? -3.727 24.234 5.094 1 89.75 104 GLU B CA 1
ATOM 2540 C C . GLU B 1 104 ? -2.637 25 4.348 1 89.75 104 GLU B C 1
ATOM 2542 O O . GLU B 1 104 ? -2.016 24.469 3.426 1 89.75 104 GLU B O 1
ATOM 2547 N N . ASP B 1 105 ? -2.5 26.312 4.754 1 95.44 105 ASP B N 1
ATOM 2548 C CA . ASP B 1 105 ? -1.285 26.953 4.266 1 95.44 105 ASP B CA 1
ATOM 2549 C C . ASP B 1 105 ? -0.048 26.125 4.609 1 95.44 105 ASP B C 1
ATOM 2551 O O . ASP B 1 105 ? 0.143 25.734 5.762 1 95.44 105 ASP B O 1
ATOM 2555 N N . THR B 1 106 ? 0.716 25.812 3.514 1 95.69 106 THR B N 1
ATOM 2556 C CA . THR B 1 106 ? 1.76 24.797 3.662 1 95.69 106 THR B CA 1
ATOM 2557 C C . THR B 1 106 ? 3.1 25.328 3.156 1 95.69 106 THR B C 1
ATOM 2559 O O . THR B 1 106 ? 3.156 26 2.129 1 95.69 106 THR B O 1
ATOM 2562 N N . THR B 1 107 ? 4.129 25.094 3.955 1 96.81 107 THR B N 1
ATOM 2563 C CA . THR B 1 107 ? 5.5 25.312 3.504 1 96.81 107 THR B CA 1
ATOM 2564 C C . THR B 1 107 ? 6.246 23.984 3.402 1 96.81 107 THR B C 1
ATOM 2566 O O . THR B 1 107 ? 6.012 23.078 4.195 1 96.81 107 THR B O 1
ATOM 2569 N N . ALA B 1 108 ? 7.133 23.875 2.361 1 96.31 108 ALA B N 1
ATOM 2570 C CA . ALA B 1 108 ? 7.848 22.625 2.105 1 96.31 108 ALA B CA 1
ATOM 2571 C C . ALA B 1 108 ? 9.211 22.891 1.466 1 96.31 108 ALA B C 1
ATOM 2573 O O . ALA B 1 108 ? 9.523 24.031 1.113 1 96.31 108 ALA B O 1
ATOM 2574 N N . LEU B 1 109 ? 10.062 21.906 1.49 1 95.62 109 LEU B N 1
ATOM 2575 C CA . LEU B 1 109 ? 11.297 21.859 0.706 1 95.62 109 LEU B CA 1
ATOM 2576 C C . LEU B 1 109 ? 11.18 20.844 -0.421 1 95.62 109 LEU B C 1
ATOM 2578 O O . LEU B 1 109 ? 10.781 19.703 -0.19 1 95.62 109 LEU B O 1
ATOM 2582 N N . ALA B 1 110 ? 11.445 21.297 -1.594 1 96.19 110 ALA B N 1
ATOM 2583 C CA . ALA B 1 110 ? 11.43 20.406 -2.748 1 96.19 110 ALA B CA 1
ATOM 2584 C C . ALA B 1 110 ? 12.844 20 -3.145 1 96.19 110 ALA B C 1
ATOM 2586 O O . ALA B 1 110 ? 13.688 20.859 -3.443 1 96.19 110 ALA B O 1
ATOM 2587 N N . LEU B 1 111 ? 13.102 18.75 -3.061 1 94.75 111 LEU B N 1
ATOM 2588 C CA . LEU B 1 111 ? 14.375 18.172 -3.5 1 94.75 111 LEU B CA 1
ATOM 2589 C C . LEU B 1 111 ? 14.227 17.5 -4.863 1 94.75 111 LEU B C 1
ATOM 2591 O O . LEU B 1 111 ? 13.391 16.609 -5.035 1 94.75 111 LEU B O 1
ATOM 2595 N N . SER B 1 112 ? 15.031 17.906 -5.82 1 94.44 112 SER B N 1
ATOM 2596 C CA . SER B 1 112 ? 14.922 17.344 -7.16 1 94.44 112 SER B CA 1
ATOM 2597 C C . SER B 1 112 ? 15.234 15.859 -7.164 1 94.44 112 SER B C 1
ATOM 2599 O O . SER B 1 112 ? 15.992 15.375 -6.316 1 94.44 112 SER B O 1
ATOM 2601 N N . ARG B 1 113 ? 14.594 15.156 -8.148 1 91 113 ARG B N 1
ATOM 2602 C CA . ARG B 1 113 ? 14.883 13.734 -8.305 1 91 113 ARG B CA 1
ATOM 2603 C C . ARG B 1 113 ? 16.375 13.492 -8.453 1 91 113 ARG B C 1
ATOM 2605 O O . ARG B 1 113 ? 16.938 12.594 -7.82 1 91 113 ARG B O 1
ATOM 2612 N N . GLY B 1 114 ? 17.047 14.273 -9.297 1 88.94 114 GLY B N 1
ATOM 2613 C CA . GLY B 1 114 ? 18.469 14.141 -9.484 1 88.94 114 GLY B CA 1
ATOM 2614 C C . GLY B 1 114 ? 19.266 14.266 -8.195 1 88.94 114 GLY B C 1
ATOM 2615 O O . GLY B 1 114 ? 20.141 13.453 -7.914 1 88.94 114 GLY B O 1
ATOM 2616 N N . ALA B 1 115 ? 18.953 15.242 -7.402 1 89.69 115 ALA B N 1
ATOM 2617 C CA . ALA B 1 115 ? 19.625 15.461 -6.125 1 89.69 115 ALA B CA 1
ATOM 2618 C C . ALA B 1 115 ? 19.375 14.297 -5.168 1 89.69 115 ALA B C 1
ATOM 2620 O O . ALA B 1 115 ? 20.266 13.867 -4.441 1 89.69 115 ALA B O 1
ATOM 2621 N N . PHE B 1 116 ? 18.172 13.836 -5.137 1 88.38 116 PHE B N 1
ATOM 2622 C CA . PHE B 1 116 ? 17.797 12.734 -4.262 1 88.38 116 PHE B CA 1
ATOM 2623 C C . PHE B 1 116 ? 18.531 11.453 -4.648 1 88.38 116 PHE B C 1
ATOM 2625 O O . PHE B 1 116 ? 19.094 10.773 -3.793 1 88.38 116 PHE B O 1
ATOM 2632 N N . ILE B 1 117 ? 18.547 11.18 -5.918 1 82.75 117 ILE B N 1
ATOM 2633 C CA . ILE B 1 117 ? 19.203 9.977 -6.41 1 82.75 117 ILE B CA 1
ATOM 2634 C C . ILE B 1 117 ? 20.703 10.07 -6.133 1 82.75 117 ILE B C 1
ATOM 2636 O O . ILE B 1 117 ? 21.328 9.086 -5.734 1 82.75 117 ILE B O 1
ATOM 2640 N N . GLU B 1 118 ? 21.281 11.211 -6.344 1 84.88 118 GLU B N 1
ATOM 2641 C CA . GLU B 1 118 ? 22.703 11.422 -6.039 1 84.88 118 GLU B CA 1
ATOM 2642 C C . GLU B 1 118 ? 22.984 11.203 -4.559 1 84.88 118 GLU B C 1
ATOM 2644 O O . GLU B 1 118 ? 23.984 10.586 -4.203 1 84.88 118 GLU B O 1
ATOM 2649 N N . LEU B 1 119 ? 22.109 11.734 -3.758 1 84.75 119 LEU B N 1
ATOM 2650 C CA . LEU B 1 119 ? 22.234 11.555 -2.316 1 84.75 119 LEU B CA 1
ATOM 2651 C C . LEU B 1 119 ? 22.219 10.078 -1.947 1 84.75 119 LEU B C 1
ATOM 2653 O O . LEU B 1 119 ? 23.031 9.625 -1.131 1 84.75 119 LEU B O 1
ATOM 2657 N N . LEU B 1 120 ? 21.375 9.328 -2.531 1 80.69 120 LEU B N 1
ATOM 2658 C CA . LEU B 1 120 ? 21.25 7.895 -2.273 1 80.69 120 LEU B CA 1
ATOM 2659 C C . LEU B 1 120 ? 22.516 7.156 -2.691 1 80.69 120 LEU B C 1
ATOM 2661 O O . LEU B 1 120 ? 23 6.273 -1.972 1 80.69 120 LEU B O 1
ATOM 2665 N N . HIS B 1 121 ? 23.062 7.52 -3.783 1 78.06 121 HIS B N 1
ATOM 2666 C CA . HIS B 1 121 ? 24.219 6.828 -4.332 1 78.06 121 HIS B CA 1
ATOM 2667 C C . HIS B 1 121 ? 25.484 7.16 -3.547 1 78.06 121 HIS B C 1
ATOM 2669 O O . HIS B 1 121 ? 26.375 6.316 -3.4 1 78.06 121 HIS B O 1
ATOM 2675 N N . LEU B 1 122 ? 25.562 8.367 -3.041 1 80.25 122 LEU B N 1
ATOM 2676 C CA . LEU B 1 122 ? 26.781 8.82 -2.369 1 80.25 122 LEU B CA 1
ATOM 2677 C C . LEU B 1 122 ? 26.766 8.438 -0.893 1 80.25 122 LEU B C 1
ATOM 2679 O O . LEU B 1 122 ? 27.797 8.445 -0.232 1 80.25 122 LEU B O 1
ATOM 2683 N N . ASN B 1 123 ? 25.594 8.133 -0.445 1 80.19 123 ASN B N 1
ATOM 2684 C CA . ASN B 1 123 ? 25.453 7.836 0.977 1 80.19 123 ASN B CA 1
ATOM 2685 C C . ASN B 1 123 ? 24.656 6.562 1.205 1 80.19 123 ASN B C 1
ATOM 2687 O O . ASN B 1 123 ? 23.453 6.621 1.503 1 80.19 123 ASN B O 1
ATOM 2691 N N . PRO B 1 124 ? 25.344 5.434 1.206 1 74.31 124 PRO B N 1
ATOM 2692 C CA . PRO B 1 124 ? 24.625 4.164 1.316 1 74.31 124 PRO B CA 1
ATOM 2693 C C . PRO B 1 124 ? 23.844 4.043 2.619 1 74.31 124 PRO B C 1
ATOM 2695 O O . PRO B 1 124 ? 22.875 3.285 2.689 1 74.31 124 PRO B O 1
ATOM 2698 N N . ARG B 1 125 ? 24.266 4.742 3.607 1 74.69 125 ARG B N 1
ATOM 2699 C CA . ARG B 1 125 ? 23.594 4.66 4.898 1 74.69 125 ARG B CA 1
ATOM 2700 C C . ARG B 1 125 ? 22.172 5.215 4.812 1 74.69 125 ARG B C 1
ATOM 2702 O O . ARG B 1 125 ? 21.312 4.859 5.617 1 74.69 125 ARG B O 1
ATOM 2709 N N . ILE B 1 126 ? 21.938 6.074 3.809 1 78.62 126 ILE B N 1
ATOM 2710 C CA . ILE B 1 126 ? 20.609 6.66 3.648 1 78.62 126 ILE B CA 1
ATOM 2711 C C . ILE B 1 126 ? 19.641 5.617 3.094 1 78.62 126 ILE B C 1
ATOM 2713 O O . ILE B 1 126 ? 18.422 5.742 3.248 1 78.62 126 ILE B O 1
ATOM 2717 N N . LEU B 1 127 ? 20.266 4.633 2.512 1 76.56 127 LEU B N 1
ATOM 2718 C CA . LEU B 1 127 ? 19.453 3.592 1.885 1 76.56 127 LEU B CA 1
ATOM 2719 C C . LEU B 1 127 ? 18.609 2.857 2.922 1 76.56 127 LEU B C 1
ATOM 2721 O O . LEU B 1 127 ? 17.438 2.58 2.689 1 76.56 127 LEU B O 1
ATOM 2725 N N . ASP B 1 128 ? 19.188 2.676 4.035 1 78.62 128 ASP B N 1
ATOM 2726 C CA . ASP B 1 128 ? 18.469 1.978 5.094 1 78.62 128 ASP B CA 1
ATOM 2727 C C . ASP B 1 128 ? 17.25 2.785 5.562 1 78.62 128 ASP B C 1
ATOM 2729 O O . ASP B 1 128 ? 16.172 2.232 5.77 1 78.62 128 ASP B O 1
ATOM 2733 N N . ALA B 1 129 ? 17.453 4.047 5.672 1 82.06 129 ALA B N 1
ATOM 2734 C CA . ALA B 1 129 ? 16.375 4.922 6.125 1 82.06 129 ALA B CA 1
ATOM 2735 C C . ALA B 1 129 ? 15.258 5.004 5.086 1 82.06 129 ALA B C 1
ATOM 2737 O O . ALA B 1 129 ? 14.078 4.984 5.43 1 82.06 129 ALA B O 1
ATOM 2738 N N . VAL B 1 130 ? 15.68 5.039 3.875 1 81.62 130 VAL B N 1
ATOM 2739 C CA . VAL B 1 130 ? 14.719 5.102 2.783 1 81.62 130 VAL B CA 1
ATOM 2740 C C . VAL B 1 130 ? 13.922 3.801 2.721 1 81.62 130 VAL B C 1
ATOM 2742 O O . VAL B 1 130 ? 12.695 3.822 2.588 1 81.62 130 VAL B O 1
ATOM 2745 N N . MET B 1 131 ? 14.578 2.744 2.91 1 81.31 131 MET B N 1
ATOM 2746 C CA . MET B 1 131 ? 13.93 1.438 2.885 1 81.31 131 MET B CA 1
ATOM 2747 C C . MET B 1 131 ? 12.953 1.293 4.051 1 81.31 131 MET B C 1
ATOM 2749 O O . MET B 1 131 ? 11.852 0.763 3.885 1 81.31 131 MET B O 1
ATOM 2753 N N . ARG B 1 132 ? 13.312 1.783 5.156 1 84.12 132 ARG B N 1
ATOM 2754 C CA . ARG B 1 132 ? 12.43 1.75 6.32 1 84.12 132 ARG B CA 1
ATOM 2755 C C . ARG B 1 132 ? 11.18 2.586 6.082 1 84.12 132 ARG B C 1
ATOM 2757 O O . ARG B 1 132 ? 10.078 2.17 6.434 1 84.12 132 ARG B O 1
ATOM 2764 N N . SER B 1 133 ? 11.422 3.703 5.539 1 83.69 133 SER B N 1
ATOM 2765 C CA . SER B 1 133 ? 10.289 4.574 5.238 1 83.69 133 SER B CA 1
ATOM 2766 C C . SER B 1 133 ? 9.328 3.914 4.25 1 83.69 133 SER B C 1
ATOM 2768 O O . SER B 1 133 ? 8.109 3.992 4.418 1 83.69 133 SER B O 1
ATOM 2770 N N . PHE B 1 134 ? 9.859 3.209 3.303 1 83.31 134 PHE B N 1
ATOM 2771 C CA . PHE B 1 134 ? 9.039 2.512 2.322 1 83.31 134 PHE B CA 1
ATOM 2772 C C . PHE B 1 134 ? 8.305 1.339 2.963 1 83.31 134 PHE B C 1
ATOM 2774 O O . PHE B 1 134 ? 7.133 1.095 2.666 1 83.31 134 PHE B O 1
ATOM 2781 N N . GLY B 1 135 ? 9.062 0.693 3.738 1 87.44 135 GLY B N 1
ATOM 2782 C CA . GLY B 1 135 ? 8.422 -0.386 4.477 1 87.44 135 GLY B CA 1
ATOM 2783 C C . GLY B 1 135 ? 7.234 0.074 5.297 1 87.44 135 GLY B C 1
ATOM 2784 O O . GLY B 1 135 ? 6.184 -0.57 5.289 1 87.44 135 GLY B O 1
ATOM 2785 N N . ALA B 1 136 ? 7.367 1.221 5.957 1 87.62 136 ALA B N 1
ATOM 2786 C CA . ALA B 1 136 ? 6.285 1.785 6.758 1 87.62 136 ALA B CA 1
ATOM 2787 C C . ALA B 1 136 ? 5.09 2.158 5.883 1 87.62 136 ALA B C 1
ATOM 2789 O O . ALA B 1 136 ? 3.939 1.948 6.273 1 87.62 136 ALA B O 1
ATOM 2790 N N . LEU B 1 137 ? 5.434 2.688 4.73 1 87.69 137 LEU B N 1
ATOM 2791 C CA . LEU B 1 137 ? 4.371 3.057 3.801 1 87.69 137 LEU B CA 1
ATOM 2792 C C . LEU B 1 137 ? 3.617 1.821 3.32 1 87.69 137 LEU B C 1
ATOM 2794 O O . LEU B 1 137 ? 2.385 1.814 3.295 1 87.69 137 LEU B O 1
ATOM 2798 N N . VAL B 1 138 ? 4.305 0.796 2.967 1 91.06 138 VAL B N 1
ATOM 2799 C CA . VAL B 1 138 ? 3.691 -0.441 2.5 1 91.06 138 VAL B CA 1
ATOM 2800 C C . VAL B 1 138 ? 2.822 -1.036 3.605 1 91.06 138 VAL B C 1
ATOM 2802 O O . VAL B 1 138 ? 1.687 -1.449 3.357 1 91.06 138 VAL B O 1
ATOM 2805 N N . ARG B 1 139 ? 3.336 -1.051 4.758 1 91.62 139 ARG B N 1
ATOM 2806 C CA . ARG B 1 139 ? 2.584 -1.597 5.883 1 91.62 139 ARG B CA 1
ATOM 2807 C C . ARG B 1 139 ? 1.311 -0.794 6.129 1 91.62 139 ARG B C 1
ATOM 2809 O O . ARG B 1 139 ? 0.254 -1.365 6.402 1 91.62 139 ARG B O 1
ATOM 2816 N N . ARG B 1 140 ? 1.413 0.467 6.082 1 88.25 140 ARG B N 1
ATOM 2817 C CA . ARG B 1 140 ? 0.245 1.322 6.266 1 88.25 140 ARG B CA 1
ATOM 2818 C C . ARG B 1 140 ? -0.811 1.046 5.199 1 88.25 140 ARG B C 1
ATOM 2820 O O . ARG B 1 140 ? -1.995 0.909 5.516 1 88.25 140 ARG B O 1
ATOM 2827 N N . LEU B 1 141 ? -0.42 1.016 3.971 1 89.62 141 LEU B N 1
ATOM 2828 C CA . LEU B 1 141 ? -1.347 0.769 2.871 1 89.62 141 LEU B CA 1
ATOM 2829 C C . LEU B 1 141 ? -1.974 -0.617 2.99 1 89.62 141 LEU B C 1
ATOM 2831 O O . LEU B 1 141 ? -3.156 -0.795 2.689 1 89.62 141 LEU B O 1
ATOM 2835 N N . THR B 1 142 ? -1.175 -1.574 3.391 1 90.81 142 THR B N 1
ATOM 2836 C CA . THR B 1 142 ? -1.667 -2.928 3.621 1 90.81 142 THR B CA 1
ATOM 2837 C C . THR B 1 142 ? -2.742 -2.936 4.703 1 90.81 142 THR B C 1
ATOM 2839 O O . THR B 1 142 ? -3.805 -3.535 4.527 1 90.81 142 THR B O 1
ATOM 2842 N N . GLU B 1 143 ? -2.439 -2.264 5.742 1 89.94 143 GLU B N 1
ATOM 2843 C CA . GLU B 1 143 ? -3.408 -2.168 6.832 1 89.94 143 GLU B CA 1
ATOM 2844 C C . GLU B 1 143 ? -4.707 -1.517 6.359 1 89.94 143 GLU B C 1
ATOM 2846 O O . GLU B 1 143 ? -5.797 -1.968 6.711 1 89.94 143 GLU B O 1
ATOM 2851 N N . GLN B 1 144 ? -4.582 -0.503 5.664 1 88.25 144 GLN B N 1
ATOM 2852 C CA . GLN B 1 144 ? -5.758 0.196 5.16 1 88.25 144 GLN B CA 1
ATOM 2853 C C . GLN B 1 144 ? -6.582 -0.703 4.242 1 88.25 144 GLN B C 1
ATOM 2855 O O . GLN B 1 144 ? -7.812 -0.703 4.305 1 88.25 144 GLN B O 1
ATOM 2860 N N . ASN B 1 145 ? -5.922 -1.435 3.412 1 88.5 145 ASN B N 1
ATOM 2861 C CA . ASN B 1 145 ? -6.617 -2.402 2.57 1 88.5 145 ASN B CA 1
ATOM 2862 C C . ASN B 1 145 ? -7.363 -3.438 3.408 1 88.5 145 ASN B C 1
ATOM 2864 O O . ASN B 1 145 ? -8.523 -3.742 3.135 1 88.5 145 ASN B O 1
ATOM 2868 N N . ALA B 1 146 ? -6.719 -3.926 4.41 1 89 146 ALA B N 1
ATOM 2869 C CA . ALA B 1 146 ? -7.32 -4.93 5.285 1 89 146 ALA B CA 1
ATOM 2870 C C . ALA B 1 146 ? -8.516 -4.352 6.039 1 89 146 ALA B C 1
ATOM 2872 O O . ALA B 1 146 ? -9.5 -5.051 6.289 1 89 146 ALA B O 1
ATOM 2873 N N . ASP B 1 147 ? -8.469 -3.115 6.418 1 88.69 147 ASP B N 1
ATOM 2874 C CA . ASP B 1 147 ? -9.547 -2.463 7.152 1 88.69 147 ASP B CA 1
ATOM 2875 C C . ASP B 1 147 ? -10.852 -2.51 6.363 1 88.69 147 ASP B C 1
ATOM 2877 O O . ASP B 1 147 ? -11.938 -2.609 6.949 1 88.69 147 ASP B O 1
ATOM 2881 N N . HIS B 1 148 ? -10.766 -2.426 5.09 1 84.25 148 HIS B N 1
ATOM 2882 C CA . HIS B 1 148 ? -11.969 -2.463 4.258 1 84.25 148 HIS B CA 1
ATOM 2883 C C . HIS B 1 148 ? -12.656 -3.824 4.344 1 84.25 148 HIS B C 1
ATOM 2885 O O . HIS B 1 148 ? -13.844 -3.943 4.047 1 84.25 148 HIS B O 1
ATOM 2891 N N . VAL B 1 149 ? -11.898 -4.781 4.723 1 83 149 VAL B N 1
ATOM 2892 C CA . VAL B 1 149 ? -12.43 -6.133 4.863 1 83 149 VAL B CA 1
ATOM 2893 C C . VAL B 1 149 ? -12.891 -6.359 6.305 1 83 149 VAL B C 1
ATOM 2895 O O . VAL B 1 149 ? -13.953 -6.938 6.539 1 83 149 VAL B O 1
ATOM 2898 N N . PHE B 1 150 ? -12.211 -5.855 7.277 1 87.31 150 PHE B N 1
ATOM 2899 C CA . PHE B 1 150 ? -12.391 -6.223 8.68 1 87.31 150 PHE B CA 1
ATOM 2900 C C . PHE B 1 150 ? -13.383 -5.289 9.359 1 87.31 150 PHE B C 1
ATOM 2902 O O . PHE B 1 150 ? -14.016 -5.664 10.344 1 87.31 150 PHE B O 1
ATOM 2909 N N . LEU B 1 151 ? -13.5 -4.129 8.867 1 88.06 151 LEU B N 1
ATOM 2910 C CA . LEU B 1 151 ? -14.281 -3.121 9.578 1 88.06 151 LEU B CA 1
ATOM 2911 C C . LEU B 1 151 ? -15.492 -2.693 8.75 1 88.06 151 LEU B C 1
ATOM 2913 O O . LEU B 1 151 ? -15.414 -2.623 7.52 1 88.06 151 LEU B O 1
ATOM 2917 N N . ASP B 1 152 ? -16.562 -2.371 9.492 1 88.69 152 ASP B N 1
ATOM 2918 C CA . ASP B 1 152 ? -17.656 -1.643 8.852 1 88.69 152 ASP B CA 1
ATOM 2919 C C . ASP B 1 152 ? -17.312 -0.16 8.711 1 88.69 152 ASP B C 1
ATOM 2921 O O . ASP B 1 152 ? -16.266 0.287 9.156 1 88.69 152 ASP B O 1
ATOM 2925 N N . LEU B 1 153 ? -18.219 0.558 8.078 1 88.88 153 LEU B N 1
ATOM 2926 C CA . LEU B 1 153 ? -17.922 1.954 7.766 1 88.88 153 LEU B CA 1
ATOM 2927 C C . LEU B 1 153 ? -17.688 2.756 9.047 1 88.88 153 LEU B C 1
ATOM 2929 O O . LEU B 1 153 ? -16.719 3.502 9.141 1 88.88 153 LEU B O 1
ATOM 2933 N N . PRO B 1 154 ? -18.547 2.604 10.125 1 92.69 154 PRO B N 1
ATOM 2934 C CA . PRO B 1 154 ? -18.25 3.348 11.359 1 92.69 154 PRO B CA 1
ATOM 2935 C C . PRO B 1 154 ? -16.891 3.006 11.945 1 92.69 154 PRO B C 1
ATOM 2937 O O . PRO B 1 154 ? -16.203 3.885 12.477 1 92.69 154 PRO B O 1
ATOM 2940 N N . GLY B 1 155 ? -16.547 1.769 11.891 1 93.94 155 GLY B N 1
ATOM 2941 C CA . GLY B 1 155 ? -15.219 1.379 12.344 1 93.94 155 GLY B CA 1
ATOM 2942 C C . GLY B 1 155 ? -14.094 2.047 11.57 1 93.94 155 GLY B C 1
ATOM 2943 O O . GLY B 1 155 ? -13.109 2.498 12.164 1 93.94 155 GLY B O 1
ATOM 2944 N N . ARG B 1 156 ? -14.227 2.072 10.289 1 91.75 156 ARG B N 1
ATOM 2945 C CA . ARG B 1 156 ? -13.219 2.729 9.461 1 91.75 156 ARG B CA 1
ATOM 2946 C C . ARG B 1 156 ? -13.172 4.227 9.742 1 91.75 156 ARG B C 1
ATOM 2948 O O . ARG B 1 156 ? -12.102 4.832 9.75 1 91.75 156 ARG B O 1
ATOM 2955 N N . VAL B 1 157 ? -14.32 4.844 9.938 1 93.25 157 VAL B N 1
ATOM 2956 C CA . VAL B 1 157 ? -14.383 6.254 10.297 1 93.25 157 VAL B CA 1
ATOM 2957 C C . VAL B 1 157 ? -13.641 6.484 11.617 1 93.25 157 VAL B C 1
ATOM 2959 O O . VAL B 1 157 ? -12.82 7.395 11.727 1 93.25 157 VAL B O 1
ATOM 2962 N N . ALA B 1 158 ? -13.93 5.641 12.578 1 94.12 158 ALA B N 1
ATOM 2963 C CA . ALA B 1 158 ? -13.258 5.734 13.867 1 94.12 158 ALA B CA 1
ATOM 2964 C C . ALA B 1 158 ? -11.742 5.625 13.703 1 94.12 158 ALA B C 1
ATOM 2966 O O . ALA B 1 158 ? -10.992 6.43 14.266 1 94.12 158 ALA B O 1
ATOM 2967 N N . LYS B 1 159 ? -11.359 4.688 12.961 1 92.81 159 LYS B N 1
ATOM 2968 C CA . LYS B 1 159 ? -9.922 4.469 12.773 1 92.81 159 LYS B CA 1
ATOM 2969 C C . LYS B 1 159 ? -9.273 5.656 12.07 1 92.81 159 LYS B C 1
ATOM 2971 O O . LYS B 1 159 ? -8.164 6.062 12.422 1 92.81 159 LYS B O 1
ATOM 2976 N N . THR B 1 160 ? -9.945 6.156 11.055 1 90.31 160 THR B N 1
ATOM 2977 C CA . THR B 1 160 ? -9.453 7.332 10.352 1 90.31 160 THR B CA 1
ATOM 2978 C C . THR B 1 160 ? -9.281 8.508 11.305 1 90.31 160 THR B C 1
ATOM 2980 O O . THR B 1 160 ? -8.258 9.203 11.273 1 90.31 160 THR B O 1
ATOM 2983 N N . LEU B 1 161 ? -10.227 8.711 12.195 1 91.19 161 LEU B N 1
ATOM 2984 C CA . LEU B 1 161 ? -10.164 9.797 13.164 1 91.19 161 LEU B CA 1
ATOM 2985 C C . LEU B 1 161 ? -8.992 9.609 14.117 1 91.19 161 LEU B C 1
ATOM 2987 O O . LEU B 1 161 ? -8.289 10.57 14.438 1 91.19 161 LEU B O 1
ATOM 2991 N N . VAL B 1 162 ? -8.781 8.398 14.539 1 90.38 162 VAL B N 1
ATOM 2992 C CA . VAL B 1 162 ? -7.668 8.094 15.438 1 90.38 162 VAL B CA 1
ATOM 2993 C C . VAL B 1 162 ? -6.344 8.398 14.742 1 90.38 162 VAL B C 1
ATOM 2995 O O . VAL B 1 162 ? -5.449 9.016 15.336 1 90.38 162 VAL B O 1
ATOM 2998 N N . ARG B 1 163 ? -6.281 7.988 13.508 1 86.25 163 ARG B N 1
ATOM 2999 C CA . ARG B 1 163 ? -5.062 8.219 12.734 1 86.25 163 ARG B CA 1
ATOM 3000 C C . ARG B 1 163 ? -4.785 9.703 12.578 1 86.25 163 ARG B C 1
ATOM 3002 O O . ARG B 1 163 ? -3.641 10.148 12.695 1 86.25 163 ARG B O 1
ATOM 3009 N N . LEU B 1 164 ? -5.801 10.438 12.305 1 85.38 164 LEU B N 1
ATOM 3010 C CA . LEU B 1 164 ? -5.648 11.875 12.102 1 85.38 164 LEU B CA 1
ATOM 3011 C C . LEU B 1 164 ? -5.285 12.578 13.406 1 85.38 164 LEU B C 1
ATOM 3013 O O . LEU B 1 164 ? -4.586 13.594 13.398 1 85.38 164 LEU B O 1
ATOM 3017 N N . ALA B 1 165 ? -5.746 12.062 14.477 1 85.81 165 ALA B N 1
ATOM 3018 C CA . ALA B 1 165 ? -5.41 12.617 15.789 1 85.81 165 ALA B CA 1
ATOM 3019 C C . ALA B 1 165 ? -3.939 12.391 16.125 1 85.81 165 ALA B C 1
ATOM 3021 O O . ALA B 1 165 ? -3.34 13.172 16.859 1 85.81 165 ALA B O 1
ATOM 3022 N N . GLY B 1 166 ? -3.396 11.359 15.453 1 77.88 166 GLY B N 1
ATOM 3023 C CA . GLY B 1 166 ? -1.985 11.07 15.664 1 77.88 166 GLY B CA 1
ATOM 3024 C C . GLY B 1 166 ? -1.65 10.742 17.109 1 77.88 166 GLY B C 1
ATOM 3025 O O . GLY B 1 166 ? -2.436 10.094 17.797 1 77.88 166 GLY B O 1
ATOM 3026 N N . ASP B 1 167 ? -0.405 11.055 17.453 1 72.25 167 ASP B N 1
ATOM 3027 C CA . ASP B 1 167 ? 0.088 10.719 18.781 1 72.25 167 ASP B CA 1
ATOM 3028 C C . ASP B 1 167 ? -0.141 11.875 19.75 1 72.25 167 ASP B C 1
ATOM 3030 O O . ASP B 1 167 ? 0.573 12.008 20.75 1 72.25 167 ASP B O 1
ATOM 3034 N N . SER B 1 168 ? -1.109 12.586 19.438 1 75 168 SER B N 1
ATOM 3035 C CA . SER B 1 168 ? -1.357 13.711 20.328 1 75 168 SER B CA 1
ATOM 3036 C C . SER B 1 168 ? -1.717 13.234 21.734 1 75 168 SER B C 1
ATOM 3038 O O . SER B 1 168 ? -2.477 12.273 21.891 1 75 168 SER B O 1
ATOM 3040 N N . SER B 1 169 ? -1.09 13.758 22.672 1 76.75 169 SER B N 1
ATOM 3041 C CA . SER B 1 169 ? -1.41 13.477 24.078 1 76.75 169 SER B CA 1
ATOM 3042 C C . SER B 1 169 ? -2.496 14.414 24.594 1 76.75 169 SER B C 1
ATOM 3044 O O . SER B 1 169 ? -2.941 14.289 25.734 1 76.75 169 SER B O 1
ATOM 3046 N N . ALA B 1 170 ? -2.887 15.305 23.75 1 79.62 170 ALA B N 1
ATOM 3047 C CA . ALA B 1 170 ? -3.92 16.25 24.188 1 79.62 170 ALA B CA 1
ATOM 3048 C C . ALA B 1 170 ? -5.254 15.539 24.391 1 79.62 170 ALA B C 1
ATOM 3050 O O . ALA B 1 170 ? -5.586 14.594 23.672 1 79.62 170 ALA B O 1
ATOM 3051 N N . PRO B 1 171 ? -5.887 15.984 25.453 1 80 171 PRO B N 1
ATOM 3052 C CA . PRO B 1 171 ? -7.18 15.352 25.734 1 80 171 PRO B CA 1
ATOM 3053 C C . PRO B 1 171 ? -8.172 15.523 24.594 1 80 171 PRO B C 1
ATOM 3055 O O . PRO B 1 171 ? -9.055 14.68 24.406 1 80 171 PRO B O 1
ATOM 3058 N N . MET B 1 172 ? -8.016 16.688 23.969 1 85.56 172 MET B N 1
ATOM 3059 C CA . MET B 1 172 ? -8.852 16.938 22.812 1 85.56 172 MET B CA 1
ATOM 3060 C C . MET B 1 172 ? -8 17.266 21.578 1 85.56 172 MET B C 1
ATOM 3062 O O . MET B 1 172 ? -6.988 17.953 21.688 1 85.56 172 MET B O 1
ATOM 3066 N N . VAL B 1 173 ? -8.438 16.609 20.484 1 87.44 173 VAL B N 1
ATOM 3067 C CA . VAL B 1 173 ? -7.695 16.828 19.25 1 87.44 173 VAL B CA 1
ATOM 3068 C C . VAL B 1 173 ? -8.648 17.312 18.156 1 87.44 173 VAL B C 1
ATOM 3070 O O . VAL B 1 173 ? -9.711 16.719 17.953 1 87.44 173 VAL B O 1
ATOM 3073 N N . THR B 1 174 ? -8.289 18.375 17.547 1 85.12 174 THR B N 1
ATOM 3074 C CA . THR B 1 174 ? -9.094 18.906 16.453 1 85.12 174 THR B CA 1
ATOM 3075 C C . THR B 1 174 ? -8.625 18.312 15.117 1 85.12 174 THR B C 1
ATOM 3077 O O . THR B 1 174 ? -7.438 18.344 14.805 1 85.12 174 THR B O 1
ATOM 3080 N N . ILE B 1 175 ? -9.609 17.719 14.406 1 83.25 175 ILE B N 1
ATOM 3081 C CA . ILE B 1 175 ? -9.352 17.172 13.078 1 83.25 175 ILE B CA 1
ATOM 3082 C C . ILE B 1 175 ? -9.695 18.219 12.016 1 83.25 175 ILE B C 1
ATOM 3084 O O . ILE B 1 175 ? -10.789 18.797 12.039 1 83.25 175 ILE B O 1
ATOM 3088 N N . GLU B 1 176 ? -8.797 18.422 11.102 1 77.56 176 GLU B N 1
ATOM 3089 C CA . GLU B 1 176 ? -8.953 19.516 10.148 1 77.56 176 GLU B CA 1
ATOM 3090 C C . GLU B 1 176 ? -9.602 19.031 8.852 1 77.56 176 GLU B C 1
ATOM 3092 O O . GLU B 1 176 ? -9.539 19.719 7.832 1 77.56 176 GLU B O 1
ATOM 3097 N N . LEU B 1 177 ? -10.164 17.922 8.836 1 80 177 LEU B N 1
ATOM 3098 C CA . LEU B 1 177 ? -10.875 17.422 7.66 1 80 177 LEU B CA 1
ATOM 3099 C C . LEU B 1 177 ? -12.375 17.672 7.793 1 80 177 LEU B C 1
ATOM 3101 O O . LEU B 1 177 ? -12.938 17.516 8.875 1 80 177 LEU B O 1
ATOM 3105 N N . ASN B 1 178 ? -12.914 18.125 6.617 1 78.19 178 ASN B N 1
ATOM 3106 C CA . ASN B 1 178 ? -14.367 18.172 6.605 1 78.19 178 ASN B CA 1
ATOM 3107 C C . ASN B 1 178 ? -14.984 16.797 6.355 1 78.19 178 ASN B C 1
ATOM 3109 O O . ASN B 1 178 ? -14.266 15.828 6.145 1 78.19 178 ASN B O 1
ATOM 3113 N N . GLN B 1 179 ? -16.328 16.766 6.453 1 79.56 179 GLN B N 1
ATOM 3114 C CA . GLN B 1 179 ? -17.047 15.5 6.406 1 79.56 179 GLN B CA 1
ATOM 3115 C C . GLN B 1 179 ? -16.875 14.82 5.051 1 79.56 179 GLN B C 1
ATOM 3117 O O . GLN B 1 179 ? -16.828 13.594 4.969 1 79.56 179 GLN B O 1
ATOM 3122 N N . SER B 1 180 ? -16.75 15.633 4.031 1 81.06 180 SER B N 1
ATOM 3123 C CA . SER B 1 180 ? -16.547 15.07 2.701 1 81.06 180 SER B CA 1
ATOM 3124 C C . SER B 1 180 ? -15.164 14.422 2.582 1 81.06 180 SER B C 1
ATOM 3126 O O . SER B 1 180 ? -15.031 13.312 2.057 1 81.06 180 SER B O 1
ATOM 3128 N N . GLN B 1 181 ? -14.211 15.102 3.113 1 80.69 181 GLN B N 1
ATOM 3129 C CA . GLN B 1 181 ? -12.852 14.578 3.1 1 80.69 181 GLN B CA 1
ATOM 3130 C C . GLN B 1 181 ? -12.734 13.328 3.963 1 80.69 181 GLN B C 1
ATOM 3132 O O . GLN B 1 181 ? -12.062 12.367 3.584 1 80.69 181 GLN B O 1
ATOM 3137 N N . LEU B 1 182 ? -13.367 13.336 5.043 1 84.25 182 LEU B N 1
ATOM 3138 C CA . LEU B 1 182 ? -13.375 12.164 5.91 1 84.25 182 LEU B CA 1
ATOM 3139 C C . LEU B 1 182 ? -14.047 10.984 5.215 1 84.25 182 LEU B C 1
ATOM 3141 O O . LEU B 1 182 ? -13.602 9.844 5.352 1 84.25 182 LEU B O 1
ATOM 3145 N N . ALA B 1 183 ? -15.117 11.297 4.516 1 80.31 183 ALA B N 1
ATOM 3146 C CA . ALA B 1 183 ? -15.812 10.258 3.758 1 80.31 183 ALA B CA 1
ATOM 3147 C C . ALA B 1 183 ? -14.898 9.648 2.701 1 80.31 183 ALA B C 1
ATOM 3149 O O . ALA B 1 183 ? -14.828 8.422 2.566 1 80.31 183 ALA B O 1
ATOM 3150 N N . GLU B 1 184 ? -14.172 10.484 2.082 1 79 184 GLU B N 1
ATOM 3151 C CA . GLU B 1 184 ? -13.234 10.047 1.051 1 79 184 GLU B CA 1
ATOM 3152 C C . GLU B 1 184 ? -12.141 9.164 1.64 1 79 184 GLU B C 1
ATOM 3154 O O . GLU B 1 184 ? -11.664 8.234 0.984 1 79 184 GLU B O 1
ATOM 3159 N N . MET B 1 185 ? -11.742 9.375 2.816 1 80.62 185 MET B N 1
ATOM 3160 C CA . MET B 1 185 ? -10.672 8.633 3.469 1 80.62 185 MET B CA 1
ATOM 3161 C C . MET B 1 185 ? -11.18 7.305 4.016 1 80.62 185 MET B C 1
ATOM 3163 O O . MET B 1 185 ? -10.484 6.289 3.936 1 80.62 185 MET B O 1
ATOM 3167 N N . ALA B 1 186 ? -12.344 7.367 4.547 1 81.69 186 ALA B N 1
ATOM 3168 C CA . ALA B 1 186 ? -12.914 6.172 5.172 1 81.69 186 ALA B CA 1
ATOM 3169 C C . ALA B 1 186 ? -13.523 5.242 4.125 1 81.69 186 ALA B C 1
ATOM 3171 O O . ALA B 1 186 ? -13.844 4.09 4.422 1 81.69 186 ALA B O 1
ATOM 3172 N N . GLY B 1 187 ? -13.602 5.727 2.922 1 78.06 187 GLY B N 1
ATOM 3173 C CA . GLY B 1 187 ? -14.164 4.934 1.841 1 78.06 187 GLY B CA 1
ATOM 3174 C C . GLY B 1 187 ? -15.664 4.766 1.945 1 78.06 187 GLY B C 1
ATOM 3175 O O . GLY B 1 187 ? -16.188 3.65 1.828 1 78.06 187 GLY B O 1
ATOM 3176 N N . GLY B 1 188 ? -16.312 5.703 2.266 1 77.69 188 GLY B N 1
ATOM 3177 C CA . GLY B 1 188 ? -17.766 5.691 2.344 1 77.69 188 GLY B CA 1
ATOM 3178 C C . GLY B 1 188 ? -18.406 6.945 1.778 1 77.69 188 GLY B C 1
ATOM 3179 O O . GLY B 1 188 ? -17.703 7.859 1.332 1 77.69 188 GLY B O 1
ATOM 3180 N N . SER B 1 189 ? -19.688 6.84 1.676 1 78.62 189 SER B N 1
ATOM 3181 C CA . SER B 1 189 ? -20.422 8.031 1.256 1 78.62 189 SER B CA 1
ATOM 3182 C C . SER B 1 189 ? -20.453 9.078 2.365 1 78.62 189 SER B C 1
ATOM 3184 O O . SER B 1 189 ? -20.328 8.742 3.545 1 78.62 189 SER B O 1
ATOM 3186 N N . ARG B 1 190 ? -20.594 10.312 1.899 1 83.44 190 ARG B N 1
ATOM 3187 C CA . ARG B 1 190 ? -20.734 11.406 2.857 1 83.44 190 ARG B CA 1
ATOM 3188 C C . ARG B 1 190 ? -21.891 11.148 3.82 1 83.44 190 ARG B C 1
ATOM 3190 O O . ARG B 1 190 ? -21.766 11.391 5.023 1 83.44 190 ARG B O 1
ATOM 3197 N N . GLN B 1 191 ? -22.953 10.625 3.289 1 87.06 191 GLN B N 1
ATOM 3198 C CA . GLN B 1 191 ? -24.125 10.383 4.105 1 87.06 191 GLN B CA 1
ATOM 3199 C C . GLN B 1 191 ? -23.844 9.344 5.191 1 87.06 191 GLN B C 1
ATOM 3201 O O . GLN B 1 191 ? -24.172 9.562 6.363 1 87.06 191 GLN B O 1
ATOM 3206 N N . SER B 1 192 ? -23.234 8.305 4.852 1 89.69 192 SER B N 1
ATOM 3207 C CA . SER B 1 192 ? -22.938 7.234 5.801 1 89.69 192 SER B CA 1
ATOM 3208 C C . SER B 1 192 ? -21.891 7.664 6.82 1 89.69 192 SER B C 1
ATOM 3210 O O . SER B 1 192 ? -22 7.316 8 1 89.69 192 SER B O 1
ATOM 3212 N N . VAL B 1 193 ? -21.016 8.414 6.438 1 90.31 193 VAL B N 1
ATOM 3213 C CA . VAL B 1 193 ? -19.984 8.922 7.344 1 90.31 193 VAL B CA 1
ATOM 3214 C C . VAL B 1 193 ? -20.594 9.906 8.328 1 90.31 193 VAL B C 1
ATOM 3216 O O . VAL B 1 193 ? -20.281 9.883 9.523 1 90.31 193 VAL B O 1
ATOM 3219 N N . ASN B 1 194 ? -21.438 10.727 7.828 1 91.56 194 ASN B N 1
ATOM 3220 C CA . ASN B 1 194 ? -22.141 11.656 8.711 1 91.56 194 ASN B CA 1
ATOM 3221 C C . ASN B 1 194 ? -22.953 10.914 9.773 1 91.56 194 ASN B C 1
ATOM 3223 O O . ASN B 1 194 ? -23.031 11.359 10.914 1 91.56 194 ASN B O 1
ATOM 3227 N N . GLN B 1 195 ? -23.484 9.836 9.352 1 94.06 195 GLN B N 1
ATOM 3228 C CA . GLN B 1 195 ? -24.219 9.016 10.305 1 94.06 195 GLN B CA 1
ATOM 3229 C C . GLN B 1 195 ? -23.297 8.477 11.391 1 94.06 195 GLN B C 1
ATOM 3231 O O . GLN B 1 195 ? -23.641 8.492 12.578 1 94.06 195 GLN B O 1
ATOM 3236 N N . ALA B 1 196 ? -22.219 8.031 10.984 1 95.06 196 ALA B N 1
ATOM 3237 C CA . ALA B 1 196 ? -21.234 7.535 11.945 1 95.06 196 ALA B CA 1
ATOM 3238 C C . ALA B 1 196 ? -20.781 8.648 12.883 1 95.06 196 ALA B C 1
ATOM 3240 O O . ALA B 1 196 ? -20.719 8.453 14.102 1 95.06 196 ALA B O 1
ATOM 3241 N N . ILE B 1 197 ? -20.516 9.734 12.344 1 93.69 197 ILE B N 1
ATOM 3242 C CA . ILE B 1 197 ? -20.094 10.891 13.125 1 93.69 197 ILE B CA 1
ATOM 3243 C C . ILE B 1 197 ? -21.188 11.266 14.125 1 93.69 197 ILE B C 1
ATOM 3245 O O . ILE B 1 197 ? -20.891 11.562 15.289 1 93.69 197 ILE B O 1
ATOM 3249 N N . GLY B 1 198 ? -22.391 11.297 13.602 1 94.62 198 GLY B N 1
ATOM 3250 C CA . GLY B 1 198 ? -23.516 11.562 14.484 1 94.62 198 GLY B CA 1
ATOM 3251 C C . GLY B 1 198 ? -23.609 10.594 15.648 1 94.62 198 GLY B C 1
ATOM 3252 O O . GLY B 1 198 ? -23.828 11 16.797 1 94.62 198 GLY B O 1
ATOM 3253 N N . SER B 1 199 ? -23.438 9.383 15.32 1 96.62 199 SER B N 1
ATOM 3254 C CA . SER B 1 199 ? -23.469 8.352 16.344 1 96.62 199 SER B CA 1
ATOM 3255 C C . SER B 1 199 ? -22.359 8.547 17.359 1 96.62 199 SER B C 1
ATOM 3257 O O . SER B 1 199 ? -22.578 8.438 18.578 1 96.62 199 SER B O 1
ATOM 3259 N N . PHE B 1 200 ? -21.188 8.836 16.922 1 96.81 200 PHE B N 1
ATOM 3260 C CA . PHE B 1 200 ? -20.062 9.078 17.812 1 96.81 200 PHE B CA 1
ATOM 3261 C C . PHE B 1 200 ? -20.297 10.312 18.672 1 96.81 200 PHE B C 1
ATOM 3263 O O . PHE B 1 200 ? -19.938 10.328 19.844 1 96.81 200 PHE B O 1
ATOM 3270 N N . SER B 1 201 ? -20.875 11.289 18.047 1 95.75 201 SER B N 1
ATOM 3271 C CA . SER B 1 201 ? -21.188 12.523 18.766 1 95.75 201 SER B CA 1
ATOM 3272 C C . SER B 1 201 ? -22.203 12.273 19.891 1 95.75 201 SER B C 1
ATOM 3274 O O . SER B 1 201 ? -22.031 12.758 21 1 95.75 201 SER B O 1
ATOM 3276 N N . SER B 1 202 ? -23.219 11.57 19.578 1 96.88 202 SER B N 1
ATOM 3277 C CA . SER B 1 202 ? -24.266 11.281 20.562 1 96.88 202 SER B CA 1
ATOM 3278 C C . SER B 1 202 ? -23.703 10.508 21.75 1 96.88 202 SER B C 1
ATOM 3280 O O . SER B 1 202 ? -24.234 10.586 22.859 1 96.88 202 SER B O 1
ATOM 3282 N N . ARG B 1 203 ? -22.625 9.828 21.547 1 96.88 203 ARG B N 1
ATOM 3283 C CA . ARG B 1 203 ? -22 9.031 22.594 1 96.88 203 ARG B CA 1
ATOM 3284 C C . ARG B 1 203 ? -20.922 9.836 23.328 1 96.88 203 ARG B C 1
ATOM 3286 O O . ARG B 1 203 ? -20.297 9.328 24.266 1 96.88 203 ARG B O 1
ATOM 3293 N N . GLY B 1 204 ? -20.688 11.031 22.812 1 96 204 GLY B N 1
ATOM 3294 C CA . GLY B 1 204 ? -19.719 11.922 23.453 1 96 204 GLY B CA 1
ATOM 3295 C C . GLY B 1 204 ? -18.297 11.656 23.047 1 96 204 GLY B C 1
ATOM 3296 O O . GLY B 1 204 ? -17.359 12.109 23.703 1 96 204 GLY B O 1
ATOM 3297 N N . TRP B 1 205 ? -18.047 10.844 22.016 1 96.5 205 TRP B N 1
ATOM 3298 C CA . TRP B 1 205 ? -16.703 10.492 21.594 1 96.5 205 TRP B CA 1
ATOM 3299 C C . TRP B 1 205 ? -16.062 11.633 20.828 1 96.5 205 TRP B C 1
ATOM 3301 O O . TRP B 1 205 ? -14.828 11.719 20.75 1 96.5 205 TRP B O 1
ATOM 3311 N N . LEU B 1 206 ? -16.938 12.453 20.188 1 95.81 206 LEU B N 1
ATOM 3312 C CA . LEU B 1 206 ? -16.5 13.633 19.453 1 95.81 206 LEU B CA 1
ATOM 3313 C C . LEU B 1 206 ? -17.609 14.672 19.375 1 95.81 206 LEU B C 1
ATOM 3315 O O . LEU B 1 206 ? -18.75 14.406 19.766 1 95.81 206 LEU B O 1
ATOM 3319 N N . ARG B 1 207 ? -17.281 15.875 18.969 1 94.38 207 ARG B N 1
ATOM 3320 C CA . ARG B 1 207 ? -18.25 16.906 18.641 1 94.38 207 ARG B CA 1
ATOM 3321 C C . ARG B 1 207 ? -17.875 17.656 17.375 1 94.38 207 ARG B C 1
ATOM 3323 O O . ARG B 1 207 ? -16.703 17.688 17 1 94.38 207 ARG B O 1
ATOM 3330 N N . THR B 1 208 ? -18.844 18.141 16.719 1 89.56 208 THR B N 1
ATOM 3331 C CA . THR B 1 208 ? -18.625 18.906 15.5 1 89.56 208 THR B CA 1
ATOM 3332 C C . THR B 1 208 ? -18.719 20.406 15.773 1 89.56 208 THR B C 1
ATOM 3334 O O . THR B 1 208 ? -19.625 20.859 16.484 1 89.56 208 THR B O 1
ATOM 3337 N N . GLU B 1 209 ? -17.75 21.188 15.375 1 86.94 209 GLU B N 1
ATOM 3338 C CA . GLU B 1 209 ? -17.719 22.641 15.438 1 86.94 209 GLU B CA 1
ATOM 3339 C C . GLU B 1 209 ? -17.547 23.25 14.047 1 86.94 209 GLU B C 1
ATOM 3341 O O . GLU B 1 209 ? -16.406 23.469 13.602 1 86.94 209 GLU B O 1
ATOM 3346 N N . GLY B 1 210 ? -18.703 23.609 13.461 1 80.44 210 GLY B N 1
ATOM 3347 C CA . GLY B 1 210 ? -18.609 24.016 12.07 1 80.44 210 GLY B CA 1
ATOM 3348 C C . GLY B 1 210 ? -18.125 22.906 11.156 1 80.44 210 GLY B C 1
ATOM 3349 O O . GLY B 1 210 ? -18.734 21.844 11.086 1 80.44 210 GLY B O 1
ATOM 3350 N N . ARG B 1 211 ? -17.031 23.188 10.57 1 76.31 211 ARG B N 1
ATOM 3351 C CA . ARG B 1 211 ? -16.469 22.219 9.641 1 76.31 211 ARG B CA 1
ATOM 3352 C C . ARG B 1 211 ? -15.406 21.359 10.312 1 76.31 211 ARG B C 1
ATOM 3354 O O . ARG B 1 211 ? -14.859 20.438 9.695 1 76.31 211 ARG B O 1
ATOM 3361 N N . ARG B 1 212 ? -15.273 21.578 11.562 1 82.31 212 ARG B N 1
ATOM 3362 C CA . ARG B 1 212 ? -14.219 20.859 12.258 1 82.31 212 ARG B CA 1
ATOM 3363 C C . ARG B 1 212 ? -14.797 19.766 13.141 1 82.31 212 ARG B C 1
ATOM 3365 O O . ARG B 1 212 ? -15.938 19.859 13.602 1 82.31 212 ARG B O 1
ATOM 3372 N N . ILE B 1 213 ? -14.039 18.75 13.281 1 90.75 213 ILE B N 1
ATOM 3373 C CA . ILE B 1 213 ? -14.359 17.672 14.203 1 90.75 213 ILE B CA 1
ATOM 3374 C C . ILE B 1 213 ? -13.391 17.688 15.383 1 90.75 213 ILE B C 1
ATOM 3376 O O . ILE B 1 213 ? -12.18 17.781 15.195 1 90.75 213 ILE B O 1
ATOM 3380 N N . VAL B 1 214 ? -13.914 17.734 16.562 1 93.12 214 VAL B N 1
ATOM 3381 C CA . VAL B 1 214 ? -13.102 17.688 17.766 1 93.12 214 VAL B CA 1
ATOM 3382 C C . VAL B 1 214 ? -13.273 16.328 18.453 1 93.12 214 VAL B C 1
ATOM 3384 O O . VAL B 1 214 ? -14.367 16 18.922 1 93.12 214 VAL B O 1
ATOM 3387 N N . VAL B 1 215 ? -12.203 15.586 18.531 1 94.56 215 VAL B N 1
ATOM 3388 C CA . VAL B 1 215 ? -12.219 14.281 19.188 1 94.56 215 VAL B CA 1
ATOM 3389 C C . VAL B 1 215 ? -12.086 14.469 20.703 1 94.56 215 VAL B C 1
ATOM 3391 O O . VAL B 1 215 ? -11.133 15.086 21.172 1 94.56 215 VAL B O 1
ATOM 3394 N N . THR B 1 216 ? -13.023 13.93 21.484 1 95.19 216 THR B N 1
ATOM 3395 C CA . THR B 1 216 ? -13.062 14.141 22.922 1 95.19 216 THR B CA 1
ATOM 3396 C C . THR B 1 216 ? -12.789 12.844 23.672 1 95.19 216 THR B C 1
ATOM 3398 O O . THR B 1 216 ? -12.508 12.859 24.875 1 95.19 216 THR B O 1
ATOM 3401 N N . ASP B 1 217 ? -12.914 11.758 23.094 1 94.25 217 ASP B N 1
ATOM 3402 C CA . ASP B 1 217 ? -12.656 10.453 23.688 1 94.25 217 ASP B CA 1
ATOM 3403 C C . ASP B 1 217 ? -11.906 9.539 22.734 1 94.25 217 ASP B C 1
ATOM 3405 O O . ASP B 1 217 ? -12.492 8.625 22.141 1 94.25 217 ASP B O 1
ATOM 3409 N N . LEU B 1 218 ? -10.609 9.672 22.656 1 93.12 218 LEU B N 1
ATOM 3410 C CA . LEU B 1 218 ? -9.766 8.938 21.719 1 93.12 218 LEU B CA 1
ATOM 3411 C C . LEU B 1 218 ? -9.766 7.445 22.047 1 93.12 218 LEU B C 1
ATOM 3413 O O . LEU B 1 218 ? -9.859 6.609 21.141 1 93.12 218 LEU B O 1
ATOM 3417 N N . PRO B 1 219 ? -9.758 7.078 23.312 1 92.62 219 PRO B N 1
ATOM 3418 C CA . PRO B 1 219 ? -9.797 5.652 23.641 1 92.62 219 PRO B CA 1
ATOM 3419 C C . PRO B 1 219 ? -11.055 4.961 23.125 1 92.62 219 PRO B C 1
ATOM 3421 O O . PRO B 1 219 ? -10.984 3.83 22.641 1 92.62 219 PRO B O 1
ATOM 3424 N N . ALA B 1 220 ? -12.172 5.625 23.219 1 94.75 220 ALA B N 1
ATOM 3425 C CA . ALA B 1 220 ? -13.422 5.043 22.719 1 94.75 220 ALA B CA 1
ATOM 3426 C C . ALA B 1 220 ? -13.359 4.816 21.203 1 94.75 220 ALA B C 1
ATOM 3428 O O . ALA B 1 220 ? -13.82 3.787 20.719 1 94.75 220 ALA B O 1
ATOM 3429 N N . LEU B 1 221 ? -12.797 5.766 20.5 1 94.69 221 LEU B N 1
ATOM 3430 C CA . LEU B 1 221 ? -12.656 5.629 19.062 1 94.69 221 LEU B CA 1
ATOM 3431 C C . LEU B 1 221 ? -11.672 4.516 18.703 1 94.69 221 LEU B C 1
ATOM 3433 O O . LEU B 1 221 ? -11.883 3.781 17.734 1 94.69 221 LEU B O 1
ATOM 3437 N N . ARG B 1 222 ? -10.648 4.375 19.469 1 93.44 222 ARG B N 1
ATOM 3438 C CA . ARG B 1 222 ? -9.688 3.295 19.266 1 93.44 222 ARG B CA 1
ATOM 3439 C C . ARG B 1 222 ? -10.352 1.932 19.406 1 93.44 222 ARG B C 1
ATOM 3441 O O . ARG B 1 222 ? -10.109 1.029 18.609 1 93.44 222 ARG B O 1
ATOM 3448 N N . ARG B 1 223 ? -11.203 1.834 20.406 1 93.38 223 ARG B N 1
ATOM 3449 C CA . ARG B 1 223 ? -11.93 0.586 20.609 1 93.38 223 ARG B CA 1
ATOM 3450 C C . ARG B 1 223 ? -12.859 0.291 19.438 1 93.38 223 ARG B C 1
ATOM 3452 O O . ARG B 1 223 ? -12.906 -0.84 18.953 1 93.38 223 ARG B O 1
ATOM 3459 N N . ARG B 1 224 ? -13.539 1.329 18.984 1 93.38 224 ARG B N 1
ATOM 3460 C CA . ARG B 1 224 ? -14.453 1.162 17.844 1 93.38 224 ARG B CA 1
ATOM 3461 C C . ARG B 1 224 ? -13.695 0.772 16.594 1 93.38 224 ARG B C 1
ATOM 3463 O O . ARG B 1 224 ? -14.219 0.031 15.75 1 93.38 224 ARG B O 1
ATOM 3470 N N . ALA B 1 225 ? -12.469 1.25 16.5 1 92 225 ALA B N 1
ATOM 3471 C CA . ALA B 1 225 ? -11.609 0.988 15.352 1 92 225 ALA B CA 1
ATOM 3472 C C . ALA B 1 225 ? -10.953 -0.382 15.461 1 92 225 ALA B C 1
ATOM 3474 O O . ALA B 1 225 ? -10.234 -0.808 14.547 1 92 225 ALA B O 1
ATOM 3475 N N . GLY B 1 226 ? -11.18 -1.097 16.594 1 86.88 226 GLY B N 1
ATOM 3476 C CA . GLY B 1 226 ? -10.547 -2.387 16.797 1 86.88 226 GLY B CA 1
ATOM 3477 C C . GLY B 1 226 ? -9.078 -2.277 17.172 1 86.88 226 GLY B C 1
ATOM 3478 O O . GLY B 1 226 ? -8.297 -3.201 16.922 1 86.88 226 GLY B O 1
ATOM 3479 N N . MET B 1 227 ? -8.703 -1.14 17.578 1 85.56 227 MET B N 1
ATOM 3480 C CA . MET B 1 227 ? -7.312 -0.914 17.953 1 85.56 227 MET B CA 1
ATOM 3481 C C . MET B 1 227 ? -7.102 -1.157 19.438 1 85.56 227 MET B C 1
ATOM 3483 O O . MET B 1 227 ? -8.008 -0.938 20.25 1 85.56 227 MET B O 1
ATOM 3487 N N . THR B 1 228 ? -6.043 -1.99 19.734 1 70.88 228 THR B N 1
ATOM 3488 C CA . THR B 1 228 ? -5.77 -2.252 21.141 1 70.88 228 THR B CA 1
ATOM 3489 C C . THR B 1 228 ? -5.328 -0.977 21.859 1 70.88 228 THR B C 1
ATOM 3491 O O . THR B 1 228 ? -4.664 -0.125 21.266 1 70.88 228 THR B O 1
ATOM 3494 N N . ASP B 1 229 ? -5.965 -0.675 22.922 1 58.34 229 ASP B N 1
ATOM 3495 C CA . ASP B 1 229 ? -5.574 0.461 23.75 1 58.34 229 ASP B CA 1
ATOM 3496 C C . ASP B 1 229 ? -4.066 0.486 23.984 1 58.34 229 ASP B C 1
ATOM 3498 O O . ASP B 1 229 ? -3.449 -0.557 24.203 1 58.34 229 ASP B O 1
ATOM 3502 N N . ARG B 1 230 ? -3.361 1.489 23.391 1 45.5 230 ARG B N 1
ATOM 3503 C CA . ARG B 1 230 ? -1.989 1.609 23.875 1 45.5 230 ARG B CA 1
ATOM 3504 C C . ARG B 1 230 ? -1.949 1.714 25.391 1 45.5 230 ARG B C 1
ATOM 3506 O O . ARG B 1 230 ? -2.908 2.174 26.016 1 45.5 230 ARG B O 1
#